Protein AF-0000000072579670 (afdb_homodimer)

Organism: Streptomyces coelicolor (strain ATCC BAA-471 / A3(2) / M145) (NCBI:txid100226)

Nearest PDB structures (foldseek):
  3tb4-assembly1_A-2  TM=8.511E-01  e=5.184E-12  Vibrio cholerae
  3tg2-assembly1_A-2  TM=8.383E-01  e=1.125E-11  Vibrio cholerae
  5gle-assembly1_A  TM=8.289E-01  e=2.166E-11  Vibrio anguillarum 775
  5gle-assembly1_B  TM=8.262E-01  e=2.590E-11  Vibrio anguillarum 775
  5wxv-assembly4_E  TM=8.223E-01  e=2.085E-10  Vibrio anguillarum 775

Structure (mmCIF, N/CA/C/O backbone):
data_AF-0000000072579670-model_v1
#
loop_
_entity.id
_entity.type
_entity.pdbx_description
1 polymer Hydrolase
#
loop_
_atom_site.group_PDB
_atom_site.id
_atom_site.type_symbol
_atom_site.label_atom_id
_atom_site.label_alt_id
_atom_site.label_comp_id
_atom_site.label_asym_id
_atom_site.label_entity_id
_atom_site.label_seq_id
_atom_site.pdbx_PDB_ins_code
_atom_site.Cartn_x
_atom_site.Cartn_y
_atom_site.Cartn_z
_atom_site.occupancy
_atom_site.B_iso_or_equiv
_atom_site.auth_seq_id
_atom_site.auth_comp_id
_atom_site.auth_asym_id
_atom_site.auth_atom_id
_atom_site.pdbx_PDB_model_num
ATOM 1 N N . MET A 1 1 ? 22.938 14.039 17.688 1 27.39 1 MET A N 1
ATOM 2 C CA . MET A 1 1 ? 21.5 14 17.438 1 27.39 1 MET A CA 1
ATOM 3 C C . MET A 1 1 ? 21.156 14.594 16.078 1 27.39 1 MET A C 1
ATOM 5 O O . MET A 1 1 ? 21.484 15.75 15.797 1 27.39 1 MET A O 1
ATOM 9 N N . TRP A 1 2 ? 21.266 13.82 15.094 1 33.72 2 TRP A N 1
ATOM 10 C CA . TRP A 1 2 ? 21.078 14.273 13.719 1 33.72 2 TRP A CA 1
ATOM 11 C C . TRP A 1 2 ? 19.891 15.227 13.617 1 33.72 2 TRP A C 1
ATOM 13 O O . TRP A 1 2 ? 18.797 14.914 14.086 1 33.72 2 TRP A O 1
ATOM 23 N N . LYS A 1 3 ? 20.078 16.438 13.93 1 44.62 3 LYS A N 1
ATOM 24 C CA . LYS A 1 3 ? 19.031 17.422 13.656 1 44.62 3 LYS A CA 1
ATOM 25 C C . LYS A 1 3 ? 18.297 17.109 12.359 1 44.62 3 LYS A C 1
ATOM 27 O O . LYS A 1 3 ? 18.938 16.922 11.312 1 44.62 3 LYS A O 1
ATOM 32 N N . ALA A 1 4 ? 17.25 16.359 12.273 1 48.5 4 ALA A N 1
ATOM 33 C CA . ALA A 1 4 ? 16.375 16.062 11.141 1 48.5 4 ALA A CA 1
ATOM 34 C C . ALA A 1 4 ? 16.172 17.312 10.281 1 48.5 4 ALA A C 1
ATOM 36 O O . ALA A 1 4 ? 15.273 18.109 10.547 1 48.5 4 ALA A O 1
ATOM 37 N N . ASP A 1 5 ? 17.234 18 9.914 1 63.25 5 ASP A N 1
ATOM 38 C CA . ASP A 1 5 ? 17.297 19.156 9.016 1 63.25 5 ASP A CA 1
ATOM 39 C C . ASP A 1 5 ? 16.453 18.922 7.77 1 63.25 5 ASP A C 1
ATOM 41 O O . ASP A 1 5 ? 16.625 19.609 6.762 1 63.25 5 ASP A O 1
ATOM 45 N N . TRP A 1 6 ? 15.438 18.109 7.918 1 73.25 6 TRP A N 1
ATOM 46 C CA . TRP A 1 6 ? 14.789 17.688 6.68 1 73.25 6 TRP A CA 1
ATOM 47 C C . TRP A 1 6 ? 13.477 18.438 6.473 1 73.25 6 TRP A C 1
ATOM 49 O O . TRP A 1 6 ? 12.922 18.438 5.371 1 73.25 6 TRP A O 1
ATOM 59 N N . VAL A 1 7 ? 13.023 19.156 7.59 1 86.75 7 VAL A N 1
ATOM 60 C CA . VAL A 1 7 ? 11.758 19.859 7.402 1 86.75 7 VAL A CA 1
ATOM 61 C C . VAL A 1 7 ? 12.031 21.297 6.965 1 86.75 7 VAL A C 1
ATOM 63 O O . VAL A 1 7 ? 12.344 22.156 7.789 1 86.75 7 VAL A O 1
ATOM 66 N N . ASP A 1 8 ? 11.984 21.578 5.758 1 89.94 8 ASP A N 1
ATOM 67 C CA . ASP A 1 8 ? 12.086 22.891 5.121 1 89.94 8 ASP A CA 1
ATOM 68 C C . ASP A 1 8 ? 10.711 23.391 4.676 1 89.94 8 ASP A C 1
ATOM 70 O O . ASP A 1 8 ? 10.094 22.797 3.785 1 89.94 8 ASP A O 1
ATOM 74 N N . PRO A 1 9 ? 10.242 24.469 5.312 1 92 9 PRO A N 1
ATOM 75 C CA . PRO A 1 9 ? 8.891 24.938 5.012 1 92 9 PRO A CA 1
ATOM 76 C C . PRO A 1 9 ? 8.68 25.219 3.527 1 92 9 PRO A C 1
ATOM 78 O O . PRO A 1 9 ? 7.539 25.328 3.07 1 92 9 PRO A O 1
ATOM 81 N N . ARG A 1 10 ? 9.734 25.422 2.768 1 91.56 10 ARG A N 1
ATOM 82 C CA . ARG A 1 10 ? 9.625 25.75 1.349 1 91.56 10 ARG A CA 1
ATOM 83 C C . ARG A 1 10 ? 9.438 24.484 0.513 1 91.56 10 ARG A C 1
ATOM 85 O O . ARG A 1 10 ? 8.891 24.547 -0.588 1 91.56 10 ARG A O 1
ATOM 92 N N . SER A 1 11 ? 9.867 23.344 1.11 1 95 11 SER A N 1
ATOM 93 C CA . SER A 1 11 ? 9.875 22.141 0.279 1 95 11 SER A CA 1
ATOM 94 C C . SER A 1 11 ? 9.203 20.969 0.989 1 95 11 SER A C 1
ATOM 96 O O . SER A 1 11 ? 9.203 19.844 0.479 1 95 11 SER A O 1
ATOM 98 N N . THR A 1 12 ? 8.617 21.234 2.162 1 97.44 12 THR A N 1
ATOM 99 C CA . THR A 1 12 ? 7.949 20.188 2.924 1 97.44 12 THR A CA 1
ATOM 100 C C . THR A 1 12 ? 6.465 20.5 3.098 1 97.44 12 THR A C 1
ATOM 102 O O . THR A 1 12 ? 6.105 21.562 3.607 1 97.44 12 THR A O 1
ATOM 105 N N . ALA A 1 13 ? 5.605 19.609 2.639 1 98.38 13 ALA A N 1
ATOM 106 C CA . ALA A 1 13 ? 4.164 19.781 2.809 1 98.38 13 ALA A CA 1
ATOM 107 C C . ALA A 1 13 ? 3.623 18.844 3.883 1 98.38 13 ALA A C 1
ATOM 109 O O . ALA A 1 13 ? 4.059 17.688 3.99 1 98.38 13 ALA A O 1
ATOM 110 N N . LEU A 1 14 ? 2.697 19.344 4.664 1 98.81 14 LEU A N 1
ATOM 111 C CA . LEU A 1 14 ? 1.907 18.5 5.559 1 98.81 14 LEU A CA 1
ATOM 112 C C . LEU A 1 14 ? 0.659 17.984 4.855 1 98.81 14 LEU A C 1
ATOM 114 O O . LEU A 1 14 ? -0.159 18.766 4.371 1 98.81 14 LEU A O 1
ATOM 118 N N . LEU A 1 15 ? 0.558 16.688 4.676 1 98.94 15 LEU A N 1
ATOM 119 C CA . LEU A 1 15 ? -0.628 16.047 4.129 1 98.94 15 LEU A CA 1
ATOM 120 C C . LEU A 1 15 ? -1.521 15.516 5.246 1 98.94 15 LEU A C 1
ATOM 122 O O . LEU A 1 15 ? -1.119 14.617 5.996 1 98.94 15 LEU A O 1
ATOM 126 N N . VAL A 1 16 ? -2.686 16.078 5.406 1 99 16 VAL A N 1
ATOM 127 C CA . VAL A 1 16 ? -3.695 15.625 6.359 1 99 16 VAL A CA 1
ATOM 128 C C . VAL A 1 16 ? -4.68 14.688 5.66 1 99 16 VAL A C 1
ATOM 130 O O . VAL A 1 16 ? -5.574 15.141 4.945 1 99 16 VAL A O 1
ATOM 133 N N . ILE A 1 17 ? -4.547 13.43 5.914 1 98.94 17 ILE A N 1
ATOM 134 C CA . ILE A 1 17 ? -5.176 12.383 5.113 1 98.94 17 ILE A CA 1
ATOM 135 C C . ILE A 1 17 ? -6.539 12.031 5.703 1 98.94 17 ILE A C 1
ATOM 137 O O . ILE A 1 17 ? -6.617 11.43 6.777 1 98.94 17 ILE A O 1
ATOM 141 N N . ASP A 1 18 ? -7.543 12.383 5.082 1 98.88 18 ASP A N 1
ATOM 142 C CA . ASP A 1 18 ? -8.906 11.891 5.227 1 98.88 18 ASP A CA 1
ATOM 143 C C . ASP A 1 18 ? -9.383 12.008 6.672 1 98.88 18 ASP A C 1
ATOM 145 O O . ASP A 1 18 ? -9.938 11.055 7.23 1 98.88 18 ASP A O 1
ATOM 149 N N . VAL A 1 19 ? -9.078 13.148 7.297 1 98.94 19 VAL A N 1
ATOM 150 C CA . VAL A 1 19 ? -9.617 13.391 8.633 1 98.94 19 VAL A CA 1
ATOM 151 C C . VAL A 1 19 ? -11.07 13.859 8.523 1 98.94 19 VAL A C 1
ATOM 153 O O . VAL A 1 19 ? -11.359 15.047 8.727 1 98.94 19 VAL A O 1
ATOM 156 N N . GLN A 1 20 ? -11.883 12.938 8.203 1 98.94 20 GLN A N 1
ATOM 157 C CA . GLN A 1 20 ? -13.297 13.117 7.902 1 98.94 20 GLN A CA 1
ATOM 158 C C . GLN A 1 20 ? -14.172 12.555 9.016 1 98.94 20 GLN A C 1
ATOM 160 O O . GLN A 1 20 ? -13.773 11.617 9.711 1 98.94 20 GLN A O 1
ATOM 165 N N . GLN A 1 21 ? -15.391 13.078 9.109 1 98.81 21 GLN A N 1
ATOM 166 C CA . GLN A 1 21 ? -16.312 12.672 10.164 1 98.81 21 GLN A CA 1
ATOM 167 C C . GLN A 1 21 ? -16.625 11.18 10.078 1 98.81 21 GLN A C 1
ATOM 169 O O . GLN A 1 21 ? -16.719 10.5 11.102 1 98.81 21 GLN A O 1
ATOM 174 N N . GLY A 1 22 ? -16.719 10.617 8.898 1 98.75 22 GLY A N 1
ATOM 175 C CA . GLY A 1 22 ? -17.062 9.219 8.703 1 98.75 22 GLY A CA 1
ATOM 176 C C . GLY A 1 22 ? -15.961 8.266 9.133 1 98.75 22 GLY A C 1
ATOM 177 O O . GLY A 1 22 ? -16.188 7.062 9.273 1 98.75 22 GLY A O 1
ATOM 178 N N . PHE A 1 23 ? -14.766 8.758 9.352 1 98.88 23 PHE A N 1
ATOM 179 C CA . PHE A 1 23 ? -13.641 7.922 9.758 1 98.88 23 PHE A CA 1
ATOM 180 C C . PHE A 1 23 ? -13.344 8.094 11.242 1 98.88 23 PHE A C 1
ATOM 182 O O . PHE A 1 23 ? -12.461 7.426 11.789 1 98.88 23 PHE A O 1
ATOM 189 N N . VAL A 1 24 ? -14.047 9.008 11.945 1 98.88 24 VAL A N 1
ATOM 190 C CA . VAL A 1 24 ? -13.82 9.266 13.359 1 98.88 24 VAL A CA 1
ATOM 191 C C . VAL A 1 24 ? -14.719 8.359 14.203 1 98.88 24 VAL A C 1
ATOM 193 O O . VAL A 1 24 ? -15.93 8.305 13.984 1 98.88 24 VAL A O 1
ATOM 196 N N . ASN A 1 25 ? -14.172 7.582 15.023 1 98.75 25 ASN A N 1
ATOM 197 C CA . ASN A 1 25 ? -14.859 6.746 16 1 98.75 25 ASN A CA 1
ATOM 198 C C . ASN A 1 25 ? -14.062 6.621 17.297 1 98.75 25 ASN A C 1
ATOM 200 O O . ASN A 1 25 ? -13.188 7.438 17.562 1 98.75 25 ASN A O 1
ATOM 204 N N . ARG A 1 26 ? -14.352 5.707 18.141 1 98.62 26 ARG A N 1
ATOM 205 C CA . ARG A 1 26 ? -13.719 5.598 19.453 1 98.62 26 ARG A CA 1
ATOM 206 C C . ARG A 1 26 ? -12.227 5.32 19.312 1 98.62 26 ARG A C 1
ATOM 208 O O . ARG A 1 26 ? -11.445 5.656 20.203 1 98.62 26 ARG A O 1
ATOM 215 N N . HIS A 1 27 ? -11.852 4.719 18.203 1 98.75 27 HIS A N 1
ATOM 216 C CA . HIS A 1 27 ? -10.453 4.348 18.016 1 98.75 27 HIS A CA 1
ATOM 217 C C . HIS A 1 27 ? -9.656 5.508 17.422 1 98.75 27 HIS A C 1
ATOM 219 O O . HIS A 1 27 ? -8.445 5.59 17.625 1 98.75 27 HIS A O 1
ATOM 225 N N . SER A 1 28 ? -10.367 6.441 16.703 1 98.81 28 SER A N 1
ATOM 226 C CA . SER A 1 28 ? -9.609 7.402 15.906 1 98.81 28 SER A CA 1
ATOM 227 C C . SER A 1 28 ? -9.812 8.82 16.422 1 98.81 28 SER A C 1
ATOM 229 O O . SER A 1 28 ? -9.039 9.727 16.094 1 98.81 28 SER A O 1
ATOM 231 N N . ARG A 1 29 ? -10.758 9.086 17.281 1 98.69 29 ARG A N 1
ATOM 232 C CA . ARG A 1 29 ? -11.102 10.438 17.734 1 98.69 29 ARG A CA 1
ATOM 233 C C . ARG A 1 29 ? -9.945 11.062 18.516 1 98.69 29 ARG A C 1
ATOM 235 O O . ARG A 1 29 ? -9.727 12.273 18.438 1 98.69 29 ARG A O 1
ATOM 242 N N . GLY A 1 30 ? -9.148 10.266 19.172 1 98.44 30 GLY A N 1
ATOM 243 C CA . GLY A 1 30 ? -8.094 10.734 20.062 1 98.44 30 GLY A CA 1
ATOM 244 C C . GLY A 1 30 ? -6.945 11.398 19.344 1 98.44 30 GLY A C 1
ATOM 245 O O . GLY A 1 30 ? -6.125 12.086 19.953 1 98.44 30 GLY A O 1
ATOM 246 N N . VAL A 1 31 ? -6.902 11.273 18.016 1 98.5 31 VAL A N 1
ATOM 247 C CA . VAL A 1 31 ? -5.746 11.773 17.266 1 98.5 31 VAL A CA 1
ATOM 248 C C . VAL A 1 31 ? -5.977 13.227 16.859 1 98.5 31 VAL A C 1
ATOM 250 O O . VAL A 1 31 ? -5.039 13.922 16.469 1 98.5 31 VAL A O 1
ATOM 253 N N . LEU A 1 32 ? -7.227 13.734 16.969 1 98.81 32 LEU A N 1
ATOM 254 C CA . LEU A 1 32 ? -7.648 15 16.375 1 98.81 32 LEU A CA 1
ATOM 255 C C . LEU A 1 32 ? -6.844 16.156 16.969 1 98.81 32 LEU A C 1
ATOM 257 O O . LEU A 1 32 ? -6.379 17.031 16.219 1 98.81 32 LEU A O 1
ATOM 261 N N . PRO A 1 33 ? -6.559 16.172 18.281 1 98.62 33 PRO A N 1
ATOM 262 C CA . PRO A 1 33 ? -5.781 17.297 18.812 1 98.62 33 PRO A CA 1
ATOM 263 C C . PRO A 1 33 ? -4.379 17.375 18.219 1 98.62 33 PRO A C 1
ATOM 265 O O . PRO A 1 33 ? -3.891 18.469 17.922 1 98.62 33 PRO A O 1
ATOM 268 N N . ALA A 1 34 ? -3.746 16.234 18.047 1 98.81 34 ALA A N 1
ATOM 269 C CA . ALA A 1 34 ? -2.404 16.219 17.469 1 98.81 34 ALA A CA 1
ATOM 270 C C . ALA A 1 34 ? -2.428 16.672 16.016 1 98.81 34 ALA A C 1
ATOM 272 O O . ALA A 1 34 ? -1.53 17.406 15.57 1 98.81 34 ALA A O 1
ATOM 273 N N . VAL A 1 35 ? -3.449 16.281 15.258 1 98.88 35 VAL A N 1
ATOM 274 C CA . VAL A 1 35 ? -3.594 16.688 13.867 1 98.88 35 VAL A CA 1
ATOM 275 C C . VAL A 1 35 ? -3.762 18.203 13.789 1 98.88 35 VAL A C 1
ATOM 277 O O . VAL A 1 35 ? -3.082 18.875 13 1 98.88 35 VAL A O 1
ATOM 280 N N . VAL A 1 36 ? -4.641 18.719 14.641 1 98.81 36 VAL A N 1
ATOM 281 C CA . VAL A 1 36 ? -4.906 20.156 14.641 1 98.81 36 VAL A CA 1
ATOM 282 C C . VAL A 1 36 ? -3.639 20.922 15.023 1 98.81 36 VAL A C 1
ATOM 284 O O . VAL A 1 36 ? -3.305 21.922 14.406 1 98.81 36 VAL A O 1
ATOM 287 N N . ARG A 1 37 ? -2.916 20.422 15.977 1 98.56 37 ARG A N 1
ATOM 288 C CA . ARG A 1 37 ? -1.668 21.047 16.406 1 98.56 37 ARG A CA 1
ATOM 289 C C . ARG A 1 37 ? -0.662 21.094 15.266 1 98.56 37 ARG A C 1
ATOM 291 O O . ARG A 1 37 ? 0.044 22.094 15.102 1 98.56 37 ARG A O 1
ATOM 298 N N . LEU A 1 38 ? -0.545 20.062 14.492 1 98.5 38 LEU A N 1
ATOM 299 C CA . LEU A 1 38 ? 0.35 20.031 13.344 1 98.5 38 LEU A CA 1
ATOM 300 C C . LEU A 1 38 ? -0.061 21.078 12.305 1 98.5 38 LEU A C 1
ATOM 302 O O . LEU A 1 38 ? 0.783 21.812 11.781 1 98.5 38 LEU A O 1
ATOM 306 N N . VAL A 1 39 ? -1.352 21.094 12.008 1 98.69 39 VAL A N 1
ATOM 307 C CA . VAL A 1 39 ? -1.868 22.047 11.023 1 98.69 39 VAL A CA 1
ATOM 308 C C . VAL A 1 39 ? -1.548 23.469 11.469 1 98.69 39 VAL A C 1
ATOM 310 O O . VAL A 1 39 ? -1.057 24.281 10.672 1 98.69 39 VAL A O 1
ATOM 313 N N . GLU A 1 40 ? -1.752 23.75 12.727 1 98 40 GLU A N 1
ATOM 314 C CA . GLU A 1 40 ? -1.468 25.062 13.273 1 98 40 GLU A CA 1
ATOM 315 C C . GLU A 1 40 ? 0.019 25.391 13.18 1 98 40 GLU A C 1
ATOM 317 O O . GLU A 1 40 ? 0.389 26.5 12.789 1 98 40 GLU A O 1
ATOM 322 N N . GLY A 1 41 ? 0.855 24.453 13.539 1 96.81 41 GLY A N 1
ATOM 323 C CA . GLY A 1 41 ? 2.293 24.656 13.445 1 96.81 41 GLY A CA 1
ATOM 324 C C . GLY A 1 41 ? 2.773 24.906 12.031 1 96.81 41 GLY A C 1
ATOM 325 O O . GLY A 1 41 ? 3.621 25.781 11.805 1 96.81 41 GLY A O 1
ATOM 326 N N . TRP A 1 42 ? 2.238 24.172 11.102 1 97.31 42 TRP A N 1
ATOM 327 C CA . TRP A 1 42 ? 2.617 24.328 9.703 1 97.31 42 TRP A CA 1
ATOM 328 C C . TRP A 1 42 ? 2.195 25.703 9.18 1 97.31 42 TRP A C 1
ATOM 330 O O . TRP A 1 42 ? 2.967 26.375 8.5 1 97.31 42 TRP A O 1
ATOM 340 N N . ARG A 1 43 ? 0.997 26.141 9.508 1 96.38 43 ARG A N 1
ATOM 341 C CA . ARG A 1 43 ? 0.489 27.438 9.102 1 96.38 43 ARG A CA 1
ATOM 342 C C . ARG A 1 43 ? 1.328 28.562 9.688 1 96.38 43 ARG A C 1
ATOM 344 O O . ARG A 1 43 ? 1.664 29.531 8.992 1 96.38 43 ARG A O 1
ATOM 351 N N . ALA A 1 44 ? 1.654 28.375 10.906 1 94.81 44 ALA A N 1
ATOM 352 C CA . ALA A 1 44 ? 2.449 29.391 11.586 1 94.81 44 ALA A CA 1
ATOM 353 C C . ALA A 1 44 ? 3.814 29.547 10.93 1 94.81 44 ALA A C 1
ATOM 355 O O . ALA A 1 44 ? 4.371 30.656 10.898 1 94.81 44 ALA A O 1
ATOM 356 N N . ALA A 1 45 ? 4.312 28.516 10.375 1 94.62 45 ALA A N 1
ATOM 357 C CA . ALA A 1 45 ? 5.625 28.531 9.734 1 94.62 45 ALA A CA 1
ATOM 358 C C . ALA A 1 45 ? 5.527 28.984 8.289 1 94.62 45 ALA A C 1
ATOM 360 O O . ALA A 1 45 ? 6.535 29.078 7.586 1 94.62 45 ALA A O 1
ATOM 361 N N . GLY A 1 46 ? 4.289 29.234 7.828 1 94.69 46 GLY A N 1
ATOM 362 C CA . GLY A 1 46 ? 4.09 29.609 6.438 1 94.69 46 GLY A CA 1
ATOM 363 C C . GLY A 1 46 ? 4.27 28.438 5.48 1 94.69 46 GLY A C 1
ATOM 364 O O . GLY A 1 46 ? 4.559 28.641 4.297 1 94.69 46 GLY A O 1
ATOM 365 N N . ALA A 1 47 ? 4.246 27.25 5.988 1 96.88 47 ALA A N 1
ATOM 366 C CA . ALA A 1 47 ? 4.438 26.031 5.195 1 96.88 47 ALA A CA 1
ATOM 367 C C . ALA A 1 47 ? 3.104 25.5 4.68 1 96.88 47 ALA A C 1
ATOM 369 O O . ALA A 1 47 ? 2.051 25.781 5.254 1 96.88 47 ALA A O 1
ATOM 370 N N . PRO A 1 48 ? 3.111 24.766 3.619 1 98 48 PRO A N 1
ATOM 371 C CA . PRO A 1 48 ? 1.862 24.344 2.982 1 98 48 PRO A CA 1
ATOM 372 C C . PRO A 1 48 ? 1.199 23.172 3.705 1 98 48 PRO A C 1
ATOM 374 O O . PRO A 1 48 ? 1.884 22.25 4.141 1 98 48 PRO A O 1
ATOM 377 N N . VAL A 1 49 ? -0.103 23.25 3.811 1 98.69 49 VAL A N 1
ATOM 378 C CA . VAL A 1 49 ? -0.959 22.172 4.301 1 98.69 49 VAL A CA 1
ATOM 379 C C . VAL A 1 49 ? -1.864 21.688 3.176 1 98.69 49 VAL A C 1
ATOM 381 O O . VAL A 1 49 ? -2.506 22.484 2.49 1 98.69 49 VAL A O 1
ATOM 384 N N . VAL A 1 50 ? -1.876 20.406 2.957 1 98.94 50 VAL A N 1
ATOM 385 C CA . VAL A 1 50 ? -2.789 19.766 2.014 1 98.94 50 VAL A CA 1
ATOM 386 C C . VAL A 1 50 ? -3.783 18.891 2.773 1 98.94 50 VAL A C 1
ATOM 388 O O . VAL A 1 50 ? -3.393 18.109 3.645 1 98.94 50 VAL A O 1
ATOM 391 N N . LEU A 1 51 ? -5.016 19.078 2.531 1 98.88 51 LEU A N 1
ATOM 392 C CA . LEU A 1 51 ? -6.066 18.219 3.062 1 98.88 51 LEU A CA 1
ATOM 393 C C . LEU A 1 51 ? -6.582 17.266 1.99 1 98.88 51 LEU A C 1
ATOM 395 O O . LEU A 1 51 ? -6.531 17.578 0.799 1 98.88 51 LEU A O 1
ATOM 399 N N . SER A 1 52 ? -7.051 16.125 2.387 1 98.88 52 SER A N 1
ATOM 400 C CA . SER A 1 52 ? -7.707 15.234 1.439 1 98.88 52 SER A CA 1
ATOM 401 C C . SER A 1 52 ? -9.047 14.734 1.979 1 98.88 52 SER A C 1
ATOM 403 O O . SER A 1 52 ? -9.258 14.719 3.191 1 98.88 52 SER A O 1
ATOM 405 N N . ARG A 1 53 ? -9.898 14.438 1.113 1 98.75 53 ARG A N 1
ATOM 406 C CA . ARG A 1 53 ? -11.188 13.812 1.404 1 98.75 53 ARG A CA 1
ATOM 407 C C . ARG A 1 53 ? -11.43 12.609 0.497 1 98.75 53 ARG A C 1
ATOM 409 O O . ARG A 1 53 ? -11.266 12.703 -0.721 1 98.75 53 ARG A O 1
ATOM 416 N N . PHE A 1 54 ? -11.789 11.547 1.083 1 98.88 54 PHE A N 1
ATOM 417 C CA . PHE A 1 54 ? -12.141 10.312 0.392 1 98.88 54 PHE A CA 1
ATOM 418 C C . PHE A 1 54 ? -13.641 10.25 0.141 1 98.88 54 PHE A C 1
ATOM 420 O O . PHE A 1 54 ? -14.438 10.594 1.016 1 98.88 54 PHE A O 1
ATOM 427 N N . HIS A 1 55 ? -13.961 9.812 -1.029 1 98.62 55 HIS A N 1
ATOM 428 C CA . HIS A 1 55 ? -15.336 9.594 -1.447 1 98.62 55 HIS A CA 1
ATOM 429 C C . HIS A 1 55 ? -15.531 8.18 -1.979 1 98.62 55 HIS A C 1
ATOM 431 O O . HIS A 1 55 ? -14.938 7.805 -2.994 1 98.62 55 HIS A O 1
ATOM 437 N N . ASN A 1 56 ? -16.391 7.41 -1.334 1 98.44 56 ASN A N 1
ATOM 438 C CA . ASN A 1 56 ? -16.734 6.078 -1.816 1 98.44 56 ASN A CA 1
ATOM 439 C C . ASN A 1 56 ? -17.844 6.129 -2.854 1 98.44 56 ASN A C 1
ATOM 441 O O . ASN A 1 56 ? -19.031 6.172 -2.5 1 98.44 56 ASN A O 1
ATOM 445 N N . GLU A 1 57 ? -17.5 6.027 -4.039 1 96.69 57 GLU A N 1
ATOM 446 C CA . GLU A 1 57 ? -18.484 6.145 -5.109 1 96.69 57 GLU A CA 1
ATOM 447 C C . GLU A 1 57 ? -19.25 4.84 -5.293 1 96.69 57 GLU A C 1
ATOM 449 O O . GLU A 1 57 ? -18.703 3.754 -5.113 1 96.69 57 GLU A O 1
ATOM 454 N N . PRO A 1 58 ? -20.562 4.996 -5.719 1 96.56 58 PRO A N 1
ATOM 455 C CA . PRO A 1 58 ? -21.25 3.756 -6.082 1 96.56 58 PRO A CA 1
ATOM 456 C C . PRO A 1 58 ? -20.531 2.973 -7.172 1 96.56 58 PRO A C 1
ATOM 458 O O . PRO A 1 58 ? -20 3.564 -8.109 1 96.56 58 PRO A O 1
ATOM 461 N N . GLY A 1 59 ? -20.484 1.716 -6.973 1 97.12 59 GLY A N 1
ATOM 462 C CA . GLY A 1 59 ? -19.828 0.879 -7.965 1 97.12 59 GLY A CA 1
ATOM 463 C C . GLY A 1 59 ? -18.344 0.762 -7.754 1 97.12 59 GLY A C 1
ATOM 464 O O . GLY A 1 59 ? -17.641 0.1 -8.531 1 97.12 59 GLY A O 1
ATOM 465 N N . SER A 1 60 ? -17.844 1.396 -6.66 1 97.75 60 SER A N 1
ATOM 466 C CA . SER A 1 60 ? -16.422 1.311 -6.352 1 97.75 60 SER A CA 1
ATOM 467 C C . SER A 1 60 ? -16.031 -0.101 -5.926 1 97.75 60 SER A C 1
ATOM 469 O O . SER A 1 60 ? -16.906 -0.912 -5.582 1 97.75 60 SER A O 1
ATOM 471 N N . PRO A 1 61 ? -14.773 -0.415 -5.969 1 97.19 61 PRO A N 1
ATOM 472 C CA . PRO A 1 61 ? -14.328 -1.71 -5.445 1 97.19 61 PRO A CA 1
ATOM 473 C C . PRO A 1 61 ? -14.672 -1.896 -3.967 1 97.19 61 PRO A C 1
ATOM 475 O O . PRO A 1 61 ? -14.883 -3.025 -3.52 1 97.19 61 PRO A O 1
ATOM 478 N N . TYR A 1 62 ? -14.734 -0.836 -3.18 1 97.94 62 TYR A N 1
ATOM 479 C CA . TYR A 1 62 ? -15.109 -0.911 -1.771 1 97.94 62 TYR A CA 1
ATOM 480 C C . TYR A 1 62 ? -16.5 -1.51 -1.606 1 97.94 62 TYR A C 1
ATOM 482 O O . TYR A 1 62 ? -16.734 -2.301 -0.691 1 97.94 62 TYR A O 1
ATOM 490 N N . GLU A 1 63 ? -17.344 -1.117 -2.539 1 97.38 63 GLU A N 1
ATOM 491 C CA . GLU A 1 63 ? -18.688 -1.684 -2.533 1 97.38 63 GLU A CA 1
ATOM 492 C C . GLU A 1 63 ? -18.703 -3.064 -3.184 1 97.38 63 GLU A C 1
ATOM 494 O O . GLU A 1 63 ? -19.156 -4.035 -2.576 1 97.38 63 GLU A O 1
ATOM 499 N N . THR A 1 64 ? -18.156 -3.227 -4.379 1 96.5 64 THR A N 1
ATOM 500 C CA . THR A 1 64 ? -18.391 -4.391 -5.223 1 96.5 64 THR A CA 1
ATOM 501 C C . THR A 1 64 ? -17.578 -5.586 -4.738 1 96.5 64 THR A C 1
ATOM 503 O O . THR A 1 64 ? -17.969 -6.734 -4.934 1 96.5 64 THR A O 1
ATOM 506 N N . ILE A 1 65 ? -16.453 -5.309 -4.074 1 96.12 65 ILE A N 1
ATOM 507 C CA . ILE A 1 65 ? -15.594 -6.406 -3.664 1 96.12 65 ILE A CA 1
ATOM 508 C C . ILE A 1 65 ? -15.766 -6.672 -2.17 1 96.12 65 ILE A C 1
ATOM 510 O O . ILE A 1 65 ? -15.938 -7.82 -1.754 1 96.12 65 ILE A O 1
ATOM 514 N N . THR A 1 66 ? -15.82 -5.586 -1.383 1 96.31 66 THR A N 1
ATOM 515 C CA . THR A 1 66 ? -15.812 -5.797 0.061 1 96.31 66 THR A CA 1
ATOM 516 C C . THR A 1 66 ? -17.172 -5.469 0.667 1 96.31 66 THR A C 1
ATOM 518 O O . THR A 1 66 ? -17.406 -5.703 1.855 1 96.31 66 THR A O 1
ATOM 521 N N . GLY A 1 67 ? -18.078 -4.887 -0.069 1 96.56 67 GLY A N 1
ATOM 522 C CA . GLY A 1 67 ? -19.422 -4.598 0.386 1 96.56 67 GLY A CA 1
ATOM 523 C C . GLY A 1 67 ? -19.5 -3.371 1.277 1 96.56 67 GLY A C 1
ATOM 524 O O . GLY A 1 67 ? -20.5 -3.174 1.984 1 96.56 67 GLY A O 1
ATOM 525 N N . TRP A 1 68 ? -18.453 -2.594 1.332 1 97 68 TRP A N 1
ATOM 526 C CA . TRP A 1 68 ? -18.406 -1.402 2.172 1 97 68 TRP A CA 1
ATOM 527 C C . TRP 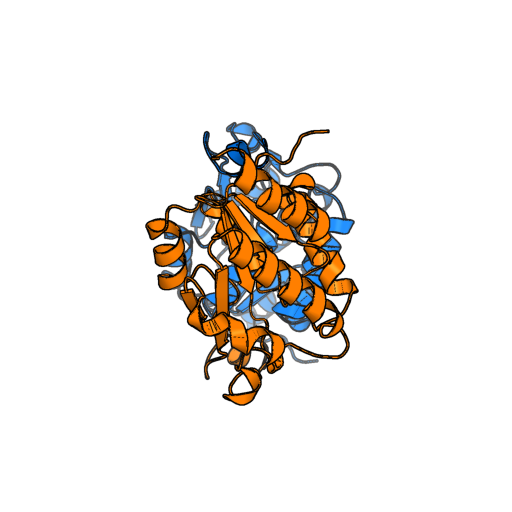A 1 68 ? -19.078 -0.219 1.49 1 97 68 TRP A C 1
ATOM 529 O O . TRP A 1 68 ? -18.703 0.163 0.379 1 97 68 TRP A O 1
ATOM 539 N N . THR A 1 69 ? -20.094 0.394 2.139 1 97.44 69 THR A N 1
ATOM 540 C CA . THR A 1 69 ? -20.875 1.416 1.464 1 97.44 69 THR A CA 1
ATOM 541 C C . THR A 1 69 ? -20.891 2.713 2.27 1 97.44 69 THR A C 1
ATOM 543 O O . THR A 1 69 ? -21.797 3.541 2.113 1 97.44 69 THR A O 1
ATOM 546 N N . ARG A 1 70 ? -19.953 2.867 3.203 1 97.5 70 ARG A N 1
ATOM 547 C CA . ARG A 1 70 ? -19.875 4.117 3.951 1 97.5 70 ARG A CA 1
ATOM 548 C C . ARG A 1 70 ? -19.094 5.172 3.164 1 97.5 70 ARG A C 1
ATOM 550 O O . ARG A 1 70 ? -18.594 4.895 2.07 1 97.5 70 ARG A O 1
ATOM 557 N N . LEU A 1 71 ? -19.062 6.395 3.787 1 98.31 71 LEU A N 1
ATOM 558 C CA . LEU A 1 71 ? -18.375 7.535 3.188 1 98.31 71 LEU A CA 1
ATOM 559 C C . LEU A 1 71 ? -19.016 7.91 1.854 1 98.31 71 LEU A C 1
ATOM 561 O O . LEU A 1 71 ? -18.312 8.18 0.878 1 98.31 71 LEU A O 1
ATOM 565 N N . ARG A 1 72 ? -20.312 7.949 1.829 1 97.5 72 ARG A N 1
ATOM 566 C CA . ARG A 1 72 ? -21.078 8.281 0.633 1 97.5 72 ARG A CA 1
ATOM 567 C C . ARG A 1 72 ? -21.875 9.578 0.831 1 97.5 72 ARG A C 1
ATOM 569 O O . ARG A 1 72 ? -22.125 10.305 -0.128 1 97.5 72 ARG A O 1
ATOM 576 N N . THR A 1 73 ? -22.219 9.906 2.064 1 97.94 73 THR A N 1
ATOM 577 C CA . THR A 1 73 ? -23.031 11.078 2.357 1 97.94 73 THR A CA 1
ATOM 578 C C . THR A 1 73 ? -22.156 12.297 2.611 1 97.94 73 THR A C 1
ATOM 580 O O . THR A 1 73 ? -21.016 12.164 3.043 1 97.94 73 THR A O 1
ATOM 583 N N . PRO A 1 74 ? -22.719 13.438 2.383 1 97.81 74 PRO A N 1
ATOM 584 C CA . PRO A 1 74 ? -21.969 14.656 2.688 1 97.81 74 PRO A CA 1
ATOM 585 C C . PRO A 1 74 ? -21.516 14.719 4.145 1 97.81 74 PRO A C 1
ATOM 587 O O . PRO A 1 74 ? -20.422 15.203 4.43 1 97.81 74 PRO A O 1
ATOM 590 N N . GLU A 1 75 ? -22.312 14.227 5.02 1 98.19 75 GLU A N 1
ATOM 591 C CA . GLU A 1 75 ? -21.984 14.25 6.441 1 98.19 75 GLU A CA 1
ATOM 592 C C . GLU A 1 75 ? -20.75 13.383 6.734 1 98.19 75 GLU A C 1
ATOM 594 O O . GLU A 1 75 ? -19.828 13.82 7.43 1 98.19 75 GLU A O 1
ATOM 599 N N . GLU A 1 76 ? -20.75 12.188 6.191 1 98.62 76 GLU A N 1
ATOM 600 C CA . GLU A 1 76 ? -19.609 11.289 6.383 1 98.62 76 GLU A CA 1
ATOM 601 C C . GLU A 1 76 ? -18.344 11.844 5.727 1 98.62 76 GLU A C 1
ATOM 603 O O . GLU A 1 76 ? -17.25 11.656 6.234 1 98.62 76 GLU A O 1
ATOM 608 N N . GLN A 1 77 ? -18.516 12.516 4.617 1 98.56 77 GLN A N 1
ATOM 609 C CA . GLN A 1 77 ? -17.406 12.938 3.781 1 98.56 77 GLN A CA 1
ATOM 610 C C . GLN A 1 77 ? -16.828 14.273 4.266 1 98.56 77 GLN A C 1
ATOM 612 O O . GLN A 1 77 ? -15.734 14.664 3.863 1 98.56 77 GLN A O 1
ATOM 617 N N . ALA A 1 78 ? -17.578 14.984 5.152 1 98.69 78 ALA A N 1
ATOM 618 C CA . ALA A 1 78 ? -17.109 16.266 5.668 1 98.69 78 ALA A CA 1
ATOM 619 C C . ALA A 1 78 ? -15.859 16.094 6.527 1 98.69 78 ALA A C 1
ATOM 621 O O . ALA A 1 78 ? -15.75 15.141 7.293 1 98.69 78 ALA A O 1
ATOM 622 N N . LEU A 1 79 ? -14.898 17.031 6.316 1 98.81 79 LEU A N 1
ATOM 623 C CA . LEU A 1 79 ? -13.82 17.109 7.293 1 98.81 79 LEU A CA 1
ATOM 624 C C . LEU A 1 79 ? -14.367 17.328 8.695 1 98.81 79 LEU A C 1
ATOM 626 O O . LEU A 1 79 ? -15.461 17.875 8.859 1 98.81 79 LEU A O 1
ATOM 630 N N . VAL A 1 80 ? -13.633 16.969 9.727 1 98.88 80 VAL A N 1
ATOM 631 C CA . VAL A 1 80 ? -14.062 17.219 11.102 1 98.88 80 VAL A CA 1
ATOM 632 C C . VAL A 1 80 ? -14.148 18.719 11.359 1 98.88 80 VAL A C 1
ATOM 634 O O . VAL A 1 80 ? -13.383 19.5 10.781 1 98.88 80 VAL A O 1
ATOM 637 N N . PRO A 1 81 ? -14.984 19.125 12.234 1 98.5 81 PRO A N 1
ATOM 638 C CA . PRO A 1 81 ? -15.141 20.562 12.516 1 98.5 81 PRO A CA 1
ATOM 639 C C . PRO A 1 81 ? -13.844 21.203 12.992 1 98.5 81 PRO A C 1
ATOM 641 O O . PRO A 1 81 ? -13.609 22.391 12.719 1 98.5 81 PRO A O 1
ATOM 644 N N . GLU A 1 82 ? -12.984 20.469 13.648 1 98.38 82 GLU A N 1
ATOM 645 C CA . GLU A 1 82 ? -11.719 20.969 14.188 1 98.38 82 GLU A CA 1
ATOM 646 C C . GLU A 1 82 ? -10.812 21.484 13.07 1 98.38 82 GLU A C 1
ATOM 648 O O . GLU A 1 82 ? -9.938 22.328 13.312 1 98.38 82 GLU A O 1
ATOM 653 N N . LEU A 1 83 ? -11.07 21.031 11.836 1 98.62 83 LEU A N 1
ATOM 654 C CA . LEU A 1 83 ? -10.219 21.422 10.719 1 98.62 83 LEU A CA 1
ATOM 655 C C . LEU A 1 83 ? -10.859 22.531 9.898 1 98.62 83 LEU A C 1
ATOM 657 O O . LEU A 1 83 ? -10.227 23.109 9.016 1 98.62 83 LEU A O 1
ATOM 661 N N . ALA A 1 84 ? -12.109 22.875 10.156 1 96.94 84 ALA A N 1
ATOM 662 C CA . ALA A 1 84 ? -12.898 23.844 9.391 1 96.94 84 ALA A CA 1
ATOM 663 C C . ALA A 1 84 ? -12.172 25.188 9.289 1 96.94 84 ALA A C 1
ATOM 665 O O . ALA A 1 84 ? -12.102 25.781 8.211 1 96.94 84 ALA A O 1
ATOM 666 N N . PRO A 1 85 ? -11.57 25.656 10.336 1 96.5 85 PRO A N 1
ATOM 667 C CA . PRO A 1 85 ? -10.93 26.969 10.281 1 96.5 85 PRO A CA 1
ATOM 668 C C . PRO A 1 85 ? -9.75 27.016 9.32 1 96.5 85 PRO A C 1
ATOM 670 O O . PRO A 1 85 ? -9.266 28.094 8.977 1 96.5 85 PRO A O 1
ATOM 673 N N . TYR A 1 86 ? -9.305 25.859 8.898 1 96.88 86 TYR A N 1
ATOM 674 C CA . TYR A 1 86 ? -8.047 25.828 8.172 1 96.88 86 TYR A CA 1
ATOM 675 C C . TYR A 1 86 ? -8.273 25.469 6.707 1 96.88 86 TYR A C 1
ATOM 677 O O . TYR A 1 86 ? -7.332 25.453 5.91 1 96.88 86 TYR A O 1
ATOM 685 N N . THR A 1 87 ? -9.484 25.188 6.297 1 97.5 87 THR A N 1
ATOM 686 C CA . THR A 1 87 ? -9.797 24.734 4.945 1 97.5 87 THR A CA 1
ATOM 687 C C . THR A 1 87 ? -9.492 25.812 3.92 1 97.5 87 THR A C 1
ATOM 689 O O . THR A 1 87 ? -8.969 25.531 2.84 1 97.5 87 THR A O 1
ATOM 692 N N . ASP A 1 88 ? -9.664 27.078 4.297 1 95.94 88 ASP A N 1
ATOM 693 C CA . ASP A 1 88 ? -9.5 28.172 3.35 1 95.94 88 ASP A CA 1
ATOM 694 C C . ASP A 1 88 ? -8.016 28.469 3.104 1 95.94 88 ASP A C 1
ATOM 696 O O . ASP A 1 88 ? -7.645 28.953 2.033 1 95.94 88 ASP A O 1
ATOM 700 N N . SER A 1 89 ? -7.207 28.203 4.043 1 96.12 89 SER A N 1
ATOM 701 C CA . SER A 1 89 ? -5.785 28.516 3.924 1 96.12 89 SER A CA 1
ATOM 702 C C . SER A 1 89 ? -4.992 27.312 3.443 1 96.12 89 SER A C 1
ATOM 704 O O . SER A 1 89 ? -3.775 27.391 3.271 1 96.12 89 SER A O 1
ATOM 706 N N . ALA A 1 90 ? -5.664 26.172 3.207 1 98.25 90 ALA A N 1
ATOM 707 C CA . ALA A 1 90 ? -4.977 24.984 2.715 1 98.25 90 ALA A CA 1
ATOM 708 C C . ALA A 1 90 ? -4.418 25.219 1.312 1 98.25 90 ALA A C 1
ATOM 710 O O . ALA A 1 90 ? -5.062 25.859 0.48 1 98.25 90 ALA A O 1
ATOM 711 N N . ALA A 1 91 ? -3.232 24.672 1.098 1 98.25 91 ALA A N 1
ATOM 712 C CA . ALA A 1 91 ? -2.629 24.766 -0.229 1 98.25 91 ALA A CA 1
ATOM 713 C C . ALA A 1 91 ? -3.479 24.031 -1.266 1 98.25 91 ALA A C 1
ATOM 715 O O . ALA A 1 91 ? -3.51 24.422 -2.436 1 98.25 91 ALA A O 1
ATOM 716 N N . ALA A 1 92 ? -4.121 22.984 -0.857 1 98.38 92 ALA A N 1
ATOM 717 C CA . ALA A 1 92 ? -5.043 22.219 -1.687 1 98.38 92 ALA A CA 1
ATOM 718 C C . ALA A 1 92 ? -5.949 21.344 -0.827 1 98.38 92 ALA A C 1
ATOM 720 O O . ALA A 1 92 ? -5.598 20.984 0.3 1 98.38 92 ALA A O 1
ATOM 721 N N . ILE A 1 93 ? -7.062 21.094 -1.326 1 98.62 93 ILE A N 1
ATOM 722 C CA . ILE A 1 93 ? -7.934 20.031 -0.853 1 98.62 93 ILE A CA 1
ATOM 723 C C . ILE A 1 93 ? -8.141 19 -1.966 1 98.62 93 ILE A C 1
ATOM 725 O O . ILE A 1 93 ? -8.781 19.297 -2.977 1 98.62 93 ILE A O 1
ATOM 729 N N . ILE A 1 94 ? -7.613 17.859 -1.823 1 98.56 94 ILE A N 1
ATOM 730 C CA . ILE A 1 94 ? -7.645 16.828 -2.863 1 98.56 94 ILE A CA 1
ATOM 731 C C . ILE A 1 94 ? -8.82 15.891 -2.627 1 98.56 94 ILE A C 1
ATOM 733 O O . ILE A 1 94 ? -8.914 15.242 -1.58 1 98.56 94 ILE A O 1
ATOM 737 N N . GLU A 1 95 ? -9.703 15.844 -3.576 1 98.38 95 GLU A N 1
ATOM 738 C CA . GLU A 1 95 ? -10.805 14.891 -3.584 1 98.38 95 GLU A CA 1
ATOM 739 C C . GLU A 1 95 ? -10.398 13.578 -4.254 1 98.38 95 GLU A C 1
ATOM 741 O O . GLU A 1 95 ? -9.844 13.586 -5.355 1 98.38 95 GLU A O 1
ATOM 746 N N . LYS A 1 96 ? -10.68 12.469 -3.557 1 98.62 96 LYS A N 1
ATOM 747 C CA . LYS A 1 96 ? -10.203 11.211 -4.121 1 98.62 96 LYS A CA 1
ATOM 748 C C . LYS A 1 96 ? -11.203 10.086 -3.891 1 98.62 96 LYS A C 1
ATOM 750 O O . LYS A 1 96 ? -11.922 10.086 -2.889 1 98.62 96 LYS A O 1
ATOM 755 N N . ALA A 1 97 ? -11.156 9.086 -4.777 1 98.19 97 ALA A N 1
ATOM 756 C CA . ALA A 1 97 ? -12.008 7.898 -4.684 1 98.19 97 ALA A CA 1
ATOM 757 C C . ALA A 1 97 ? -11.18 6.645 -4.426 1 98.19 97 ALA A C 1
ATOM 759 O O . ALA A 1 97 ? -11.648 5.523 -4.637 1 98.19 97 ALA A O 1
ATOM 760 N N . GLN A 1 98 ? -9.938 6.805 -4.055 1 98.19 98 GLN A N 1
ATOM 761 C CA . GLN A 1 98 ? -9 5.73 -3.738 1 98.19 98 GLN A CA 1
ATOM 762 C C . GLN A 1 98 ? -8.273 6.004 -2.428 1 98.19 98 GLN A C 1
ATOM 764 O O . GLN A 1 98 ? -8.367 7.105 -1.877 1 98.19 98 GLN A O 1
ATOM 769 N N . ALA A 1 99 ? -7.582 5.043 -1.96 1 98.31 99 ALA A N 1
ATOM 770 C CA . ALA A 1 99 ? -6.914 5.152 -0.666 1 98.31 99 ALA A CA 1
ATOM 771 C C . ALA A 1 99 ? -5.793 6.188 -0.713 1 98.31 99 ALA A C 1
ATOM 773 O O . ALA A 1 99 ? -5.727 7.082 0.133 1 98.31 99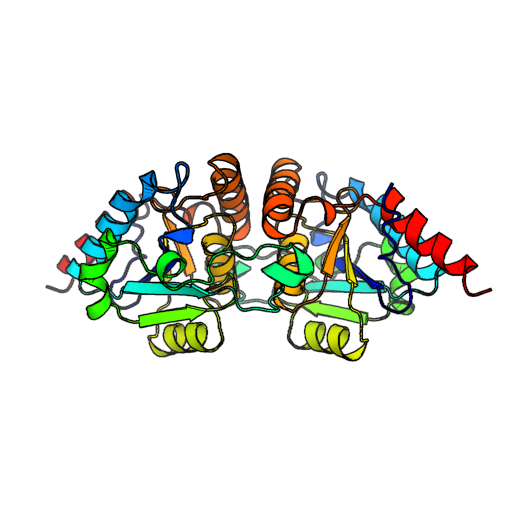 ALA A O 1
ATOM 774 N N . SER A 1 100 ? -4.93 6.094 -1.723 1 98.81 100 SER A N 1
ATOM 775 C CA . SER A 1 100 ? -3.768 6.973 -1.827 1 98.81 100 SER A CA 1
ATOM 776 C C . SER A 1 100 ? -4.168 8.367 -2.303 1 98.81 100 SER A C 1
ATOM 778 O O . SER A 1 100 ? -5.016 8.508 -3.188 1 98.81 100 SER A O 1
ATOM 780 N N . ILE A 1 101 ? -3.465 9.391 -1.756 1 98.81 101 ILE A N 1
ATOM 781 C CA . ILE A 1 101 ? -3.699 10.766 -2.178 1 98.81 101 ILE A CA 1
ATOM 782 C C . ILE A 1 101 ? -3.086 10.992 -3.557 1 98.81 101 ILE A C 1
ATOM 784 O O . ILE A 1 101 ? -3.336 12.023 -4.191 1 98.81 101 ILE A O 1
ATOM 788 N N . PHE A 1 102 ? -2.316 10.031 -4.082 1 98.5 102 PHE A N 1
ATOM 789 C CA . PHE A 1 102 ? -1.649 10.164 -5.375 1 98.5 102 PHE A CA 1
ATOM 790 C C . PHE A 1 102 ? -2.574 9.734 -6.508 1 98.5 102 PHE A C 1
ATOM 792 O O . PHE A 1 102 ? -2.248 8.82 -7.27 1 98.5 102 PHE A O 1
ATOM 799 N N . THR A 1 103 ? -3.691 10.383 -6.582 1 97.81 103 THR A N 1
ATOM 800 C CA . THR A 1 103 ? -4.488 10.414 -7.801 1 97.81 103 THR A CA 1
ATOM 801 C C . THR A 1 103 ? -3.773 11.211 -8.891 1 97.81 103 THR A C 1
ATOM 803 O O . THR A 1 103 ? -2.76 11.859 -8.633 1 97.81 103 THR A O 1
ATOM 806 N N . PRO A 1 104 ? -4.277 11.062 -10.102 1 97.12 104 PRO A N 1
ATOM 807 C CA . PRO A 1 104 ? -3.654 11.914 -11.117 1 97.12 104 PRO A CA 1
ATOM 808 C C . PRO A 1 104 ? -3.615 13.391 -10.703 1 97.12 104 PRO A C 1
ATOM 810 O O . PRO A 1 104 ? -2.588 14.047 -10.867 1 97.12 104 PRO A O 1
ATOM 813 N N . GLU A 1 105 ? -4.664 13.906 -10.078 1 97.5 105 GLU A N 1
ATOM 814 C CA . GLU A 1 105 ? -4.723 15.289 -9.625 1 97.5 105 GLU A CA 1
ATOM 815 C C . GLU A 1 105 ? -3.787 15.523 -8.438 1 97.5 105 GLU A C 1
ATOM 817 O O . GLU A 1 105 ? -3.043 16.5 -8.414 1 97.5 105 GLU A O 1
ATOM 822 N N . GLY A 1 106 ? -3.822 14.633 -7.461 1 98.44 106 GLY A N 1
ATOM 823 C CA . GLY A 1 106 ? -2.945 14.773 -6.309 1 98.44 106 GLY A CA 1
ATOM 824 C C . GLY A 1 106 ? -1.473 14.766 -6.676 1 98.44 106 GLY A C 1
ATOM 825 O O . GLY A 1 106 ? -0.706 15.602 -6.199 1 98.44 106 GLY A O 1
ATOM 826 N N . ALA A 1 107 ? -1.14 13.859 -7.555 1 98.44 107 ALA A N 1
ATOM 827 C CA . ALA A 1 107 ? 0.243 13.75 -8.016 1 98.44 107 ALA A CA 1
ATOM 828 C C . ALA A 1 107 ? 0.679 15.023 -8.734 1 98.44 107 ALA A C 1
ATOM 830 O O . ALA A 1 107 ? 1.802 15.5 -8.547 1 98.44 107 ALA A O 1
ATOM 831 N N . ARG A 1 108 ? -0.205 15.531 -9.547 1 98.44 108 ARG A N 1
ATOM 832 C CA . ARG A 1 108 ? 0.097 16.766 -10.281 1 98.44 108 ARG A CA 1
ATOM 833 C C . ARG A 1 108 ? 0.323 17.922 -9.336 1 98.44 108 ARG A C 1
ATOM 835 O O . ARG A 1 108 ? 1.281 18.688 -9.492 1 98.44 108 ARG A O 1
ATOM 842 N N . ILE A 1 109 ? -0.53 18.094 -8.336 1 98.31 109 ILE A N 1
ATOM 843 C CA . ILE A 1 109 ? -0.441 19.188 -7.375 1 98.31 109 ILE A CA 1
ATOM 844 C C . ILE A 1 109 ? 0.892 19.125 -6.633 1 98.31 109 ILE A C 1
ATOM 846 O O . ILE A 1 109 ? 1.592 20.125 -6.5 1 98.31 109 ILE A O 1
ATOM 850 N N . ILE A 1 110 ? 1.269 17.938 -6.191 1 98.38 110 ILE A N 1
ATOM 851 C CA . ILE A 1 110 ? 2.484 17.719 -5.414 1 98.38 110 ILE A CA 1
ATOM 852 C C . ILE A 1 110 ? 3.709 18 -6.281 1 98.38 110 ILE A C 1
ATOM 854 O O . ILE A 1 110 ? 4.637 18.703 -5.855 1 98.38 110 ILE A O 1
ATOM 858 N N . ARG A 1 111 ? 3.648 17.5 -7.512 1 98.25 111 ARG A N 1
ATOM 859 C CA . ARG A 1 111 ? 4.742 17.703 -8.453 1 98.25 111 ARG A CA 1
ATOM 860 C C . ARG A 1 111 ? 4.918 19.188 -8.773 1 98.25 111 ARG A C 1
ATOM 862 O O . ARG A 1 111 ? 6.027 19.719 -8.711 1 98.25 111 ARG A O 1
ATOM 869 N N . ASP A 1 112 ? 3.824 19.859 -9.07 1 98.44 112 ASP A N 1
ATOM 870 C CA . ASP A 1 112 ? 3.869 21.25 -9.516 1 98.44 112 ASP A CA 1
ATOM 871 C C . ASP A 1 112 ? 4.297 22.188 -8.383 1 98.44 112 ASP A C 1
ATOM 873 O O . ASP A 1 112 ? 4.871 23.25 -8.633 1 98.44 112 ASP A O 1
ATOM 877 N N . ALA A 1 113 ? 4.035 21.812 -7.141 1 98 113 ALA A N 1
ATOM 878 C CA . ALA A 1 113 ? 4.406 22.625 -5.98 1 98 113 ALA A CA 1
ATOM 879 C C . ALA A 1 113 ? 5.906 22.547 -5.711 1 98 113 ALA A C 1
ATOM 881 O O . ALA A 1 113 ? 6.465 23.375 -5.004 1 98 113 ALA A O 1
ATOM 882 N N . GLY A 1 114 ? 6.496 21.438 -6.227 1 97.81 114 GLY A N 1
ATOM 883 C CA . GLY A 1 114 ? 7.934 21.266 -6.059 1 97.81 114 GLY A CA 1
ATOM 884 C C . GLY A 1 114 ? 8.32 20.719 -4.699 1 97.81 114 GLY A C 1
ATOM 885 O O . GLY A 1 114 ? 9.453 20.891 -4.254 1 97.81 114 GLY A O 1
ATOM 886 N N . TRP A 1 115 ? 7.375 20.156 -3.947 1 97.69 115 TRP A N 1
ATOM 887 C CA . TRP A 1 115 ? 7.684 19.578 -2.646 1 97.69 115 TRP A CA 1
ATOM 888 C C . TRP A 1 115 ? 8.539 18.328 -2.803 1 97.69 115 TRP A C 1
ATOM 890 O O . TRP A 1 115 ? 8.359 17.547 -3.744 1 97.69 115 TRP A O 1
ATOM 900 N N . THR A 1 116 ? 9.477 18.094 -1.902 1 96.88 116 THR A N 1
ATOM 901 C CA . THR A 1 116 ? 10.344 16.922 -1.913 1 96.88 116 THR A CA 1
ATOM 902 C C . THR A 1 116 ? 10.023 16.016 -0.732 1 96.88 116 THR A C 1
ATOM 904 O O . THR A 1 116 ? 10.227 14.797 -0.811 1 96.88 116 THR A O 1
ATOM 907 N N . ASP A 1 117 ? 9.594 16.656 0.368 1 97.75 117 ASP A N 1
ATOM 908 C CA . ASP A 1 117 ? 9.25 15.938 1.595 1 97.75 117 ASP A CA 1
ATOM 909 C C . ASP A 1 117 ? 7.762 16.062 1.906 1 97.75 117 ASP A C 1
ATOM 911 O O . ASP A 1 117 ? 7.195 17.156 1.812 1 97.75 117 ASP A O 1
ATOM 915 N N . LEU A 1 118 ? 7.18 14.961 2.213 1 98.69 118 LEU A N 1
ATOM 916 C CA . LEU A 1 118 ? 5.758 14.93 2.527 1 98.69 118 LEU A CA 1
ATOM 917 C C . LEU A 1 118 ? 5.52 14.352 3.918 1 98.69 118 LEU A C 1
ATOM 919 O O . LEU A 1 118 ? 5.836 13.188 4.176 1 98.69 118 LEU A O 1
ATOM 923 N N . VAL A 1 119 ? 5.02 15.148 4.82 1 98.81 119 VAL A N 1
ATOM 924 C CA . VAL A 1 119 ? 4.684 14.734 6.18 1 98.81 119 VAL A CA 1
ATOM 925 C C . VAL A 1 119 ? 3.211 14.336 6.246 1 98.81 119 VAL A C 1
ATOM 927 O O . VAL A 1 119 ? 2.328 15.133 5.918 1 98.81 119 VAL A O 1
ATOM 930 N N . LEU A 1 120 ? 2.99 13.094 6.645 1 98.94 120 LEU A N 1
ATOM 931 C CA . LEU A 1 120 ? 1.632 12.562 6.59 1 98.94 120 LEU A CA 1
ATOM 932 C C . LEU A 1 120 ? 1.075 12.352 7.992 1 98.94 120 LEU A C 1
ATOM 934 O O . LEU A 1 120 ? 1.761 11.805 8.859 1 98.94 120 LEU A O 1
ATOM 938 N N . CYS A 1 121 ? -0.119 12.75 8.227 1 98.94 121 CYS A N 1
ATOM 939 C CA . CYS A 1 121 ? -0.938 12.445 9.398 1 98.94 121 CYS A CA 1
ATOM 940 C C . CYS A 1 121 ? -2.381 12.172 8.992 1 98.94 121 CYS A C 1
ATOM 942 O O . CYS A 1 121 ? -2.762 12.391 7.844 1 98.94 121 CYS A O 1
ATOM 944 N N . GLY A 1 122 ? -3.102 11.586 9.922 1 98.94 122 GLY A N 1
ATOM 945 C CA . GLY A 1 122 ? -4.52 11.43 9.641 1 98.94 122 GLY A CA 1
ATOM 946 C C . GLY A 1 122 ? -5.004 10 9.805 1 98.94 122 GLY A C 1
ATOM 947 O O . GLY A 1 122 ? -4.547 9.281 10.703 1 98.94 122 GLY A O 1
ATOM 948 N N . ILE A 1 123 ? -6.109 9.68 9 1 98.94 123 ILE A N 1
ATOM 949 C CA . ILE A 1 123 ? -6.879 8.461 9.211 1 98.94 123 ILE A CA 1
ATOM 950 C C . ILE A 1 123 ? -7.25 7.84 7.867 1 98.94 123 ILE A C 1
ATOM 952 O O . ILE A 1 123 ? -7.754 8.531 6.977 1 98.94 123 ILE A O 1
ATOM 956 N N . ASP A 1 124 ? -7.102 6.539 7.773 1 98.81 124 ASP A N 1
ATOM 957 C CA . ASP A 1 124 ? -6.582 5.52 8.688 1 98.81 124 ASP A CA 1
ATOM 958 C C . ASP A 1 124 ? -5.098 5.273 8.438 1 98.81 124 ASP A C 1
ATOM 960 O O . ASP A 1 124 ? -4.656 5.203 7.289 1 98.81 124 ASP A O 1
ATOM 964 N N . THR A 1 125 ? -4.355 4.945 9.484 1 98.94 125 THR A N 1
ATOM 965 C CA . THR A 1 125 ? -2.941 4.617 9.352 1 98.94 125 THR A CA 1
ATOM 966 C C . THR A 1 125 ? -2.75 3.426 8.422 1 98.94 125 THR A C 1
ATOM 968 O O . THR A 1 125 ? -1.889 3.457 7.535 1 98.94 125 THR A O 1
ATOM 971 N N . ASP A 1 126 ? -3.586 2.385 8.539 1 98.94 126 ASP A N 1
ATOM 972 C CA . ASP A 1 126 ? -3.406 1.08 7.914 1 98.94 126 ASP A CA 1
ATOM 973 C C . ASP A 1 126 ? -3.998 1.062 6.504 1 98.94 126 ASP A C 1
ATOM 975 O O . ASP A 1 126 ? -4.039 0.015 5.855 1 98.94 126 ASP A O 1
ATOM 979 N N . ALA A 1 127 ? -4.508 2.162 6.012 1 98.75 127 ALA A N 1
ATOM 980 C CA . ALA A 1 127 ? -5.102 2.268 4.684 1 98.75 127 ALA A CA 1
ATOM 981 C C . ALA A 1 127 ? -4.59 3.506 3.951 1 98.75 127 ALA A C 1
ATOM 983 O O . ALA A 1 127 ? -3.477 3.51 3.424 1 98.75 127 ALA A O 1
ATOM 984 N N . CYS A 1 128 ? -5.34 4.582 4.039 1 98.88 128 CYS A N 1
ATOM 985 C CA . CYS A 1 128 ? -5.074 5.754 3.215 1 98.88 128 CYS A CA 1
ATOM 986 C C . CYS A 1 128 ? -3.734 6.383 3.574 1 98.88 128 CYS A C 1
ATOM 988 O O . CYS A 1 128 ? -3.02 6.871 2.697 1 98.88 128 CYS A O 1
ATOM 990 N N . VAL A 1 129 ? -3.371 6.449 4.883 1 99 129 VAL A N 1
ATOM 991 C CA . VAL A 1 129 ? -2.107 7.059 5.285 1 99 129 VAL A CA 1
ATOM 992 C C . VAL A 1 129 ? -0.941 6.219 4.766 1 99 129 VAL A C 1
ATOM 994 O O . VAL A 1 129 ? -0.054 6.738 4.086 1 99 129 VAL A O 1
ATOM 997 N N . TYR A 1 130 ? -0.97 4.941 5.066 1 98.94 130 TYR A N 1
ATOM 998 C CA . TYR A 1 130 ? 0.099 4.051 4.629 1 98.94 130 TYR A CA 1
ATOM 999 C C . TYR A 1 130 ? 0.187 4.004 3.109 1 98.94 130 TYR A C 1
ATOM 1001 O O . TYR A 1 130 ? 1.275 4.113 2.541 1 98.94 130 TYR A O 1
ATOM 1009 N N . ASP A 1 131 ? -0.972 3.84 2.432 1 98.88 131 ASP A N 1
ATOM 1010 C CA . ASP A 1 131 ? -0.99 3.758 0.975 1 98.88 131 ASP A CA 1
ATOM 1011 C C . ASP A 1 131 ? -0.45 5.043 0.347 1 98.88 131 ASP A C 1
ATOM 1013 O O . ASP A 1 131 ? 0.243 4.996 -0.671 1 98.88 131 ASP A O 1
ATOM 1017 N N . SER A 1 132 ? -0.778 6.184 0.934 1 98.94 132 SER A N 1
ATOM 1018 C CA . SER A 1 132 ? -0.268 7.457 0.438 1 98.94 132 SER A CA 1
ATOM 1019 C C . SER A 1 132 ? 1.236 7.574 0.659 1 98.94 132 SER A C 1
ATOM 1021 O O . SER A 1 132 ? 1.958 8.078 -0.203 1 98.94 132 SER A O 1
ATOM 1023 N N . ALA A 1 133 ? 1.712 7.121 1.81 1 98.94 133 ALA A N 1
ATOM 1024 C CA . ALA A 1 133 ? 3.143 7.156 2.098 1 98.94 133 ALA A CA 1
ATOM 1025 C C . ALA A 1 133 ? 3.922 6.281 1.122 1 98.94 133 ALA A C 1
ATOM 1027 O O . ALA A 1 133 ? 4.977 6.68 0.624 1 98.94 133 ALA A O 1
ATOM 1028 N N . MET A 1 134 ? 3.375 5.117 0.859 1 98.81 134 MET A N 1
ATOM 1029 C CA . MET A 1 134 ? 4.031 4.199 -0.067 1 98.81 134 MET A CA 1
ATOM 1030 C C . MET A 1 134 ? 4.047 4.773 -1.48 1 98.81 134 MET A C 1
ATOM 1032 O O . MET A 1 134 ? 5.047 4.656 -2.189 1 98.81 134 MET A O 1
ATOM 1036 N N . ALA A 1 135 ? 2.945 5.402 -1.862 1 98.75 135 ALA A N 1
ATOM 1037 C CA . ALA A 1 135 ? 2.891 6.035 -3.178 1 98.75 135 ALA A CA 1
ATOM 1038 C C . ALA A 1 135 ? 3.893 7.184 -3.275 1 98.75 135 ALA A C 1
ATOM 1040 O O . ALA A 1 135 ? 4.543 7.359 -4.309 1 98.75 135 ALA A O 1
ATOM 1041 N N . ALA A 1 136 ? 3.988 7.977 -2.227 1 98.81 136 ALA A N 1
ATOM 1042 C CA . ALA A 1 136 ? 5.004 9.023 -2.178 1 98.81 136 ALA A CA 1
ATOM 1043 C C . ALA A 1 136 ? 6.402 8.445 -2.387 1 98.81 136 ALA A C 1
ATOM 1045 O O . ALA A 1 136 ? 7.133 8.883 -3.275 1 98.81 136 ALA A O 1
ATOM 1046 N N . TYR A 1 137 ? 6.699 7.395 -1.628 1 98.75 137 TYR A N 1
ATOM 1047 C CA . TYR A 1 137 ? 7.992 6.719 -1.653 1 98.75 137 TYR A CA 1
ATOM 1048 C C . TYR A 1 137 ? 8.32 6.223 -3.057 1 98.75 137 TYR A C 1
ATOM 1050 O O . TYR A 1 137 ? 9.398 6.52 -3.588 1 98.75 137 TYR A O 1
ATOM 1058 N N . GLN A 1 138 ? 7.363 5.602 -3.684 1 97.88 138 GLN A N 1
ATOM 1059 C CA . GLN A 1 138 ? 7.562 5.023 -5.008 1 97.88 138 GLN A CA 1
ATOM 1060 C C . GLN A 1 138 ? 7.676 6.113 -6.07 1 97.88 138 GLN A C 1
ATOM 1062 O O . GLN A 1 138 ? 8.219 5.875 -7.156 1 97.88 138 GLN A O 1
ATOM 1067 N N . SER A 1 139 ? 7.156 7.281 -5.746 1 97.75 139 SER A N 1
ATOM 1068 C CA . SER A 1 139 ? 7.188 8.398 -6.688 1 97.75 139 SER A CA 1
ATOM 1069 C C . SER A 1 139 ? 8.43 9.25 -6.488 1 97.75 139 SER A C 1
ATOM 1071 O O . SER A 1 139 ? 8.617 10.258 -7.172 1 97.75 139 SER A O 1
ATOM 1073 N N . GLY A 1 140 ? 9.234 8.922 -5.492 1 97.38 140 GLY A N 1
ATOM 1074 C CA . GLY A 1 140 ? 10.508 9.594 -5.305 1 97.38 140 GLY A CA 1
ATOM 1075 C C . GLY A 1 140 ? 10.453 10.695 -4.262 1 97.38 140 GLY A C 1
ATOM 1076 O O . GLY A 1 140 ? 11.43 11.422 -4.074 1 97.38 140 GLY A O 1
ATOM 1077 N N . TYR A 1 141 ? 9.312 10.914 -3.594 1 98.19 141 TYR A N 1
ATOM 1078 C CA . TYR A 1 141 ? 9.195 11.844 -2.471 1 98.19 141 TYR A CA 1
ATOM 1079 C C . TYR A 1 141 ? 9.57 11.156 -1.161 1 98.19 141 TYR A C 1
ATOM 1081 O O . TYR A 1 141 ? 9.391 9.945 -1.009 1 98.19 141 TYR A O 1
ATOM 1089 N N . ARG A 1 142 ? 10.094 11.922 -0.295 1 97.62 142 ARG A N 1
ATOM 1090 C CA . ARG A 1 142 ? 10.391 11.359 1.02 1 97.62 142 ARG A CA 1
ATOM 1091 C C . ARG A 1 142 ? 9.188 11.469 1.946 1 97.62 142 ARG A C 1
ATOM 1093 O O . ARG A 1 142 ? 8.789 12.562 2.334 1 97.62 142 ARG A O 1
ATOM 1100 N N . PRO A 1 143 ? 8.617 10.344 2.297 1 98.5 143 PRO A N 1
ATOM 1101 C CA . PRO A 1 143 ? 7.473 10.383 3.207 1 98.5 143 PRO A CA 1
ATOM 1102 C C . PRO A 1 143 ? 7.883 10.328 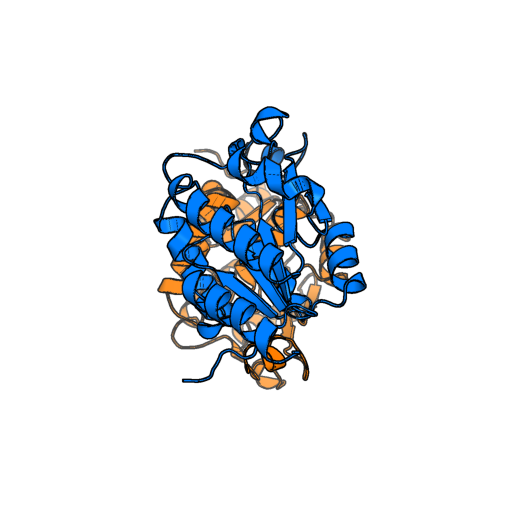4.676 1 98.5 143 PRO A C 1
ATOM 1104 O O . PRO A 1 143 ? 8.836 9.633 5.031 1 98.5 143 PRO A O 1
ATOM 1107 N N . TRP A 1 144 ? 7.176 11.07 5.461 1 98.44 144 TRP A N 1
ATOM 1108 C CA . TRP A 1 144 ? 7.281 11.031 6.918 1 98.44 144 TRP A CA 1
ATOM 1109 C C . TRP A 1 144 ? 5.918 10.789 7.555 1 98.44 144 TRP A C 1
ATOM 1111 O O . TRP A 1 144 ? 4.965 11.523 7.297 1 98.44 144 TRP A O 1
ATOM 1121 N N . ILE A 1 145 ? 5.82 9.75 8.344 1 98.94 145 ILE A N 1
ATOM 1122 C CA . ILE A 1 145 ? 4.559 9.461 9.023 1 98.94 145 ILE A CA 1
ATOM 1123 C C . ILE A 1 145 ? 4.629 9.945 10.469 1 98.94 145 ILE A C 1
ATOM 1125 O O . ILE A 1 145 ? 5.516 9.539 11.219 1 98.94 145 ILE A O 1
ATOM 1129 N N . VAL A 1 146 ? 3.734 10.812 10.805 1 98.88 146 VAL A N 1
ATOM 1130 C CA . VAL A 1 146 ? 3.668 11.305 12.18 1 98.88 146 VAL A CA 1
ATOM 1131 C C . VAL A 1 146 ? 2.865 10.32 13.031 1 98.88 146 VAL A C 1
ATOM 1133 O O . VAL A 1 146 ? 1.641 10.43 13.125 1 98.88 146 VAL A O 1
ATOM 1136 N N . VAL A 1 147 ? 3.523 9.469 13.758 1 98.88 147 VAL A N 1
ATOM 1137 C CA . VAL A 1 147 ? 2.951 8.242 14.312 1 98.88 147 VAL A CA 1
ATOM 1138 C C . VAL A 1 147 ? 1.891 8.602 15.352 1 98.88 147 VAL A C 1
ATOM 1140 O O . VAL A 1 147 ? 0.889 7.895 15.492 1 98.88 147 VAL A O 1
ATOM 1143 N N . ASP A 1 148 ? 2.066 9.695 16.125 1 98.88 148 ASP A N 1
ATOM 1144 C CA . ASP A 1 148 ? 1.138 10.055 17.188 1 98.88 148 ASP A CA 1
ATOM 1145 C C . ASP A 1 148 ? 0.042 10.984 16.672 1 98.88 148 ASP A C 1
ATOM 1147 O O . ASP A 1 148 ? -0.774 11.484 17.438 1 98.88 148 ASP A O 1
ATOM 1151 N N . ALA A 1 149 ? 0.004 11.258 15.32 1 98.94 149 ALA A N 1
ATOM 1152 C CA . ALA A 1 149 ? -1.062 12.016 14.672 1 98.94 149 ALA A CA 1
ATOM 1153 C C . ALA A 1 149 ? -1.741 11.188 13.578 1 98.94 149 ALA A C 1
ATOM 1155 O O . ALA A 1 149 ? -2.318 11.742 12.641 1 98.94 149 ALA A O 1
ATOM 1156 N N . CYS A 1 150 ? -1.58 9.914 13.648 1 98.94 150 CYS A N 1
ATOM 1157 C CA . CYS A 1 150 ? -2.285 8.938 12.82 1 98.94 150 CYS A CA 1
ATOM 1158 C C . CYS A 1 150 ? -3.041 7.938 13.688 1 98.94 150 CYS A C 1
ATOM 1160 O O . CYS A 1 150 ? -2.615 7.629 14.805 1 98.94 150 CYS A O 1
ATOM 1162 N N . ALA A 1 151 ? -4.094 7.496 13.18 1 98.94 151 ALA A N 1
ATOM 1163 C CA . ALA A 1 151 ? -4.875 6.453 13.844 1 98.94 151 ALA A CA 1
ATOM 1164 C C . ALA A 1 151 ? -5.586 5.566 12.828 1 98.94 151 ALA A C 1
ATOM 1166 O O . ALA A 1 151 ? -5.691 5.922 11.648 1 98.94 151 ALA A O 1
ATOM 1167 N N . SER A 1 152 ? -5.93 4.441 13.25 1 98.88 152 SER A N 1
ATOM 1168 C CA . SER A 1 152 ? -6.82 3.564 12.5 1 98.88 152 SER A CA 1
ATOM 1169 C C . SER A 1 152 ? -8.195 3.484 13.148 1 98.88 152 SER A C 1
ATOM 1171 O O . SER A 1 152 ? -8.305 3.227 14.352 1 98.88 152 SER A O 1
ATOM 1173 N N . SER A 1 153 ? -9.219 3.68 12.383 1 98.69 153 SER A N 1
ATOM 1174 C CA . SER A 1 153 ? -10.578 3.531 12.891 1 98.69 153 SER A CA 1
ATOM 1175 C C . SER A 1 153 ? -10.891 2.074 13.219 1 98.69 153 SER A C 1
ATOM 1177 O O . SER A 1 153 ? -11.891 1.781 13.883 1 98.69 153 SER A O 1
ATOM 1179 N N . GLY A 1 154 ? -10.031 1.147 12.797 1 98.38 154 GLY A N 1
ATOM 1180 C CA . GLY A 1 154 ? -10.211 -0.264 13.102 1 98.38 154 GLY A CA 1
ATOM 1181 C C . GLY A 1 154 ? -9.625 -0.665 14.445 1 98.38 154 GLY A C 1
ATOM 1182 O O . GLY A 1 154 ? -9.883 -1.766 14.93 1 98.38 154 GLY A O 1
ATOM 1183 N N . GLY A 1 155 ? -8.781 0.213 15.008 1 98.62 155 GLY A N 1
ATOM 1184 C CA . GLY A 1 155 ? -8.18 -0.085 16.297 1 98.62 155 GLY A CA 1
ATOM 1185 C C . GLY A 1 155 ? -6.66 -0.017 16.266 1 98.62 155 GLY A C 1
ATOM 1186 O O . GLY A 1 155 ? -6.059 0.083 15.195 1 98.62 155 GLY A O 1
ATOM 1187 N N . SER A 1 156 ? -6.113 -0.043 17.516 1 98.69 156 SER A N 1
ATOM 1188 C CA . SER A 1 156 ? -4.68 0.167 17.672 1 98.69 156 SER A CA 1
ATOM 1189 C C . SER A 1 156 ? -3.879 -0.953 17.016 1 98.69 156 SER A C 1
ATOM 1191 O O . SER A 1 156 ? -2.746 -0.738 16.578 1 98.69 156 SER A O 1
ATOM 1193 N N . GLU A 1 157 ? -4.477 -2.166 16.891 1 98.75 157 GLU A N 1
ATOM 1194 C CA . GLU A 1 157 ? -3.746 -3.271 16.281 1 98.75 157 GLU A CA 1
ATOM 1195 C C . GLU A 1 157 ? -3.469 -3.002 14.812 1 98.75 157 GLU A C 1
ATOM 1197 O O . GLU A 1 157 ? -2.41 -3.369 14.297 1 98.75 157 GLU A O 1
ATOM 1202 N N . TYR A 1 158 ? -4.414 -2.369 14.125 1 98.88 158 TYR A N 1
ATOM 1203 C CA . TYR A 1 158 ? -4.242 -2.047 12.719 1 98.88 158 TYR A CA 1
ATOM 1204 C C . TYR A 1 158 ? -3.287 -0.874 12.539 1 98.88 158 TYR A C 1
ATOM 1206 O O . TYR A 1 158 ? -2.482 -0.856 11.602 1 98.88 158 TYR A O 1
ATOM 1214 N N . HIS A 1 159 ? -3.391 0.128 13.445 1 98.94 159 HIS A N 1
ATOM 1215 C CA . HIS A 1 159 ? -2.426 1.221 13.5 1 98.94 159 HIS A CA 1
ATOM 1216 C C . HIS A 1 159 ? -1.005 0.693 13.664 1 98.94 159 HIS A C 1
ATOM 1218 O O . HIS A 1 159 ? -0.117 1.025 12.875 1 98.94 159 HIS A O 1
ATOM 1224 N N . ASP A 1 160 ? -0.829 -0.173 14.586 1 98.88 160 ASP A N 1
ATOM 1225 C CA . ASP A 1 160 ? 0.492 -0.701 14.914 1 98.88 160 ASP A CA 1
ATOM 1226 C C . ASP A 1 160 ? 1.027 -1.577 13.781 1 98.88 160 ASP A C 1
ATOM 1228 O O . ASP A 1 160 ? 2.221 -1.538 13.469 1 98.88 160 ASP A O 1
ATOM 1232 N N . ALA A 1 161 ? 0.174 -2.383 13.18 1 98.94 161 ALA A N 1
ATOM 1233 C CA . ALA A 1 161 ? 0.585 -3.232 12.062 1 98.94 161 ALA A CA 1
ATOM 1234 C C . ALA A 1 161 ? 1.05 -2.391 10.883 1 98.94 161 ALA A C 1
ATOM 1236 O O . ALA A 1 161 ? 2.047 -2.719 10.234 1 98.94 161 ALA A O 1
ATOM 1237 N N . ALA A 1 162 ? 0.339 -1.346 10.617 1 98.94 162 ALA A N 1
ATOM 1238 C CA . ALA A 1 162 ? 0.72 -0.456 9.523 1 98.94 162 ALA A CA 1
ATOM 1239 C C . ALA A 1 162 ? 2.078 0.189 9.789 1 98.94 162 ALA A C 1
ATOM 1241 O O . ALA A 1 162 ? 2.9 0.314 8.883 1 98.94 162 ALA A O 1
ATOM 1242 N N . LEU A 1 163 ? 2.301 0.591 11 1 98.94 163 LEU A N 1
ATOM 1243 C CA . LEU A 1 163 ? 3.572 1.219 11.344 1 98.94 163 LEU A CA 1
ATOM 1244 C C . LEU A 1 163 ? 4.715 0.212 11.266 1 98.94 163 LEU A C 1
ATOM 1246 O O . LEU A 1 163 ? 5.84 0.572 10.906 1 98.94 163 LEU A O 1
ATOM 1250 N N . LEU A 1 164 ? 4.441 -1.021 11.586 1 98.88 164 LEU A N 1
ATOM 1251 C CA . LEU A 1 164 ? 5.453 -2.062 11.438 1 98.88 164 LEU A CA 1
ATOM 1252 C C . LEU A 1 164 ? 5.84 -2.236 9.969 1 98.88 164 LEU A C 1
ATOM 1254 O O . LEU A 1 164 ? 7.023 -2.307 9.641 1 98.88 164 LEU A O 1
ATOM 1258 N N . LEU A 1 165 ? 4.867 -2.225 9.062 1 98.88 165 LEU A N 1
ATOM 1259 C CA . LEU A 1 165 ? 5.16 -2.287 7.633 1 98.88 165 LEU A CA 1
ATOM 1260 C C . LEU A 1 165 ? 5.941 -1.057 7.184 1 98.88 165 LEU A C 1
ATOM 1262 O O . LEU A 1 165 ? 6.898 -1.17 6.414 1 98.88 165 LEU A O 1
ATOM 1266 N N . ALA A 1 166 ? 5.5 0.05 7.691 1 98.88 166 ALA A N 1
ATOM 1267 C CA . ALA A 1 166 ? 6.156 1.299 7.316 1 98.88 166 ALA A CA 1
ATOM 1268 C C . ALA A 1 166 ? 7.621 1.302 7.758 1 98.88 166 ALA A C 1
ATOM 1270 O O . ALA A 1 166 ? 8.492 1.769 7.023 1 98.88 166 ALA A O 1
ATOM 1271 N N . THR A 1 167 ? 7.867 0.82 8.977 1 98.44 167 THR A N 1
ATOM 1272 C CA . THR A 1 167 ? 9.234 0.753 9.477 1 98.44 167 THR A CA 1
ATOM 1273 C C . THR A 1 167 ? 10.117 -0.046 8.523 1 98.44 167 THR A C 1
ATOM 1275 O O . THR A 1 167 ? 11.242 0.363 8.219 1 98.44 167 THR A O 1
ATOM 1278 N N . ARG A 1 168 ? 9.617 -1.048 8.031 1 97.88 168 ARG A N 1
ATOM 1279 C CA . ARG A 1 168 ? 10.391 -1.938 7.172 1 97.88 168 ARG A CA 1
ATOM 1280 C C . ARG A 1 168 ? 10.523 -1.36 5.766 1 97.88 168 ARG A C 1
ATOM 1282 O O . ARG A 1 168 ? 11.602 -1.396 5.176 1 97.88 168 ARG A O 1
ATOM 1289 N N . ASN A 1 169 ? 9.461 -0.777 5.254 1 98.56 169 ASN A N 1
ATOM 1290 C CA . ASN A 1 169 ? 9.398 -0.432 3.836 1 98.56 169 ASN A CA 1
ATOM 1291 C C . ASN A 1 169 ? 9.852 1.003 3.59 1 98.56 169 ASN A C 1
ATOM 1293 O O . ASN A 1 169 ? 10.367 1.319 2.514 1 98.56 169 ASN A O 1
ATOM 1297 N N . LEU A 1 170 ? 9.688 1.843 4.578 1 98.31 170 LEU A N 1
ATOM 1298 C CA . LEU A 1 170 ? 10.039 3.25 4.418 1 98.31 170 LEU A CA 1
ATOM 1299 C C . LEU A 1 170 ? 11.273 3.602 5.238 1 98.31 170 LEU A C 1
ATOM 1301 O O . LEU A 1 170 ? 11.93 4.609 4.973 1 98.31 170 LEU A O 1
ATOM 1305 N N . GLY A 1 171 ? 11.562 2.795 6.254 1 96.81 171 GLY A N 1
ATOM 1306 C CA . GLY A 1 171 ? 12.633 3.088 7.195 1 96.81 171 GLY A CA 1
ATOM 1307 C C . GLY A 1 171 ? 12.125 3.619 8.523 1 96.81 171 GLY A C 1
ATOM 1308 O O . GLY A 1 171 ? 11.227 4.465 8.555 1 96.81 171 GLY A O 1
ATOM 1309 N N . ALA A 1 172 ? 12.742 3.158 9.578 1 96.12 172 ALA A N 1
ATOM 1310 C CA . ALA A 1 172 ? 12.336 3.547 10.93 1 96.12 172 ALA A CA 1
ATOM 1311 C C . ALA A 1 172 ? 12.453 5.055 11.125 1 96.12 172 ALA A C 1
ATOM 1313 O O . ALA A 1 172 ? 11.656 5.66 11.844 1 96.12 172 ALA A O 1
ATOM 1314 N N . GLU A 1 173 ? 13.391 5.633 10.477 1 95.06 173 GLU A N 1
ATOM 1315 C CA . GLU A 1 173 ? 13.641 7.062 10.641 1 95.06 173 GLU A CA 1
ATOM 1316 C C . GLU A 1 173 ? 12.516 7.895 10.031 1 95.06 173 GLU A C 1
ATOM 1318 O O . GLU A 1 173 ? 12.383 9.078 10.336 1 95.06 173 G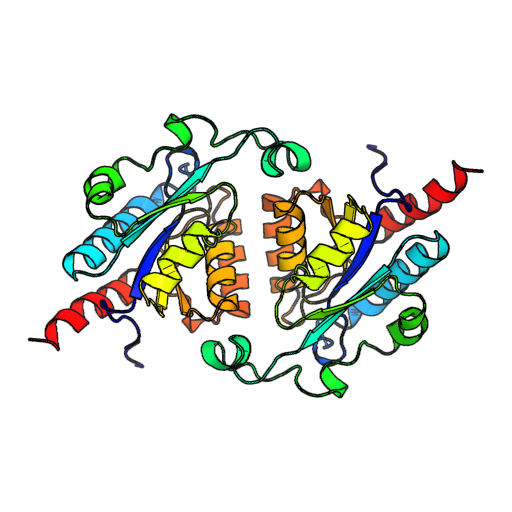LU A O 1
ATOM 1323 N N . GLN A 1 174 ? 11.742 7.266 9.18 1 97.44 174 GLN A N 1
ATOM 1324 C CA . GLN A 1 174 ? 10.656 7.98 8.516 1 97.44 174 GLN A CA 1
ATOM 1325 C C . GLN A 1 174 ? 9.422 8.055 9.406 1 97.44 174 GLN A C 1
ATOM 1327 O O . GLN A 1 174 ? 8.43 8.703 9.055 1 97.44 174 GLN A O 1
ATOM 1332 N N . LEU A 1 175 ? 9.461 7.355 10.547 1 98.5 175 LEU A N 1
ATOM 1333 C CA . LEU A 1 175 ? 8.422 7.473 11.562 1 98.5 175 LEU A CA 1
ATOM 1334 C C . LEU A 1 175 ? 8.812 8.508 12.617 1 98.5 175 LEU A C 1
ATOM 1336 O O . LEU A 1 175 ? 9.82 8.352 13.305 1 98.5 175 LEU A O 1
ATOM 1340 N N . VAL A 1 176 ? 7.996 9.539 12.68 1 98.19 176 VAL A N 1
ATOM 1341 C CA . VAL A 1 176 ? 8.336 10.672 13.531 1 98.19 176 VAL A CA 1
ATOM 1342 C C . VAL A 1 176 ? 7.164 11 14.453 1 98.19 176 VAL A C 1
ATOM 1344 O O . VAL A 1 176 ? 6.07 10.461 14.289 1 98.19 176 VAL A O 1
ATOM 1347 N N . THR A 1 177 ? 7.418 11.828 15.453 1 98.19 177 THR A N 1
ATOM 1348 C CA . THR A 1 177 ? 6.355 12.305 16.328 1 98.19 177 THR A CA 1
ATOM 1349 C C . THR A 1 177 ? 5.992 13.75 16 1 98.19 177 THR A C 1
ATOM 1351 O O . THR A 1 177 ? 6.766 14.461 15.352 1 98.19 177 THR A O 1
ATOM 1354 N N . SER A 1 178 ? 4.805 14.148 16.406 1 97.81 178 SER A N 1
ATOM 1355 C CA . SER A 1 178 ? 4.367 15.531 16.219 1 97.81 178 SER A CA 1
ATOM 1356 C C . SER A 1 178 ? 5.34 16.516 16.859 1 97.81 178 SER A C 1
ATOM 1358 O O . SER A 1 178 ? 5.66 17.547 16.266 1 97.81 178 SER A O 1
ATOM 1360 N N . ASP A 1 179 ? 5.883 16.156 18 1 96.44 179 ASP A N 1
ATOM 1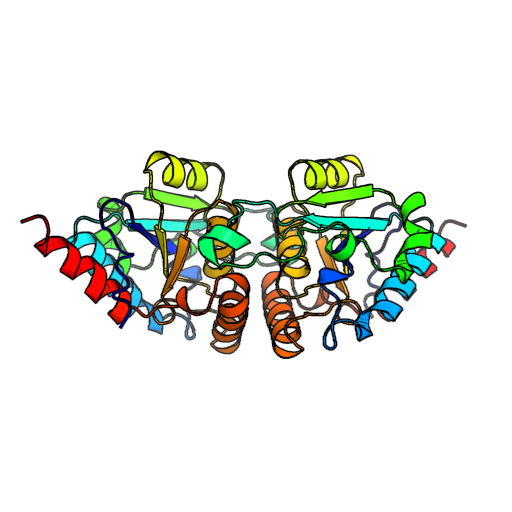361 C CA . ASP A 1 179 ? 6.844 17.031 18.672 1 96.44 179 ASP A CA 1
ATOM 1362 C C . ASP A 1 179 ? 8.109 17.203 17.844 1 96.44 179 ASP A C 1
ATOM 1364 O O . ASP A 1 179 ? 8.625 18.312 17.719 1 96.44 179 ASP A O 1
ATOM 1368 N N . ASN A 1 180 ? 8.547 16.078 17.281 1 94.75 180 ASN A N 1
ATOM 1369 C CA . ASN A 1 180 ? 9.75 16.094 16.469 1 94.75 180 ASN A CA 1
ATOM 1370 C C . ASN A 1 180 ? 9.578 17.016 15.25 1 94.75 180 ASN A C 1
ATOM 1372 O O . ASN A 1 180 ? 10.43 17.875 14.984 1 94.75 180 ASN A O 1
ATOM 1376 N N . VAL A 1 181 ? 8.516 16.906 14.578 1 95.94 181 VAL A N 1
ATOM 1377 C CA . VAL A 1 181 ? 8.328 17.625 13.32 1 95.94 181 VAL A CA 1
ATOM 1378 C C . VAL A 1 181 ? 8.055 19.094 13.602 1 95.94 181 VAL A C 1
ATOM 1380 O O . VAL A 1 181 ? 8.531 19.969 12.883 1 95.94 181 VAL A O 1
ATOM 1383 N N . LEU A 1 182 ? 7.312 19.406 14.672 1 96.06 182 LEU A N 1
ATOM 1384 C CA . LEU A 1 182 ? 6.977 20.797 15.008 1 96.06 182 LEU A CA 1
ATOM 1385 C C . LEU A 1 182 ? 8.211 21.547 15.477 1 96.06 182 LEU A C 1
ATOM 1387 O O . LEU A 1 182 ? 8.359 22.734 15.195 1 96.06 182 LEU A O 1
ATOM 1391 N N . SER A 1 183 ? 9.086 20.844 16.172 1 93.81 183 SER A N 1
ATOM 1392 C CA . SER A 1 183 ? 10.32 21.484 16.609 1 93.81 183 SER A CA 1
ATOM 1393 C C . SER A 1 183 ? 11.203 21.859 15.43 1 93.81 183 SER A C 1
ATOM 1395 O O . SER A 1 183 ? 11.945 22.828 15.477 1 93.81 183 SER A O 1
ATOM 1397 N N . GLN A 1 184 ? 11.117 21.094 14.398 1 92 184 GLN A N 1
ATOM 1398 C CA . GLN A 1 184 ? 11.953 21.312 13.219 1 92 184 GLN A CA 1
ATOM 1399 C C . GLN A 1 184 ? 11.383 22.422 12.344 1 92 184 GLN A C 1
ATOM 1401 O O . GLN A 1 184 ? 12.125 23.266 11.828 1 92 184 GLN A O 1
ATOM 1406 N N . ILE A 1 185 ? 10.086 22.438 12.148 1 91.38 185 ILE A N 1
ATOM 1407 C CA . ILE A 1 185 ? 9.492 23.391 11.219 1 91.38 185 ILE A CA 1
ATOM 1408 C C . ILE A 1 185 ? 9.516 24.781 11.828 1 91.38 185 ILE A C 1
ATOM 1410 O O . ILE A 1 185 ? 9.57 25.781 11.109 1 91.38 185 ILE A O 1
ATOM 1414 N N . SER A 1 186 ? 9.422 24.938 13.164 1 82 186 SER A N 1
ATOM 1415 C CA . SER A 1 186 ? 9.469 26.203 13.875 1 82 186 SER A CA 1
ATOM 1416 C C . SER A 1 186 ? 10.875 26.781 13.883 1 82 186 SER A C 1
ATOM 1418 O O . SER A 1 186 ? 11.055 28 13.891 1 82 186 SER A O 1
ATOM 1420 N N . GLY A 1 187 ? 11.828 25.891 14.039 1 70.69 187 GLY A N 1
ATOM 1421 C CA . GLY A 1 187 ? 13.211 26.344 14.078 1 70.69 187 GLY A CA 1
ATOM 1422 C C . GLY A 1 187 ? 13.703 26.875 12.742 1 70.69 187 GLY A C 1
ATOM 1423 O O . GLY A 1 187 ? 14.68 27.625 12.695 1 70.69 187 GLY A O 1
ATOM 1424 N N . THR A 1 188 ? 13.25 26.391 11.703 1 59.69 188 THR A N 1
ATOM 1425 C CA . THR A 1 188 ? 13.656 26.828 10.375 1 59.69 188 THR A CA 1
ATOM 1426 C C . THR A 1 188 ? 13.227 28.281 10.141 1 59.69 188 THR A C 1
ATOM 1428 O O . THR A 1 188 ? 13.789 28.969 9.281 1 59.69 188 THR A O 1
ATOM 1431 N N . GLN A 1 189 ? 12.18 28.781 10.805 1 53.72 189 GLN A N 1
ATOM 1432 C CA . GLN A 1 189 ? 11.773 30.172 10.641 1 53.72 189 GLN A CA 1
ATOM 1433 C C . GLN A 1 189 ? 12.875 31.125 11.086 1 53.72 189 GLN A C 1
ATOM 1435 O O . GLN A 1 189 ? 12.992 32.219 10.555 1 53.72 189 GLN A O 1
ATOM 1440 N N . GLY A 1 190 ? 13.688 30.672 12.055 1 46.88 190 GLY A N 1
ATOM 1441 C CA . GLY A 1 190 ? 14.695 31.594 12.539 1 46.88 190 GLY A CA 1
ATOM 1442 C C . GLY A 1 190 ? 15.891 31.703 11.617 1 46.88 190 GLY A C 1
ATOM 1443 O O . GLY A 1 190 ? 16.781 32.531 11.844 1 46.88 190 GLY A O 1
ATOM 1444 N N . ALA A 1 191 ? 16.234 30.703 10.883 1 45.31 191 ALA A N 1
ATOM 1445 C CA . ALA A 1 191 ? 17.484 30.891 10.148 1 45.31 191 ALA A CA 1
ATOM 1446 C C . ALA A 1 191 ? 17.312 31.891 9.016 1 45.31 191 ALA A C 1
ATOM 1448 O O . ALA A 1 191 ? 18.297 32.281 8.391 1 45.31 191 ALA A O 1
ATOM 1449 N N . HIS A 1 192 ? 16.156 32.094 8.414 1 38.84 192 HIS A N 1
ATOM 1450 C CA . HIS A 1 192 ? 16.078 33.094 7.352 1 38.84 192 HIS A CA 1
ATOM 1451 C C . HIS A 1 192 ? 15.797 34.5 7.922 1 38.84 192 HIS A C 1
ATOM 1453 O O . HIS A 1 192 ? 15.586 35.438 7.168 1 38.84 192 HIS A O 1
ATOM 1459 N N . ALA A 1 193 ? 15.883 34.75 9.242 1 35.28 193 ALA A N 1
ATOM 1460 C CA . ALA A 1 193 ? 15.906 36.188 9.547 1 35.28 193 ALA A CA 1
ATOM 1461 C C . ALA A 1 193 ? 17.312 36.75 9.414 1 35.28 193 ALA A C 1
ATOM 1463 O O . ALA A 1 193 ? 18.297 36.094 9.789 1 35.28 193 ALA A O 1
ATOM 1464 N N . MET B 1 1 ? -21.312 -24.094 2.879 1 26.95 1 MET B N 1
ATOM 1465 C CA . MET B 1 1 ? -19.906 -23.828 2.615 1 26.95 1 MET B CA 1
ATOM 1466 C C . MET B 1 1 ? -19.719 -23.109 1.283 1 26.95 1 MET B C 1
ATOM 1468 O O . MET B 1 1 ? -20.172 -23.594 0.243 1 26.95 1 MET B O 1
ATOM 1472 N N . TRP B 1 2 ? -19.781 -21.859 1.323 1 34 2 TRP B N 1
ATOM 1473 C CA . TRP B 1 2 ? -19.719 -21.047 0.11 1 34 2 TRP B CA 1
ATOM 1474 C C . TRP B 1 2 ? -18.641 -21.562 -0.842 1 34 2 TRP B C 1
ATOM 1476 O O . TRP B 1 2 ? -17.5 -21.75 -0.445 1 34 2 TRP B O 1
ATOM 1486 N N . LYS B 1 3 ? -18.953 -22.594 -1.558 1 43.81 3 LYS B N 1
ATOM 1487 C CA . LYS B 1 3 ? -18.031 -23.016 -2.617 1 43.81 3 LYS B CA 1
ATOM 1488 C C . LYS B 1 3 ? -17.375 -21.812 -3.281 1 43.81 3 LYS B C 1
ATOM 1490 O O . LYS B 1 3 ? -18.047 -20.844 -3.654 1 43.81 3 LYS B O 1
ATOM 1495 N N . ALA B 1 4 ? -16.219 -21.344 -2.957 1 48.09 4 ALA B N 1
ATOM 1496 C CA . ALA B 1 4 ? -15.391 -20.328 -3.617 1 48.09 4 ALA B CA 1
ATOM 1497 C C . ALA B 1 4 ? -15.508 -20.438 -5.133 1 48.09 4 ALA B C 1
ATOM 1499 O O . ALA B 1 4 ? -14.719 -21.141 -5.777 1 48.09 4 ALA B O 1
ATOM 1500 N N . ASP B 1 5 ? -16.703 -20.578 -5.656 1 62.44 5 ASP B N 1
ATOM 1501 C CA . ASP B 1 5 ? -16.984 -20.609 -7.09 1 62.44 5 ASP B CA 1
ATOM 1502 C C . ASP B 1 5 ? -16.266 -19.469 -7.816 1 62.44 5 ASP B C 1
ATOM 1504 O O . ASP B 1 5 ? -16.594 -19.141 -8.953 1 62.44 5 ASP B O 1
ATOM 1508 N N . TRP B 1 6 ? -15.164 -19.031 -7.223 1 71.88 6 TRP B N 1
ATOM 1509 C CA . TRP B 1 6 ? -14.625 -17.781 -7.738 1 71.88 6 TRP B CA 1
ATOM 1510 C C . TRP B 1 6 ? -13.367 -18.016 -8.57 1 71.88 6 TRP B C 1
ATOM 1512 O O . TRP B 1 6 ? -12.891 -17.125 -9.258 1 71.88 6 TRP B O 1
ATOM 1522 N N . VAL B 1 7 ? -12.875 -19.328 -8.531 1 85.94 7 VAL B N 1
ATOM 1523 C CA . VAL B 1 7 ? -11.672 -19.562 -9.32 1 85.94 7 VAL B CA 1
ATOM 1524 C C . VAL B 1 7 ? -12.047 -20.172 -10.664 1 85.94 7 VAL B C 1
ATOM 1526 O O . VAL B 1 7 ? -12.211 -21.375 -10.781 1 85.94 7 VAL B O 1
ATOM 1529 N N . ASP B 1 8 ? -12.242 -19.422 -11.633 1 89.31 8 ASP B N 1
ATOM 1530 C CA . ASP B 1 8 ? -12.469 -19.797 -13.023 1 89.31 8 ASP B CA 1
ATOM 1531 C C . ASP B 1 8 ? -11.18 -19.703 -13.836 1 89.31 8 ASP B C 1
ATOM 1533 O O . ASP B 1 8 ? -10.633 -18.609 -14.031 1 89.31 8 ASP B O 1
ATOM 1537 N N . PRO B 1 9 ? -10.688 -20.875 -14.305 1 91.56 9 PRO B N 1
ATOM 1538 C CA . PRO B 1 9 ? -9.406 -20.891 -15.008 1 91.56 9 PRO B CA 1
ATOM 1539 C C . PRO B 1 9 ? -9.375 -19.938 -16.203 1 91.56 9 PRO B C 1
ATOM 1541 O O . PRO B 1 9 ? -8.297 -19.594 -16.703 1 91.56 9 PRO B O 1
ATOM 1544 N N . ARG B 1 10 ? -10.508 -19.531 -16.719 1 91.38 10 ARG B N 1
ATOM 1545 C CA . ARG B 1 10 ? -10.57 -18.656 -17.891 1 91.38 10 ARG B CA 1
ATOM 1546 C C . ARG B 1 10 ? -10.414 -17.203 -17.484 1 91.38 10 ARG B C 1
ATOM 1548 O O . ARG B 1 10 ? -9.992 -16.359 -18.297 1 91.38 10 ARG B O 1
ATOM 1555 N N . SER B 1 11 ? -10.703 -16.938 -16.188 1 94.81 11 SER B N 1
ATOM 1556 C CA . SER B 1 11 ? -10.742 -15.531 -15.805 1 94.81 11 SER B CA 1
ATOM 1557 C C . SER B 1 11 ? -9.93 -15.273 -14.539 1 94.81 11 SER B C 1
ATOM 1559 O O . SER B 1 11 ? -9.938 -14.164 -14.008 1 94.81 11 SER B O 1
ATOM 1561 N N . THR B 1 12 ? -9.227 -16.312 -14.062 1 97.38 12 THR B N 1
ATOM 1562 C CA . THR B 1 12 ? -8.43 -16.172 -12.852 1 97.38 12 THR B CA 1
ATOM 1563 C C . THR B 1 12 ? -6.953 -16.438 -13.148 1 97.38 12 THR B C 1
ATOM 1565 O O . THR B 1 12 ? -6.598 -17.484 -13.672 1 97.38 12 THR B O 1
ATOM 1568 N N . ALA B 1 13 ? -6.102 -15.469 -12.859 1 98.38 13 ALA B N 1
ATOM 1569 C CA . ALA B 1 13 ? -4.664 -15.633 -13.047 1 98.38 13 ALA B CA 1
ATOM 1570 C C . ALA B 1 13 ? -3.953 -15.82 -11.711 1 98.38 13 ALA B C 1
ATOM 1572 O O . ALA B 1 13 ? -4.312 -15.18 -10.719 1 98.38 13 ALA B O 1
ATOM 1573 N N . LEU B 1 14 ? -2.977 -16.672 -11.703 1 98.81 14 LEU B N 1
ATOM 1574 C CA . LEU B 1 14 ? -2.047 -16.781 -10.578 1 98.81 14 LEU B CA 1
ATOM 1575 C C . LEU B 1 14 ? -0.861 -15.836 -10.773 1 98.81 14 LEU B C 1
ATOM 1577 O O . LEU B 1 14 ? -0.148 -15.93 -11.781 1 98.81 14 LEU B O 1
ATOM 1581 N N . LEU B 1 15 ? -0.707 -14.875 -9.914 1 98.94 15 LEU B N 1
ATOM 1582 C CA . LEU B 1 15 ? 0.443 -13.977 -9.906 1 98.94 15 LEU B CA 1
ATOM 1583 C C . LEU B 1 15 ? 1.484 -14.438 -8.891 1 98.94 15 LEU B C 1
ATOM 1585 O O . LEU B 1 15 ? 1.219 -14.453 -7.688 1 98.94 15 LEU B O 1
ATOM 1589 N N . VAL B 1 16 ? 2.625 -14.859 -9.352 1 99 16 VAL B N 1
ATOM 1590 C CA . VAL B 1 16 ? 3.76 -15.234 -8.516 1 99 16 VAL B CA 1
ATOM 1591 C C . VAL B 1 16 ? 4.707 -14.047 -8.359 1 99 16 VAL B C 1
ATOM 1593 O O . VAL B 1 16 ? 5.488 -13.75 -9.266 1 99 16 VAL B O 1
ATOM 1596 N N . ILE B 1 17 ? 4.676 -13.438 -7.227 1 98.94 17 ILE B N 1
ATOM 1597 C CA . ILE B 1 17 ? 5.266 -12.125 -7.016 1 98.94 17 ILE B CA 1
ATOM 1598 C C . ILE B 1 17 ? 6.703 -12.273 -6.527 1 98.94 17 ILE B C 1
ATOM 1600 O O . ILE B 1 17 ? 6.941 -12.703 -5.398 1 98.94 17 ILE B O 1
ATOM 1604 N N . ASP B 1 18 ? 7.605 -11.977 -7.305 1 98.88 18 ASP B N 1
ATOM 1605 C CA . ASP B 1 18 ? 9.008 -11.695 -6.992 1 98.88 18 ASP B CA 1
ATOM 1606 C C . ASP B 1 18 ? 9.641 -12.844 -6.219 1 98.88 18 ASP B C 1
ATOM 1608 O O . ASP B 1 18 ? 10.305 -12.625 -5.203 1 98.88 18 ASP B O 1
ATOM 1612 N N . VAL B 1 19 ? 9.336 -14.07 -6.652 1 98.94 19 VAL B N 1
ATOM 1613 C CA . VAL B 1 19 ? 10.016 -15.211 -6.051 1 98.94 19 VAL B CA 1
ATOM 1614 C C . VAL B 1 19 ? 11.414 -15.352 -6.648 1 98.94 19 VAL B C 1
ATOM 1616 O O . VAL B 1 19 ? 11.664 -16.25 -7.461 1 98.94 19 VAL B O 1
ATOM 1619 N N . GLN B 1 20 ? 12.242 -14.461 -6.25 1 98.94 20 GLN B N 1
ATOM 1620 C CA . GLN B 1 20 ? 13.602 -14.273 -6.742 1 98.94 20 GLN B CA 1
ATOM 1621 C C . GLN B 1 20 ? 14.633 -14.711 -5.703 1 98.94 20 GLN B C 1
ATOM 1623 O O . GLN B 1 20 ? 14.359 -14.656 -4.5 1 98.94 20 GLN B O 1
ATOM 1628 N N . GLN B 1 21 ? 15.812 -15.062 -6.176 1 98.81 21 GLN B N 1
ATOM 1629 C CA . GLN B 1 21 ? 16.875 -15.547 -5.301 1 98.81 21 GLN B CA 1
ATOM 1630 C C . GLN B 1 21 ? 17.25 -14.5 -4.254 1 98.81 21 GLN B C 1
ATOM 1632 O O . GLN B 1 21 ? 17.5 -14.836 -3.096 1 98.81 21 GLN B O 1
ATOM 1637 N N . GLY B 1 22 ? 17.25 -13.234 -4.586 1 98.81 22 GLY B N 1
ATOM 1638 C CA . GLY B 1 22 ? 17.625 -12.156 -3.688 1 98.81 22 GLY B CA 1
ATOM 1639 C C . GLY B 1 22 ? 16.641 -11.93 -2.564 1 98.81 22 GLY B C 1
ATOM 1640 O O . GLY B 1 22 ? 16.938 -11.25 -1.586 1 98.81 22 GLY B O 1
ATOM 1641 N N . PHE B 1 23 ? 15.438 -12.492 -2.668 1 98.88 23 PHE B N 1
ATOM 1642 C CA . PHE B 1 23 ? 14.414 -12.32 -1.648 1 98.88 23 PHE B CA 1
ATOM 1643 C C . PHE B 1 23 ? 14.281 -13.578 -0.799 1 98.88 23 PHE B C 1
ATOM 1645 O O . PHE B 1 23 ? 13.5 -13.609 0.155 1 98.88 23 PHE B O 1
ATOM 1652 N N . VAL B 1 24 ? 15.016 -14.656 -1.122 1 98.88 24 VAL B N 1
ATOM 1653 C CA . VAL B 1 24 ? 14.93 -15.914 -0.388 1 98.88 24 VAL B CA 1
ATOM 1654 C C . VAL B 1 24 ? 15.969 -15.93 0.732 1 98.88 24 VAL B C 1
ATOM 1656 O O . VAL B 1 24 ? 17.141 -15.664 0.497 1 98.88 24 VAL B O 1
ATOM 1659 N N . ASN B 1 25 ? 15.57 -16.078 1.919 1 98.75 25 ASN B N 1
ATOM 1660 C CA . ASN B 1 25 ? 16.406 -16.25 3.1 1 98.75 25 ASN B CA 1
ATOM 1661 C C . ASN B 1 25 ? 15.773 -17.188 4.113 1 98.75 25 ASN B C 1
ATOM 1663 O O . ASN B 1 25 ? 14.883 -17.969 3.766 1 98.75 25 ASN B O 1
ATOM 1667 N N . ARG B 1 26 ? 16.219 -17.234 5.309 1 98.62 26 ARG B N 1
ATOM 1668 C CA . ARG B 1 26 ? 15.742 -18.188 6.301 1 98.62 26 ARG B CA 1
ATOM 1669 C C . ARG B 1 26 ? 14.266 -17.984 6.598 1 98.62 26 ARG B C 1
ATOM 1671 O O . ARG B 1 26 ? 13.57 -18.938 6.992 1 98.62 26 ARG B O 1
ATOM 1678 N N . HIS B 1 27 ? 13.797 -16.781 6.395 1 98.75 27 HIS B N 1
ATOM 1679 C CA . HIS B 1 27 ? 12.406 -16.469 6.711 1 98.75 27 HIS B CA 1
ATOM 1680 C C . HIS B 1 27 ? 11.484 -16.812 5.551 1 98.75 27 HIS B C 1
ATOM 1682 O O . HIS B 1 27 ? 10.297 -17.078 5.754 1 98.75 27 HIS B O 1
ATOM 1688 N N . SER B 1 28 ? 12.055 -16.828 4.289 1 98.81 28 SER B N 1
ATOM 1689 C CA . SER B 1 28 ? 11.156 -16.891 3.141 1 98.81 28 SER B CA 1
ATOM 1690 C C . SER B 1 28 ? 11.344 -18.188 2.359 1 98.81 28 SER B C 1
ATOM 1692 O O . SER B 1 28 ? 10.484 -18.562 1.556 1 98.81 28 SER B O 1
ATOM 1694 N N . ARG B 1 29 ? 12.367 -18.953 2.594 1 98.69 29 ARG B N 1
ATOM 1695 C CA . ARG B 1 29 ? 12.68 -20.156 1.816 1 98.69 29 ARG B CA 1
ATOM 1696 C C . ARG B 1 29 ? 11.594 -21.203 1.967 1 98.69 29 ARG B C 1
ATOM 1698 O O . ARG B 1 29 ? 11.305 -21.938 1.021 1 98.69 29 ARG B O 1
ATOM 1705 N N . GLY B 1 30 ? 10.922 -21.234 3.092 1 98.44 30 GLY B N 1
ATOM 1706 C CA . GLY B 1 30 ? 9.961 -22.281 3.424 1 98.44 30 GLY B CA 1
ATOM 1707 C C . GLY B 1 30 ? 8.703 -22.219 2.584 1 98.44 30 GLY B C 1
ATOM 1708 O O . GLY B 1 30 ? 7.922 -23.172 2.553 1 98.44 30 GLY B O 1
ATOM 1709 N N . VAL B 1 31 ? 8.508 -21.125 1.835 1 98.56 31 VAL B N 1
ATOM 1710 C CA . VAL B 1 31 ? 7.25 -20.953 1.12 1 98.56 31 VAL B CA 1
ATOM 1711 C C . VAL B 1 31 ? 7.352 -21.562 -0.272 1 98.56 31 VAL B C 1
ATOM 1713 O O . VAL B 1 31 ? 6.34 -21.766 -0.949 1 98.56 31 VAL B O 1
ATOM 1716 N N . LEU B 1 32 ? 8.57 -21.906 -0.74 1 98.81 32 LEU B N 1
ATOM 1717 C CA . LEU B 1 32 ? 8.852 -22.266 -2.127 1 98.81 32 LEU B CA 1
ATOM 1718 C C . LEU B 1 32 ? 8.055 -23.5 -2.543 1 98.81 32 LEU B C 1
ATOM 1720 O O . LEU B 1 32 ? 7.457 -23.516 -3.621 1 98.81 32 LEU B O 1
ATOM 1724 N N . PRO B 1 33 ? 7.926 -24.516 -1.678 1 98.62 33 PRO B N 1
ATOM 1725 C CA . PRO B 1 33 ? 7.152 -25.688 -2.102 1 98.62 33 PRO B CA 1
ATOM 1726 C C . PRO B 1 33 ? 5.688 -25.359 -2.375 1 98.62 33 PRO B C 1
ATOM 1728 O O . PRO B 1 33 ? 5.109 -25.859 -3.342 1 98.62 33 PRO B O 1
ATOM 1731 N N . ALA B 1 34 ? 5.105 -24.531 -1.547 1 98.81 34 ALA B N 1
ATOM 1732 C CA . ALA B 1 34 ? 3.709 -24.141 -1.744 1 98.81 34 ALA B CA 1
ATOM 1733 C C . ALA B 1 34 ? 3.539 -23.344 -3.027 1 98.81 34 ALA B C 1
ATOM 1735 O O . ALA B 1 34 ? 2.559 -23.516 -3.754 1 98.81 34 ALA B O 1
ATOM 1736 N N . VAL B 1 35 ? 4.484 -22.453 -3.328 1 98.88 35 VAL B N 1
ATOM 1737 C CA . VAL B 1 35 ? 4.449 -21.641 -4.547 1 98.88 35 VAL B CA 1
ATOM 1738 C C . VAL B 1 35 ? 4.523 -22.562 -5.77 1 98.88 35 VAL B C 1
ATOM 1740 O O . VAL B 1 35 ? 3.725 -22.422 -6.699 1 98.88 35 VAL B O 1
ATOM 1743 N N . VAL B 1 36 ? 5.469 -23.5 -5.715 1 98.81 36 VAL B N 1
ATOM 1744 C CA . VAL B 1 36 ? 5.656 -24.406 -6.836 1 98.81 36 VAL B CA 1
ATOM 1745 C C . VAL B 1 36 ? 4.402 -25.25 -7.023 1 98.81 36 VAL B C 1
ATOM 1747 O O . VAL B 1 36 ? 3.945 -25.453 -8.156 1 98.81 36 VAL B O 1
ATOM 1750 N N . ARG B 1 37 ? 3.816 -25.703 -5.953 1 98.56 37 ARG B N 1
ATOM 1751 C CA . ARG B 1 37 ? 2.594 -26.484 -6.008 1 98.56 37 ARG B CA 1
ATOM 1752 C C . ARG B 1 37 ? 1.463 -25.703 -6.668 1 98.56 37 ARG B C 1
ATOM 1754 O O . ARG B 1 37 ? 0.69 -26.266 -7.453 1 98.56 37 ARG B O 1
ATOM 1761 N N . LEU B 1 38 ? 1.314 -24.469 -6.359 1 98.5 38 LEU B N 1
ATOM 1762 C CA . LEU B 1 38 ? 0.298 -23.609 -6.969 1 98.5 38 LEU B CA 1
ATOM 1763 C C . LEU B 1 38 ? 0.532 -23.469 -8.469 1 98.5 38 LEU B C 1
ATOM 1765 O O . LEU B 1 38 ? -0.405 -23.594 -9.258 1 98.5 38 LEU B O 1
ATOM 1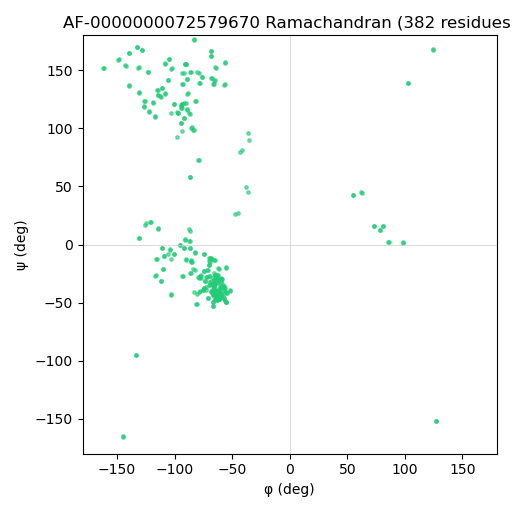769 N N . VAL B 1 39 ? 1.777 -23.203 -8.828 1 98.69 39 VAL B N 1
ATOM 1770 C CA . VAL B 1 39 ? 2.127 -23.031 -10.234 1 98.69 39 VAL B CA 1
ATOM 1771 C C . VAL B 1 39 ? 1.781 -24.312 -11 1 98.69 39 VAL B C 1
ATOM 1773 O O . VAL B 1 39 ? 1.161 -24.25 -12.07 1 98.69 39 VAL B O 1
ATOM 1776 N N . GLU B 1 40 ? 2.115 -25.438 -10.422 1 98 40 GLU B N 1
ATOM 1777 C CA . GLU B 1 40 ? 1.823 -26.719 -11.055 1 98 40 GLU B CA 1
ATOM 1778 C C . GLU B 1 40 ? 0.319 -26.938 -11.203 1 98 40 GLU B C 1
ATOM 1780 O O . GLU B 1 40 ? -0.153 -27.375 -12.25 1 98 40 GLU B O 1
ATOM 1785 N N . GLY B 1 41 ? -0.418 -26.641 -10.156 1 96.75 41 GLY B N 1
ATOM 1786 C CA . GLY B 1 41 ? -1.865 -26.781 -10.203 1 96.75 41 GLY B CA 1
ATOM 1787 C C . GLY B 1 41 ? -2.514 -25.891 -11.242 1 96.75 41 GLY B C 1
ATOM 1788 O O . GLY B 1 41 ? -3.428 -26.312 -11.953 1 96.75 41 GLY B O 1
ATOM 1789 N N . TRP B 1 42 ? -2.055 -24.672 -11.344 1 97.31 42 TRP B N 1
ATOM 1790 C CA . TRP B 1 42 ? -2.6 -23.734 -12.312 1 97.31 42 TRP B CA 1
ATOM 1791 C C . TRP B 1 42 ? -2.311 -24.203 -13.742 1 97.31 42 TRP B C 1
ATOM 1793 O O . TRP B 1 42 ? -3.189 -24.156 -14.602 1 97.31 42 TRP B O 1
ATOM 1803 N N . ARG B 1 43 ? -1.106 -24.672 -13.992 1 96.31 43 ARG B N 1
ATOM 1804 C CA . ARG B 1 43 ? -0.718 -25.172 -15.305 1 96.31 43 ARG B CA 1
ATOM 1805 C C . ARG B 1 43 ? -1.546 -26.391 -15.688 1 96.31 43 ARG B C 1
ATOM 1807 O O . ARG B 1 43 ? -2.01 -26.5 -16.828 1 96.31 43 ARG B O 1
ATOM 1814 N N . ALA B 1 44 ? -1.725 -27.203 -14.719 1 94.75 44 ALA B N 1
ATOM 1815 C CA . ALA B 1 44 ? -2.492 -28.422 -14.969 1 94.75 44 ALA B CA 1
ATOM 1816 C C . ALA B 1 44 ? -3.932 -28.094 -15.359 1 94.75 44 ALA B C 1
ATOM 1818 O O . ALA B 1 44 ? -4.543 -28.812 -16.156 1 94.75 44 ALA B O 1
ATOM 1819 N N . ALA B 1 45 ? -4.426 -27.031 -14.875 1 94.5 45 ALA B N 1
ATOM 1820 C CA . ALA B 1 45 ? -5.805 -26.609 -15.141 1 94.5 45 ALA B CA 1
ATOM 1821 C C . ALA B 1 45 ? -5.895 -25.797 -16.422 1 94.5 45 ALA B C 1
ATOM 1823 O O . ALA B 1 45 ? -6.98 -25.375 -16.812 1 94.5 45 ALA B O 1
ATOM 1824 N N . GLY B 1 46 ? -4.734 -25.547 -17.047 1 94.56 46 GLY B N 1
ATOM 1825 C CA . GLY B 1 46 ? -4.715 -24.719 -18.234 1 94.56 46 GLY B CA 1
ATOM 1826 C C . GLY B 1 46 ? -4.941 -23.25 -17.938 1 94.56 46 GLY B C 1
ATOM 1827 O O . GLY B 1 46 ? -5.375 -22.484 -18.812 1 94.56 46 GLY B O 1
ATOM 1828 N N . ALA B 1 47 ? -4.801 -22.859 -16.703 1 96.75 47 ALA B N 1
ATOM 1829 C CA . ALA B 1 47 ? -5.012 -21.484 -16.266 1 96.75 47 ALA B CA 1
ATOM 1830 C C . ALA B 1 47 ? -3.717 -20.672 -16.344 1 96.75 47 ALA B C 1
ATOM 1832 O O . ALA B 1 47 ? -2.621 -21.234 -16.312 1 96.75 47 ALA B O 1
ATOM 1833 N N . PRO B 1 48 ? -3.795 -19.406 -16.469 1 97.94 48 PRO B N 1
ATOM 1834 C CA . PRO B 1 48 ? -2.604 -18.578 -16.688 1 97.94 48 PRO B CA 1
ATOM 1835 C C . PRO B 1 48 ? -1.803 -18.344 -15.406 1 97.94 48 PRO B C 1
ATOM 1837 O O . PRO B 1 48 ? -2.385 -18.109 -14.344 1 97.94 48 PRO B O 1
ATOM 1840 N N . VAL B 1 49 ? -0.504 -18.406 -15.547 1 98.69 49 VAL B N 1
ATOM 1841 C CA . VAL B 1 49 ? 0.457 -18.031 -14.508 1 98.69 49 VAL B CA 1
ATOM 1842 C C . VAL B 1 49 ? 1.255 -16.812 -14.953 1 98.69 49 VAL B C 1
ATOM 1844 O O . VAL B 1 49 ? 1.771 -16.766 -16.078 1 98.69 49 VAL B O 1
ATOM 1847 N N . VAL B 1 50 ? 1.308 -15.82 -14.125 1 98.94 50 VAL B N 1
ATOM 1848 C CA . VAL B 1 50 ? 2.143 -14.641 -14.336 1 98.94 50 VAL B CA 1
ATOM 1849 C C . VAL B 1 50 ? 3.262 -14.602 -13.305 1 98.94 50 VAL B C 1
ATOM 1851 O O . VAL B 1 50 ? 3.018 -14.789 -12.109 1 98.94 50 VAL B O 1
ATOM 1854 N N . LEU B 1 51 ? 4.445 -14.477 -13.75 1 98.88 51 LEU B N 1
ATOM 1855 C CA . LEU B 1 51 ? 5.598 -14.273 -12.875 1 98.88 51 LEU B CA 1
ATOM 1856 C C . LEU B 1 51 ? 6.031 -12.812 -12.883 1 98.88 51 LEU B C 1
ATOM 1858 O O . LEU B 1 51 ? 5.816 -12.102 -13.867 1 98.88 51 LEU B O 1
ATOM 1862 N N . SER B 1 52 ? 6.617 -12.359 -11.828 1 98.88 52 SER B N 1
ATOM 1863 C CA . SER B 1 52 ? 7.203 -11.023 -11.82 1 98.88 52 SER B CA 1
ATOM 1864 C C . SER B 1 52 ? 8.617 -11.039 -11.25 1 98.88 52 SER B C 1
ATOM 1866 O O . SER B 1 52 ? 8.969 -11.938 -10.484 1 98.88 52 SER B O 1
ATOM 1868 N N . ARG B 1 53 ? 9.383 -10.148 -11.672 1 98.75 53 ARG B N 1
ATOM 1869 C CA . ARG B 1 53 ? 10.727 -9.898 -11.156 1 98.75 53 ARG B CA 1
ATOM 1870 C C . ARG B 1 53 ? 10.922 -8.414 -10.844 1 98.75 53 ARG B C 1
ATOM 1872 O O . ARG B 1 53 ? 10.609 -7.555 -11.672 1 98.75 53 ARG B O 1
ATOM 1879 N N . PHE B 1 54 ? 11.406 -8.156 -9.719 1 98.88 54 PHE B N 1
ATOM 1880 C CA . PHE B 1 54 ? 11.742 -6.816 -9.258 1 98.88 54 PHE B CA 1
ATOM 1881 C C . PHE B 1 54 ? 13.203 -6.5 -9.547 1 98.88 54 PHE B C 1
ATOM 1883 O O . PHE B 1 54 ? 14.078 -7.348 -9.352 1 98.88 54 PHE B O 1
ATOM 1890 N N . HIS B 1 55 ? 13.406 -5.301 -9.992 1 98.62 55 HIS B N 1
ATOM 1891 C CA . HIS B 1 55 ? 14.734 -4.762 -10.258 1 98.62 55 HIS B CA 1
ATOM 1892 C C . HIS B 1 55 ? 14.938 -3.434 -9.531 1 98.62 55 HIS B C 1
ATOM 1894 O O . HIS B 1 55 ? 14.25 -2.453 -9.82 1 98.62 55 HIS B O 1
ATOM 1900 N N . ASN B 1 56 ? 15.906 -3.387 -8.648 1 98.5 56 ASN B N 1
ATOM 1901 C CA . ASN B 1 56 ? 16.266 -2.143 -7.969 1 98.5 56 ASN B CA 1
ATOM 1902 C C . ASN B 1 56 ? 17.25 -1.321 -8.789 1 98.5 56 ASN B C 1
ATOM 1904 O O . ASN B 1 56 ? 18.453 -1.541 -8.719 1 98.5 56 ASN B O 1
ATOM 1908 N N . GLU B 1 57 ? 16.766 -0.378 -9.438 1 96.69 57 GLU B N 1
ATOM 1909 C CA . GLU B 1 57 ? 17.609 0.42 -10.312 1 96.69 57 GLU B CA 1
ATOM 1910 C C . GLU B 1 57 ? 18.422 1.44 -9.523 1 96.69 57 GLU B C 1
ATOM 1912 O O . GLU B 1 57 ? 17.953 1.978 -8.523 1 96.69 57 GLU B O 1
ATOM 1917 N N . PRO B 1 58 ? 19.672 1.729 -10.055 1 96.62 58 PRO B N 1
ATOM 1918 C CA . PRO B 1 58 ? 20.391 2.84 -9.414 1 96.62 58 PRO B CA 1
ATOM 1919 C C . PRO B 1 58 ? 19.578 4.137 -9.43 1 96.62 58 PRO B C 1
ATOM 1921 O O . PRO B 1 58 ? 18.922 4.445 -10.43 1 96.62 58 PRO B O 1
ATOM 1924 N N . GLY B 1 59 ? 19.625 4.805 -8.352 1 97.19 59 GLY B N 1
ATOM 1925 C CA . GLY B 1 59 ? 18.906 6.066 -8.273 1 97.19 59 GLY B CA 1
ATOM 1926 C C . GLY B 1 59 ? 17.453 5.898 -7.875 1 97.19 59 GLY B C 1
ATOM 1927 O O . GLY B 1 59 ? 16.719 6.883 -7.785 1 97.19 59 GLY B O 1
ATOM 1928 N N . SER B 1 60 ? 17.062 4.637 -7.605 1 97.81 60 SER B N 1
ATOM 1929 C CA . SER B 1 60 ? 15.695 4.379 -7.176 1 97.81 60 SER B CA 1
ATOM 1930 C C . SER B 1 60 ? 15.438 4.941 -5.785 1 97.81 60 SER B C 1
ATOM 1932 O O . SER B 1 60 ? 16.375 5.246 -5.047 1 97.81 60 SER B O 1
ATOM 1934 N N . PRO B 1 61 ? 14.188 5.098 -5.426 1 97.25 61 PRO B N 1
ATOM 1935 C CA . PRO B 1 61 ? 13.875 5.508 -4.055 1 97.25 61 PRO B CA 1
ATOM 1936 C C . PRO B 1 61 ? 14.398 4.523 -3.012 1 97.25 61 PRO B C 1
ATOM 1938 O O . PRO B 1 61 ? 14.727 4.918 -1.891 1 97.25 61 PRO B O 1
ATOM 1941 N N . TYR B 1 62 ? 14.5 3.242 -3.33 1 97.94 62 TYR B N 1
ATOM 1942 C CA . TYR B 1 62 ? 15.031 2.234 -2.42 1 97.94 62 TYR B CA 1
ATOM 1943 C C . TYR B 1 62 ? 16.469 2.57 -2.02 1 97.94 62 TYR B C 1
ATOM 1945 O O . TYR B 1 62 ? 16.844 2.391 -0.861 1 97.94 62 TYR B O 1
ATOM 1953 N N . GLU B 1 63 ? 17.156 3.08 -3.004 1 97.44 63 GLU B N 1
ATOM 1954 C CA . GLU B 1 63 ? 18.531 3.516 -2.721 1 97.44 63 GLU B CA 1
ATOM 1955 C C . GLU B 1 63 ? 18.547 4.902 -2.082 1 97.44 63 GLU B C 1
ATOM 1957 O O . GLU B 1 63 ? 19.109 5.09 -1.007 1 97.44 63 GLU B O 1
ATOM 1962 N N . THR B 1 64 ? 17.875 5.891 -2.666 1 96.69 64 THR B N 1
ATOM 1963 C CA . THR B 1 64 ? 18.078 7.297 -2.34 1 96.69 64 THR B CA 1
ATOM 1964 C C . THR B 1 64 ? 17.391 7.656 -1.03 1 96.69 64 THR B C 1
ATOM 1966 O O . THR B 1 64 ? 17.812 8.57 -0.322 1 96.69 64 THR B O 1
ATOM 1969 N N . ILE B 1 65 ? 16.328 6.902 -0.692 1 96.31 65 ILE B N 1
ATOM 1970 C CA . ILE B 1 65 ? 15.57 7.25 0.505 1 96.31 65 ILE B CA 1
ATOM 1971 C C . ILE B 1 65 ? 15.93 6.289 1.638 1 96.31 65 ILE B C 1
ATOM 1973 O O . ILE B 1 65 ? 16.219 6.719 2.758 1 96.31 65 ILE B O 1
ATOM 1977 N N . THR B 1 66 ? 16.016 5 1.308 1 96.44 66 THR B N 1
ATOM 1978 C CA . THR B 1 66 ? 16.172 4.031 2.385 1 96.44 66 THR B CA 1
ATOM 1979 C C . THR B 1 66 ? 17.578 3.434 2.365 1 96.44 66 THR B C 1
ATOM 1981 O O . THR B 1 66 ? 17.953 2.689 3.273 1 96.44 66 THR B O 1
ATOM 1984 N N . GLY B 1 67 ? 18.359 3.67 1.354 1 96.69 67 GLY B N 1
ATOM 1985 C CA . GLY B 1 67 ? 19.734 3.211 1.271 1 96.69 67 GLY B CA 1
ATOM 1986 C C . GLY B 1 67 ? 19.859 1.747 0.894 1 96.69 67 GLY B C 1
ATOM 1987 O O . GLY B 1 67 ? 20.906 1.136 1.085 1 96.69 67 GLY B O 1
ATOM 1988 N N . TRP B 1 68 ? 18.797 1.14 0.454 1 97.06 68 TRP B N 1
ATOM 1989 C CA . TRP B 1 68 ? 18.766 -0.272 0.087 1 97.06 68 TRP B CA 1
ATOM 1990 C C . TRP B 1 68 ? 19.312 -0.477 -1.326 1 97.06 68 TRP B C 1
ATOM 1992 O O . TRP B 1 68 ? 18.797 0.109 -2.281 1 97.06 68 TRP B O 1
ATOM 2002 N N . THR B 1 69 ? 20.344 -1.313 -1.495 1 97.44 69 THR B N 1
ATOM 2003 C CA . THR B 1 69 ? 21.016 -1.411 -2.791 1 97.44 69 THR B CA 1
ATOM 2004 C C . THR B 1 69 ? 21.047 -2.859 -3.271 1 97.44 69 THR B C 1
ATOM 2006 O O . THR B 1 69 ? 21.891 -3.227 -4.09 1 97.44 69 THR B O 1
ATOM 2009 N N . ARG B 1 70 ? 20.219 -3.725 -2.705 1 97.5 70 ARG B N 1
ATOM 2010 C CA . ARG B 1 70 ? 20.156 -5.105 -3.172 1 97.5 70 ARG B CA 1
ATOM 2011 C C . ARG B 1 70 ? 19.234 -5.23 -4.387 1 97.5 70 ARG B C 1
ATOM 2013 O O . ARG B 1 70 ? 18.641 -4.242 -4.828 1 97.5 70 ARG B O 1
ATOM 2020 N N . LEU B 1 71 ? 19.203 -6.496 -4.91 1 98.38 71 LEU B N 1
ATOM 2021 C CA . LEU B 1 71 ? 18.391 -6.816 -6.082 1 98.38 71 LEU B CA 1
ATOM 2022 C C . LEU B 1 71 ? 18.844 -6.012 -7.293 1 98.38 71 LEU B C 1
ATOM 2024 O O . LEU B 1 71 ? 18.016 -5.477 -8.039 1 98.38 71 LEU B O 1
ATOM 2028 N N . ARG B 1 72 ? 20.125 -5.961 -7.496 1 97.56 72 ARG B N 1
ATOM 2029 C CA . ARG B 1 72 ? 20.734 -5.227 -8.609 1 97.56 72 ARG B CA 1
ATOM 2030 C C . ARG B 1 72 ? 21.469 -6.168 -9.555 1 97.56 72 ARG B C 1
ATOM 2032 O O . ARG B 1 72 ? 21.562 -5.898 -10.75 1 97.56 72 ARG B O 1
ATOM 2039 N N . THR B 1 73 ? 21.938 -7.293 -9.055 1 97.94 73 THR B N 1
ATOM 2040 C CA . THR B 1 73 ? 22.719 -8.227 -9.852 1 97.94 73 THR B CA 1
ATOM 2041 C C . THR B 1 73 ? 21.812 -9.258 -10.523 1 97.94 73 THR B C 1
ATOM 2043 O O . THR B 1 73 ? 20.734 -9.562 -10.008 1 97.94 73 THR B O 1
ATOM 2046 N N . PRO B 1 74 ? 22.281 -9.805 -11.602 1 97.88 74 PRO B N 1
ATOM 2047 C CA . PRO B 1 74 ? 21.5 -10.859 -12.25 1 97.88 74 PRO B CA 1
ATOM 2048 C C . PRO B 1 74 ? 21.219 -12.039 -11.312 1 97.88 74 PRO B C 1
ATOM 2050 O O . PRO B 1 74 ? 20.141 -12.625 -11.375 1 97.88 74 PRO B O 1
ATOM 2053 N N . GLU B 1 75 ? 22.141 -12.344 -10.469 1 98.19 75 GLU B N 1
ATOM 2054 C CA . GLU B 1 75 ? 21.969 -13.453 -9.539 1 98.19 75 GLU B CA 1
ATOM 2055 C C . GLU B 1 75 ? 20.828 -13.18 -8.555 1 98.19 75 GLU B C 1
ATOM 2057 O O . GLU B 1 75 ? 19.984 -14.039 -8.328 1 98.19 75 GLU B O 1
ATOM 2062 N N . GLU B 1 76 ? 20.828 -11.992 -7.992 1 98.69 76 GLU B N 1
ATOM 2063 C CA . GLU B 1 76 ? 19.781 -11.609 -7.051 1 98.69 76 GLU B CA 1
ATOM 2064 C C . GLU B 1 76 ? 18.422 -11.531 -7.746 1 98.69 76 GLU B C 1
ATOM 2066 O O . GLU B 1 76 ? 17.391 -11.852 -7.148 1 98.69 76 GLU B O 1
ATOM 2071 N N . GLN B 1 77 ? 18.422 -11.109 -8.977 1 98.62 77 GLN B N 1
ATOM 2072 C CA . GLN B 1 77 ? 17.188 -10.812 -9.703 1 98.62 77 GLN B CA 1
ATOM 2073 C C . GLN B 1 77 ? 16.609 -12.07 -10.344 1 98.62 77 GLN B C 1
ATOM 2075 O O . GLN B 1 77 ? 15.453 -12.07 -10.773 1 98.62 77 GLN B O 1
ATOM 2080 N N . ALA B 1 78 ? 17.406 -13.164 -10.406 1 98.69 78 ALA B N 1
ATOM 2081 C CA . ALA B 1 78 ? 16.938 -14.406 -11.008 1 98.69 78 ALA B CA 1
ATOM 2082 C C . ALA B 1 78 ? 15.805 -15.023 -10.188 1 98.69 78 ALA B C 1
ATOM 2084 O O . ALA B 1 78 ? 15.836 -14.992 -8.953 1 98.69 78 ALA B O 1
ATOM 2085 N N . LEU B 1 79 ? 14.781 -15.516 -10.914 1 98.81 79 LEU B N 1
ATOM 2086 C CA . LEU B 1 79 ? 13.82 -16.375 -10.227 1 98.81 79 LEU B CA 1
ATOM 2087 C C . LEU B 1 79 ? 14.516 -17.562 -9.57 1 98.81 79 LEU B C 1
ATOM 2089 O O . LEU B 1 79 ? 15.586 -17.969 -10.008 1 98.81 79 LEU B O 1
ATOM 2093 N N . VAL B 1 80 ? 13.93 -18.156 -8.547 1 98.88 80 VAL B N 1
ATOM 2094 C CA . VAL B 1 80 ? 14.508 -19.328 -7.914 1 98.88 80 VAL B CA 1
ATOM 2095 C C . VAL B 1 80 ? 14.531 -20.484 -8.906 1 98.88 80 VAL B C 1
ATOM 2097 O O . VAL B 1 80 ? 13.664 -20.594 -9.773 1 98.88 80 VAL B O 1
ATOM 2100 N N . PRO B 1 81 ? 15.438 -21.375 -8.75 1 98.56 81 PRO B N 1
ATOM 2101 C CA . PRO B 1 81 ? 15.547 -22.5 -9.68 1 98.56 81 PRO B CA 1
ATOM 2102 C C . PRO B 1 81 ? 14.281 -23.359 -9.719 1 98.56 81 PRO B C 1
ATOM 2104 O O . PRO B 1 81 ? 13.945 -23.922 -10.766 1 98.56 81 PRO B O 1
ATOM 2107 N N . GLU B 1 82 ? 13.539 -23.422 -8.641 1 98.38 82 GLU B N 1
ATOM 2108 C CA . GLU B 1 82 ? 12.328 -24.219 -8.531 1 98.38 82 GLU B CA 1
ATOM 2109 C C . GLU B 1 82 ? 11.266 -23.75 -9.523 1 98.38 82 GLU B C 1
ATOM 2111 O O . GLU B 1 82 ? 10.383 -24.516 -9.906 1 98.38 82 GLU B O 1
ATOM 2116 N N . LEU B 1 83 ? 11.414 -22.5 -9.992 1 98.62 83 LEU B N 1
ATOM 2117 C CA . LEU B 1 83 ? 10.414 -21.953 -10.906 1 98.62 83 LEU B CA 1
ATOM 2118 C C . LEU B 1 83 ? 10.898 -22.016 -12.352 1 98.62 83 LEU B C 1
ATOM 2120 O O . LEU B 1 83 ? 10.133 -21.75 -13.273 1 98.62 83 LEU B O 1
ATOM 2124 N N . ALA B 1 84 ? 12.148 -22.375 -12.609 1 97 84 ALA B N 1
ATOM 2125 C CA . ALA B 1 84 ? 12.781 -22.375 -13.922 1 97 84 ALA B CA 1
ATOM 2126 C C . ALA B 1 84 ? 11.977 -23.203 -14.922 1 97 84 ALA B C 1
ATOM 2128 O O . ALA B 1 84 ? 11.758 -22.781 -16.047 1 97 84 ALA B O 1
ATOM 2129 N N . PRO B 1 85 ? 11.477 -24.328 -14.539 1 96.56 85 PRO B N 1
ATOM 2130 C CA . PRO B 1 85 ? 10.766 -25.172 -15.492 1 96.56 85 PRO B CA 1
ATOM 2131 C C . PRO B 1 85 ? 9.477 -24.531 -16 1 96.56 85 PRO B C 1
ATOM 2133 O O . PRO B 1 85 ? 8.898 -25 -17 1 96.56 85 PRO B O 1
ATOM 2136 N N . TYR B 1 86 ? 9.055 -23.484 -15.344 1 96.88 86 TYR B N 1
ATOM 2137 C CA . TYR B 1 86 ? 7.723 -22.969 -15.641 1 96.88 86 TYR B CA 1
ATOM 2138 C C . TYR B 1 86 ? 7.805 -21.625 -16.328 1 96.88 86 TYR B C 1
ATOM 2140 O O . TYR B 1 86 ? 6.777 -21.047 -16.719 1 96.88 86 TYR B O 1
ATOM 2148 N N . THR B 1 87 ? 8.969 -21.062 -16.516 1 97.56 87 THR B N 1
ATOM 2149 C CA . THR B 1 87 ? 9.148 -19.719 -17.062 1 97.56 87 THR B CA 1
ATOM 2150 C C . THR B 1 87 ? 8.672 -19.656 -18.516 1 97.56 87 THR B C 1
ATOM 2152 O O . THR B 1 87 ? 8.047 -18.672 -18.922 1 97.56 87 THR B O 1
ATOM 2155 N N . ASP B 1 88 ? 8.82 -20.734 -19.234 1 95.94 88 ASP B N 1
ATOM 2156 C CA . ASP B 1 88 ? 8.492 -20.734 -20.656 1 95.94 88 ASP B CA 1
ATOM 2157 C C . ASP B 1 88 ? 6.98 -20.812 -20.875 1 95.94 88 ASP B C 1
ATOM 2159 O O . ASP B 1 88 ? 6.465 -20.328 -21.875 1 95.94 88 ASP B O 1
ATOM 2163 N N . SER B 1 89 ? 6.297 -21.406 -19.984 1 96.19 89 SER B N 1
ATOM 2164 C CA . SER B 1 89 ? 4.859 -21.594 -20.141 1 96.19 89 SER B CA 1
ATOM 2165 C C . SER B 1 89 ? 4.082 -20.484 -19.438 1 96.19 89 SER B C 1
ATOM 2167 O O . SER B 1 89 ? 2.85 -20.469 -19.453 1 96.19 89 SER B O 1
ATOM 2169 N N . ALA B 1 90 ? 4.773 -19.531 -18.797 1 98.25 90 ALA B N 1
ATOM 2170 C CA . ALA B 1 90 ? 4.102 -18.438 -18.125 1 98.25 90 ALA B CA 1
ATOM 2171 C C . ALA B 1 90 ? 3.377 -17.531 -19.125 1 98.25 90 ALA B C 1
ATOM 2173 O O . ALA B 1 90 ? 3.881 -17.281 -20.219 1 98.25 90 ALA B O 1
ATOM 2174 N N . ALA B 1 91 ? 2.209 -17.094 -18.719 1 98.25 91 ALA B N 1
ATOM 2175 C CA . ALA B 1 91 ? 1.454 -16.156 -19.562 1 98.25 91 ALA B CA 1
ATOM 2176 C C . ALA B 1 91 ? 2.217 -14.859 -19.75 1 98.25 91 ALA B C 1
ATOM 2178 O O . ALA B 1 91 ? 2.096 -14.211 -20.797 1 98.25 91 ALA B O 1
ATOM 2179 N N . ALA B 1 92 ? 2.959 -14.453 -18.781 1 98.38 92 ALA B N 1
ATOM 2180 C CA . ALA B 1 92 ? 3.822 -13.281 -18.812 1 98.38 92 ALA B CA 1
ATOM 2181 C C . ALA B 1 92 ? 4.871 -13.32 -17.719 1 98.38 92 ALA B C 1
ATOM 2183 O O . ALA B 1 92 ? 4.668 -13.977 -16.688 1 98.38 92 ALA B O 1
ATOM 2184 N N . ILE B 1 93 ? 5.926 -12.727 -17.969 1 98.62 93 ILE B N 1
ATOM 2185 C CA . ILE B 1 93 ? 6.898 -12.352 -16.953 1 98.62 93 ILE B CA 1
ATOM 2186 C C . ILE B 1 93 ? 7.035 -10.828 -16.906 1 98.62 93 ILE B C 1
ATOM 2188 O O . ILE B 1 93 ? 7.551 -10.219 -17.828 1 98.62 93 ILE B O 1
ATOM 2192 N N . ILE B 1 94 ? 6.578 -10.227 -15.883 1 98.56 94 ILE B N 1
ATOM 2193 C CA . ILE B 1 94 ? 6.547 -8.773 -15.766 1 98.56 94 ILE B CA 1
ATOM 2194 C C . ILE B 1 94 ? 7.793 -8.289 -15.039 1 98.56 94 ILE B C 1
ATOM 2196 O O . ILE B 1 94 ? 8.047 -8.672 -13.891 1 98.56 94 ILE B O 1
ATOM 2200 N N . GLU B 1 95 ? 8.555 -7.48 -15.711 1 98.38 95 GLU B N 1
ATOM 2201 C CA . GLU B 1 95 ? 9.703 -6.805 -15.117 1 98.38 95 GLU B CA 1
ATOM 2202 C C . GLU B 1 95 ? 9.297 -5.469 -14.5 1 98.38 95 GLU B C 1
ATOM 2204 O O . GLU B 1 95 ? 8.633 -4.656 -15.141 1 98.38 95 GLU B O 1
ATOM 2209 N N . LYS B 1 96 ? 9.703 -5.273 -13.234 1 98.62 96 LYS B N 1
ATOM 2210 C CA . LYS B 1 96 ? 9.234 -4.055 -12.578 1 98.62 96 LYS B CA 1
ATOM 2211 C C . LYS B 1 96 ? 10.312 -3.451 -11.688 1 98.62 96 LYS B C 1
ATOM 2213 O O . LYS B 1 96 ? 11.141 -4.176 -11.133 1 98.62 96 LYS B O 1
ATOM 2218 N N . ALA B 1 97 ? 10.227 -2.129 -11.484 1 98.19 97 ALA B N 1
ATOM 2219 C CA . ALA B 1 97 ? 11.141 -1.393 -10.617 1 98.19 97 ALA B CA 1
ATOM 2220 C C . ALA B 1 97 ? 10.414 -0.826 -9.398 1 98.19 97 ALA B C 1
ATOM 2222 O O . ALA B 1 97 ? 10.922 0.082 -8.734 1 98.19 97 ALA B O 1
ATOM 2223 N N . GLN B 1 98 ? 9.219 -1.289 -9.156 1 98.12 98 GLN B N 1
ATOM 2224 C CA . GLN B 1 98 ? 8.391 -0.882 -8.031 1 98.12 98 GLN B CA 1
ATOM 2225 C C . GLN B 1 98 ? 7.793 -2.096 -7.316 1 98.12 98 GLN B C 1
ATOM 2227 O O . GLN B 1 98 ? 7.883 -3.219 -7.816 1 98.12 98 GLN B O 1
ATOM 2232 N N . ALA B 1 99 ? 7.223 -1.863 -6.203 1 98.31 99 ALA B N 1
ATOM 2233 C CA . ALA B 1 99 ? 6.695 -2.953 -5.383 1 98.31 99 ALA B CA 1
ATOM 2234 C C . ALA B 1 99 ? 5.52 -3.641 -6.07 1 98.31 99 ALA B C 1
ATOM 2236 O O . ALA B 1 99 ? 5.5 -4.867 -6.207 1 98.31 99 ALA B O 1
ATOM 2237 N N . SER B 1 100 ? 4.562 -2.852 -6.547 1 98.81 100 SER B N 1
ATOM 2238 C CA . SER B 1 100 ? 3.352 -3.398 -7.152 1 98.81 100 SER B CA 1
ATOM 2239 C C . SER B 1 100 ? 3.623 -3.916 -8.562 1 98.81 100 SER B C 1
ATOM 2241 O O . SER B 1 100 ? 4.355 -3.287 -9.328 1 98.81 100 SER B O 1
ATOM 2243 N N . ILE B 1 101 ? 2.932 -5.027 -8.922 1 98.81 101 ILE B N 1
ATOM 2244 C CA . ILE B 1 101 ? 3.043 -5.578 -10.273 1 98.81 101 ILE B CA 1
ATOM 2245 C C . ILE B 1 101 ? 2.264 -4.707 -11.25 1 98.81 101 ILE B C 1
ATOM 2247 O O . ILE B 1 101 ? 2.387 -4.871 -12.469 1 98.81 101 ILE B O 1
ATOM 2251 N N . PHE B 1 102 ? 1.495 -3.734 -10.766 1 98.5 102 PHE B N 1
ATOM 2252 C CA . PHE B 1 102 ? 0.68 -2.867 -11.609 1 98.5 102 PHE B CA 1
ATOM 2253 C C . PHE B 1 102 ? 1.49 -1.674 -12.102 1 98.5 102 PHE B C 1
ATOM 2255 O O . PHE B 1 102 ? 1.127 -0.523 -11.844 1 98.5 102 PHE B O 1
ATOM 2262 N N . THR B 1 103 ? 2.559 -1.971 -12.773 1 97.75 103 THR B N 1
ATOM 2263 C CA . THR B 1 103 ? 3.205 -1.011 -13.664 1 97.75 103 THR B CA 1
ATOM 2264 C C . THR B 1 103 ? 2.326 -0.724 -14.875 1 97.75 103 THR B C 1
ATOM 2266 O O . THR B 1 103 ? 1.319 -1.4 -15.094 1 97.75 103 THR B O 1
ATOM 2269 N N . PRO B 1 104 ? 2.686 0.316 -15.586 1 97.06 104 PRO B N 1
ATOM 2270 C CA . PRO B 1 104 ? 1.905 0.509 -16.812 1 97.06 104 PRO B CA 1
ATOM 2271 C C . PRO B 1 104 ? 1.838 -0.75 -17.672 1 97.06 104 PRO B C 1
ATOM 2273 O O . PRO B 1 104 ? 0.765 -1.112 -18.156 1 97.06 104 PRO B O 1
ATOM 2276 N N . GLU B 1 105 ? 2.928 -1.505 -17.781 1 97.5 105 GLU B N 1
ATOM 2277 C CA . GLU B 1 105 ? 2.965 -2.736 -18.562 1 97.5 105 GLU B CA 1
ATOM 2278 C C . GLU B 1 105 ? 2.166 -3.846 -17.891 1 97.5 105 GLU B C 1
ATOM 2280 O O . GLU B 1 105 ? 1.38 -4.539 -18.531 1 97.5 105 GLU B O 1
ATOM 2285 N N . GLY B 1 106 ? 2.361 -4.012 -16.594 1 98.44 106 GLY B N 1
ATOM 2286 C CA . GLY B 1 106 ? 1.623 -5.031 -15.859 1 98.44 106 GLY B CA 1
ATOM 2287 C C . GLY B 1 106 ? 0.12 -4.836 -15.922 1 98.44 106 GLY B C 1
ATOM 2288 O O . GLY B 1 106 ? -0.627 -5.785 -16.172 1 98.44 106 GLY B O 1
ATOM 2289 N N . ALA B 1 107 ? -0.265 -3.598 -15.742 1 98.44 107 ALA B N 1
ATOM 2290 C CA . ALA B 1 107 ? -1.686 -3.262 -15.797 1 98.44 107 ALA B CA 1
ATOM 2291 C C . ALA B 1 107 ? -2.27 -3.557 -17.172 1 98.44 107 ALA B C 1
ATOM 2293 O O . ALA B 1 107 ? -3.385 -4.07 -17.281 1 98.44 107 ALA B O 1
ATOM 2294 N N . ARG B 1 108 ? -1.52 -3.211 -18.188 1 98.44 108 ARG B N 1
ATOM 2295 C CA . ARG B 1 108 ? -1.971 -3.455 -19.547 1 98.44 108 ARG B CA 1
ATOM 2296 C C . ARG B 1 108 ? -2.143 -4.945 -19.812 1 98.44 108 ARG B C 1
ATOM 2298 O O . ARG B 1 108 ? -3.15 -5.371 -20.391 1 98.44 108 ARG B O 1
ATOM 2305 N N . ILE B 1 109 ? -1.187 -5.773 -19.406 1 98.25 109 ILE B N 1
ATOM 2306 C CA . ILE B 1 109 ? -1.219 -7.215 -19.625 1 98.25 109 ILE B CA 1
ATOM 2307 C C . ILE B 1 109 ? -2.449 -7.809 -18.938 1 98.25 109 ILE B C 1
ATOM 2309 O O . ILE B 1 109 ? -3.182 -8.594 -19.547 1 98.25 109 ILE B O 1
ATOM 2313 N N . ILE B 1 110 ? -2.711 -7.402 -17.703 1 98.38 110 ILE B N 1
ATOM 2314 C CA . ILE B 1 110 ? -3.812 -7.934 -16.906 1 98.38 110 ILE B CA 1
ATOM 2315 C C . ILE B 1 110 ? -5.145 -7.52 -17.531 1 98.38 110 ILE B C 1
ATOM 2317 O O . ILE B 1 110 ? -6.051 -8.344 -17.688 1 98.38 110 ILE B O 1
ATOM 2321 N N . ARG B 1 111 ? -5.195 -6.246 -17.938 1 98.25 111 ARG B N 1
ATOM 2322 C CA . ARG B 1 111 ? -6.406 -5.727 -18.562 1 98.25 111 ARG B CA 1
ATOM 2323 C C . ARG B 1 111 ? -6.691 -6.441 -19.891 1 98.25 111 ARG B C 1
ATOM 2325 O O . ARG B 1 111 ? -7.812 -6.895 -20.125 1 98.25 111 ARG B O 1
ATOM 2332 N N . ASP B 1 112 ? -5.676 -6.602 -20.719 1 98.44 112 ASP B N 1
ATOM 2333 C CA . ASP B 1 112 ? -5.844 -7.156 -22.062 1 98.44 112 ASP B CA 1
ATOM 2334 C C . ASP B 1 112 ? -6.188 -8.641 -22 1 98.44 112 ASP B C 1
ATOM 2336 O O . ASP B 1 112 ? -6.848 -9.172 -22.891 1 98.44 112 ASP B O 1
ATOM 2340 N N . ALA B 1 113 ? -5.773 -9.336 -20.953 1 98 113 ALA B N 1
ATOM 2341 C CA . ALA B 1 113 ? -6.051 -10.766 -20.781 1 98 113 ALA B CA 1
ATOM 2342 C C . ALA B 1 113 ? -7.504 -10.992 -20.375 1 98 113 ALA B C 1
ATOM 2344 O O . ALA B 1 113 ? -8.023 -12.102 -20.5 1 98 113 ALA B O 1
ATOM 2345 N N . GLY B 1 114 ? -8.086 -9.914 -19.797 1 97.81 114 GLY B N 1
ATOM 2346 C CA . GLY B 1 114 ? -9.484 -10.008 -19.406 1 97.81 114 GLY B CA 1
ATOM 2347 C C . GLY B 1 114 ? -9.688 -10.711 -18.078 1 97.81 114 GLY B C 1
ATOM 2348 O O . GLY B 1 114 ? -10.773 -11.219 -17.797 1 97.81 114 GLY B O 1
ATOM 2349 N N . TRP B 1 115 ? -8.641 -10.875 -17.281 1 97.62 115 TRP B N 1
ATOM 2350 C CA . TRP B 1 115 ? -8.766 -11.5 -15.969 1 97.62 115 TRP B CA 1
ATOM 2351 C C . TRP B 1 115 ? -9.57 -10.625 -15.016 1 97.62 115 TRP B C 1
ATOM 2353 O O . TRP B 1 115 ? -9.461 -9.398 -15.055 1 97.62 115 TRP B O 1
ATOM 2363 N N . THR B 1 116 ? -10.375 -11.219 -14.164 1 96.75 116 THR B N 1
ATOM 2364 C CA . THR B 1 116 ? -11.172 -10.508 -13.172 1 96.75 116 THR B CA 1
ATOM 2365 C C . THR B 1 116 ? -10.68 -10.805 -11.766 1 96.75 116 THR B C 1
ATOM 2367 O O . THR B 1 116 ? -10.828 -9.977 -10.859 1 96.75 116 THR B O 1
ATOM 2370 N N . ASP B 1 117 ? -10.156 -12.031 -11.602 1 97.62 117 ASP B N 1
ATOM 2371 C CA . ASP B 1 117 ? -9.641 -12.492 -10.312 1 97.62 117 ASP B CA 1
ATOM 2372 C C . ASP B 1 117 ? -8.133 -12.734 -10.383 1 97.62 117 ASP B C 1
ATOM 2374 O O . ASP B 1 117 ? -7.637 -13.344 -11.336 1 97.62 117 ASP B O 1
ATOM 2378 N N . LEU B 1 118 ? -7.465 -12.227 -9.414 1 98.69 118 LEU B N 1
ATOM 2379 C CA . LEU B 1 118 ? -6.012 -12.367 -9.344 1 98.69 118 LEU B CA 1
ATOM 2380 C C . LEU B 1 118 ? -5.594 -13.047 -8.047 1 98.69 118 LEU B C 1
ATOM 2382 O O . LEU B 1 118 ? -5.82 -12.508 -6.961 1 98.69 118 LEU B O 1
ATOM 2386 N N . VAL B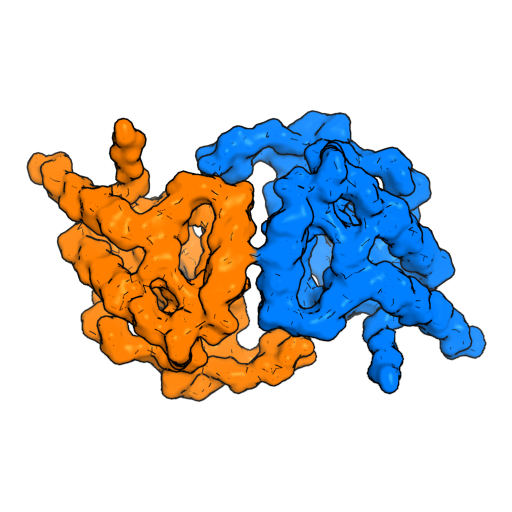 1 119 ? -5.043 -14.219 -8.141 1 98.81 119 VAL B N 1
ATOM 2387 C CA . VAL B 1 119 ? -4.531 -14.969 -6.996 1 98.81 119 VAL B CA 1
ATOM 2388 C C . VAL B 1 119 ? -3.041 -14.688 -6.816 1 98.81 119 VAL B C 1
ATOM 2390 O O . VAL B 1 119 ? -2.246 -14.898 -7.73 1 98.81 119 VAL B O 1
ATOM 2393 N N . LEU B 1 120 ? -2.711 -14.18 -5.645 1 98.94 120 LEU B N 1
ATOM 2394 C CA . LEU B 1 120 ? -1.342 -13.719 -5.434 1 98.94 120 LEU B CA 1
ATOM 2395 C C . LEU B 1 120 ? -0.617 -14.625 -4.441 1 98.94 120 LEU B C 1
ATOM 2397 O O . LEU B 1 120 ? -1.168 -14.969 -3.393 1 98.94 120 LEU B O 1
ATOM 2401 N N . CYS B 1 121 ? 0.575 -14.992 -4.734 1 98.94 121 CYS B N 1
ATOM 2402 C CA . CYS B 1 121 ? 1.535 -15.648 -3.85 1 98.94 121 CYS B CA 1
ATOM 2403 C C . CYS B 1 121 ? 2.938 -15.086 -4.062 1 98.94 121 CYS B C 1
ATOM 2405 O O . CYS B 1 121 ? 3.172 -14.328 -5.004 1 98.94 121 CYS B O 1
ATOM 2407 N N . GLY B 1 122 ? 3.791 -15.375 -3.109 1 98.94 122 GLY B N 1
ATOM 2408 C CA . GLY B 1 122 ? 5.176 -14.984 -3.328 1 98.94 122 GLY B CA 1
ATOM 2409 C C . GLY B 1 122 ? 5.75 -14.164 -2.191 1 98.94 122 GLY B C 1
ATOM 2410 O O . GLY B 1 122 ? 5.441 -14.406 -1.022 1 98.94 122 GLY B O 1
ATOM 2411 N N . ILE B 1 123 ? 6.77 -13.281 -2.598 1 98.94 123 ILE B N 1
ATOM 2412 C CA . ILE B 1 123 ? 7.621 -12.609 -1.62 1 98.94 123 ILE B CA 1
ATOM 2413 C C . ILE B 1 123 ? 7.859 -11.164 -2.049 1 98.94 123 ILE B C 1
ATOM 2415 O O . ILE B 1 123 ? 8.211 -10.906 -3.201 1 98.94 123 ILE B O 1
ATOM 2419 N N . ASP B 1 124 ? 7.785 -10.258 -1.096 1 98.81 124 ASP B N 1
ATOM 2420 C CA . ASP B 1 124 ? 7.43 -10.328 0.318 1 98.81 124 ASP B CA 1
ATOM 2421 C C . ASP B 1 124 ? 5.941 -10.062 0.522 1 98.81 124 ASP B C 1
ATOM 2423 O O . ASP B 1 124 ? 5.371 -9.164 -0.105 1 98.81 124 ASP B O 1
ATOM 2427 N N . THR B 1 125 ? 5.348 -10.688 1.523 1 98.94 125 THR B N 1
ATOM 2428 C CA . THR B 1 125 ? 3.945 -10.453 1.855 1 98.94 125 THR B CA 1
ATOM 2429 C C . THR B 1 125 ? 3.709 -8.984 2.189 1 98.94 125 THR B C 1
ATOM 2431 O O . THR B 1 125 ? 2.752 -8.375 1.705 1 98.94 125 THR B O 1
ATOM 2434 N N . ASP B 1 126 ? 4.605 -8.359 2.963 1 98.94 126 ASP B N 1
ATOM 2435 C CA . ASP B 1 126 ? 4.426 -7.047 3.578 1 98.94 126 ASP B CA 1
ATOM 2436 C C . ASP B 1 126 ? 4.848 -5.93 2.625 1 98.94 126 ASP B C 1
ATOM 2438 O O . ASP B 1 126 ? 4.863 -4.758 3.004 1 98.94 126 ASP B O 1
ATOM 2442 N N . ALA B 1 127 ? 5.242 -6.242 1.421 1 98.75 127 ALA B N 1
ATOM 2443 C CA . ALA B 1 127 ? 5.668 -5.266 0.424 1 98.75 127 ALA B CA 1
ATOM 2444 C C . ALA B 1 127 ? 5.016 -5.535 -0.927 1 98.75 127 ALA B C 1
ATOM 2446 O O . ALA B 1 127 ? 3.848 -5.195 -1.139 1 98.75 127 ALA B O 1
ATOM 2447 N N . CYS B 1 128 ? 5.711 -6.254 -1.781 1 98.88 128 CYS B N 1
ATOM 2448 C CA . CYS B 1 128 ? 5.293 -6.398 -3.17 1 98.88 128 CYS B CA 1
ATOM 2449 C C . CYS B 1 128 ? 3.971 -7.152 -3.268 1 98.88 128 CYS B C 1
ATOM 2451 O O . CYS B 1 128 ? 3.137 -6.844 -4.121 1 98.88 128 CYS B O 1
ATOM 2453 N N . VAL B 1 129 ? 3.756 -8.211 -2.434 1 99 129 VAL B N 1
ATOM 2454 C CA . VAL B 1 129 ? 2.518 -8.977 -2.496 1 99 129 VAL B CA 1
ATOM 2455 C C . VAL B 1 129 ? 1.345 -8.102 -2.055 1 99 129 VAL B C 1
ATOM 2457 O O . VAL B 1 129 ? 0.359 -7.965 -2.781 1 99 129 VAL B O 1
ATOM 2460 N N . TYR B 1 130 ? 1.472 -7.504 -0.894 1 98.94 130 TYR B N 1
ATOM 2461 C CA . TYR B 1 130 ? 0.409 -6.652 -0.369 1 98.94 130 TYR B CA 1
ATOM 2462 C C . TYR B 1 130 ? 0.151 -5.469 -1.293 1 98.94 130 TYR B C 1
ATOM 2464 O O . TYR B 1 130 ? -1 -5.16 -1.612 1 98.94 130 TYR B O 1
ATOM 2472 N N . ASP B 1 131 ? 1.234 -4.785 -1.733 1 98.88 131 ASP B N 1
ATOM 2473 C CA . ASP B 1 131 ? 1.089 -3.623 -2.604 1 98.88 131 ASP B CA 1
ATOM 2474 C C . ASP B 1 131 ? 0.414 -4 -3.918 1 98.88 131 ASP B C 1
ATOM 2476 O O . ASP B 1 131 ? -0.389 -3.234 -4.453 1 98.88 131 ASP B O 1
ATOM 2480 N N . SER B 1 132 ? 0.744 -5.168 -4.449 1 98.94 132 SER B N 1
ATOM 2481 C CA . SER B 1 132 ? 0.113 -5.641 -5.68 1 98.94 132 SER B CA 1
ATOM 2482 C C . SER B 1 132 ? -1.36 -5.961 -5.453 1 98.94 132 SER B C 1
ATOM 2484 O O . SER B 1 132 ? -2.201 -5.668 -6.305 1 98.94 132 SER B O 1
ATOM 2486 N N . ALA B 1 133 ? -1.672 -6.574 -4.32 1 98.94 133 ALA B N 1
ATOM 2487 C CA . ALA B 1 133 ? -3.061 -6.895 -4 1 98.94 133 ALA B CA 1
ATOM 2488 C C . ALA B 1 133 ? -3.896 -5.625 -3.863 1 98.94 133 ALA B C 1
ATOM 2490 O O . ALA B 1 133 ? -5.023 -5.559 -4.363 1 98.94 133 ALA B O 1
ATOM 2491 N N . MET B 1 134 ? -3.328 -4.648 -3.207 1 98.81 134 MET B N 1
ATOM 2492 C CA . MET B 1 134 ? -4.039 -3.387 -3.021 1 98.81 134 MET B CA 1
ATOM 2493 C C . MET B 1 134 ? -4.25 -2.68 -4.355 1 98.81 134 MET B C 1
ATOM 2495 O O . MET B 1 134 ? -5.32 -2.123 -4.605 1 98.81 134 MET B O 1
ATOM 2499 N N . ALA B 1 135 ? -3.225 -2.73 -5.207 1 98.75 135 ALA B N 1
ATOM 2500 C CA . ALA B 1 135 ? -3.355 -2.133 -6.535 1 98.75 135 ALA B CA 1
ATOM 2501 C C . ALA B 1 135 ? -4.422 -2.85 -7.355 1 98.75 135 ALA B C 1
ATOM 2503 O O . ALA B 1 135 ? -5.195 -2.211 -8.07 1 98.75 135 ALA B O 1
ATOM 2504 N N . ALA B 1 136 ? -4.438 -4.168 -7.281 1 98.81 136 ALA B N 1
ATOM 2505 C CA . ALA B 1 136 ? -5.496 -4.938 -7.934 1 98.81 136 ALA B CA 1
ATOM 2506 C C . ALA B 1 136 ? -6.875 -4.48 -7.465 1 98.81 136 ALA B C 1
ATOM 2508 O O . ALA B 1 136 ? -7.727 -4.121 -8.281 1 98.81 136 ALA B O 1
ATOM 2509 N N . TYR B 1 137 ? -7.027 -4.398 -6.148 1 98.69 137 TYR B N 1
ATOM 2510 C CA . TYR B 1 137 ? -8.273 -4.012 -5.5 1 98.69 137 TYR B CA 1
ATOM 2511 C C . TYR B 1 137 ? -8.734 -2.641 -5.977 1 98.69 137 TYR B C 1
ATOM 2513 O O . TYR B 1 137 ? -9.875 -2.48 -6.41 1 98.69 137 TYR B O 1
ATOM 2521 N N . GLN B 1 138 ? -7.82 -1.713 -6.008 1 97.94 138 GLN B N 1
ATOM 2522 C CA . GLN B 1 138 ? -8.141 -0.34 -6.391 1 97.94 138 GLN B CA 1
ATOM 2523 C C . GLN B 1 138 ? -8.445 -0.241 -7.883 1 97.94 138 GLN B C 1
ATOM 2525 O O . GLN B 1 138 ? -9.102 0.702 -8.328 1 97.94 138 GLN B O 1
ATOM 2530 N N . SER B 1 139 ? -7.953 -1.21 -8.625 1 97.75 139 SER B N 1
ATOM 2531 C CA . SER B 1 139 ? -8.156 -1.212 -10.07 1 97.75 139 SER B CA 1
ATOM 2532 C C . SER B 1 139 ? -9.414 -1.983 -10.445 1 97.75 139 SER B C 1
ATOM 2534 O O . SER B 1 139 ? -9.734 -2.119 -11.633 1 97.75 139 SER B O 1
ATOM 2536 N N . GLY B 1 140 ? -10.078 -2.572 -9.469 1 97.38 140 GLY B N 1
ATOM 2537 C CA . GLY B 1 140 ? -11.352 -3.219 -9.719 1 97.38 140 GLY B CA 1
ATOM 2538 C C . GLY B 1 140 ? -1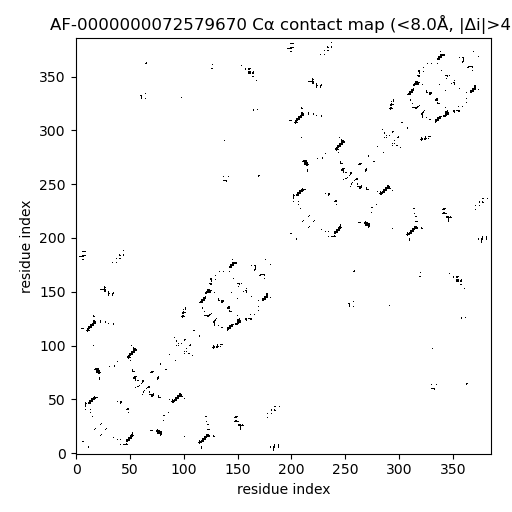1.242 -4.719 -9.898 1 97.38 140 GLY B C 1
ATOM 2539 O O . GLY B 1 140 ? -12.227 -5.387 -10.227 1 97.38 140 GLY B O 1
ATOM 2540 N N . TYR B 1 141 ? -10.031 -5.312 -9.781 1 98.12 141 TYR B N 1
ATOM 2541 C CA . TYR B 1 141 ? -9.836 -6.758 -9.789 1 98.12 141 TYR B CA 1
ATOM 2542 C C . TYR B 1 141 ? -10.023 -7.34 -8.391 1 98.12 141 TYR B C 1
ATOM 2544 O O . TYR B 1 141 ? -9.742 -6.672 -7.395 1 98.12 141 TYR B O 1
ATOM 2552 N N . ARG B 1 142 ? -10.492 -8.508 -8.359 1 97.56 142 ARG B N 1
ATOM 2553 C CA . ARG B 1 142 ? -10.609 -9.172 -7.062 1 97.56 142 ARG B CA 1
ATOM 2554 C C . ARG B 1 142 ? -9.312 -9.875 -6.688 1 97.56 142 ARG B C 1
ATOM 2556 O O . ARG B 1 142 ? -8.93 -10.859 -7.328 1 97.56 142 ARG B O 1
ATOM 2563 N N . PRO B 1 143 ? -8.648 -9.398 -5.672 1 98.44 143 PRO B N 1
ATOM 2564 C CA . PRO B 1 143 ? -7.406 -10.047 -5.254 1 98.44 143 PRO B CA 1
ATOM 2565 C C . PRO B 1 143 ? -7.641 -11.156 -4.23 1 98.44 143 PRO B C 1
ATOM 2567 O O . PRO B 1 143 ? -8.508 -11.031 -3.361 1 98.44 143 PRO B O 1
ATOM 2570 N N . TRP B 1 144 ? -6.883 -12.195 -4.371 1 98.44 144 TRP B N 1
ATOM 2571 C CA . TRP B 1 144 ? -6.816 -13.281 -3.396 1 98.44 144 TRP B CA 1
ATOM 2572 C C . TRP B 1 144 ? -5.379 -13.539 -2.963 1 98.44 144 TRP B C 1
ATOM 2574 O O . TRP B 1 144 ? -4.5 -13.758 -3.801 1 98.44 144 TRP B O 1
ATOM 2584 N N . ILE B 1 145 ? -5.137 -13.469 -1.686 1 98.94 145 ILE B N 1
ATOM 2585 C CA . ILE B 1 145 ? -3.793 -13.727 -1.183 1 98.94 145 ILE B CA 1
ATOM 2586 C C . ILE B 1 145 ? -3.719 -15.148 -0.622 1 98.94 145 ILE B C 1
ATOM 2588 O O . ILE B 1 145 ? -4.488 -15.508 0.27 1 98.94 145 ILE B O 1
ATOM 2592 N N . VAL B 1 146 ? -2.844 -15.922 -1.173 1 98.94 146 VAL B N 1
ATOM 2593 C CA . VAL B 1 146 ? -2.643 -17.281 -0.675 1 98.94 146 VAL B CA 1
ATOM 2594 C C . VAL B 1 146 ? -1.695 -17.25 0.522 1 98.94 146 VAL B C 1
ATOM 2596 O O . VAL B 1 146 ? -0.476 -17.328 0.357 1 98.94 146 VAL B O 1
ATOM 2599 N N . VAL B 1 147 ? -2.221 -17.281 1.704 1 98.88 147 VAL B N 1
ATOM 2600 C CA . VAL B 1 147 ? -1.521 -16.891 2.922 1 98.88 147 VAL B CA 1
ATOM 2601 C C . VAL B 1 147 ? -0.372 -17.859 3.195 1 98.88 147 VAL B C 1
ATOM 2603 O O . VAL B 1 147 ? 0.678 -17.469 3.705 1 98.88 147 VAL B O 1
ATOM 2606 N N . ASP B 1 148 ? -0.511 -19.156 2.877 1 98.88 148 ASP B N 1
ATOM 2607 C CA . ASP B 1 148 ? 0.512 -20.156 3.172 1 98.88 148 ASP B CA 1
ATOM 2608 C C . ASP B 1 148 ? 1.491 -20.297 2.008 1 98.88 148 ASP B C 1
ATOM 2610 O O . ASP B 1 148 ? 2.367 -21.156 2.031 1 98.88 148 ASP B O 1
ATOM 2614 N N . ALA B 1 149 ? 1.353 -19.453 0.936 1 98.94 149 ALA B N 1
ATOM 2615 C CA . ALA B 1 149 ? 2.295 -19.391 -0.178 1 98.94 149 ALA B CA 1
ATOM 2616 C C . ALA B 1 149 ? 2.893 -17.984 -0.316 1 98.94 149 ALA B C 1
ATOM 2618 O O . ALA B 1 149 ? 3.33 -17.594 -1.401 1 98.94 149 ALA B O 1
ATOM 2619 N N . CYS B 1 150 ? 2.811 -17.219 0.721 1 98.94 150 CYS B N 1
ATOM 2620 C CA . CYS B 1 150 ? 3.465 -15.93 0.855 1 98.94 150 CYS B CA 1
ATOM 2621 C C . CYS B 1 150 ? 4.371 -15.898 2.082 1 98.94 150 CYS B C 1
ATOM 2623 O O . CYS B 1 150 ? 4.098 -16.578 3.076 1 98.94 150 CYS B O 1
ATOM 2625 N N . ALA B 1 151 ? 5.383 -15.164 1.966 1 98.94 151 ALA B N 1
ATOM 2626 C CA . ALA B 1 151 ? 6.289 -14.953 3.094 1 98.94 151 ALA B CA 1
ATOM 2627 C C . ALA B 1 151 ? 6.918 -13.562 3.041 1 98.94 151 ALA B C 1
ATOM 2629 O O . ALA B 1 151 ? 6.863 -12.891 2.012 1 98.94 151 ALA B O 1
ATOM 2630 N N . SER B 1 152 ? 7.367 -13.141 4.129 1 98.88 152 SER B N 1
ATOM 2631 C CA . SER B 1 152 ? 8.211 -11.953 4.219 1 98.88 152 SER B CA 1
ATOM 2632 C C . SER B 1 152 ? 9.656 -12.328 4.535 1 98.88 152 SER B C 1
ATOM 2634 O O . SER B 1 152 ? 9.914 -13.07 5.484 1 98.88 152 SER B O 1
ATOM 2636 N N . SER B 1 153 ? 10.578 -11.82 3.791 1 98.69 153 SER B N 1
ATOM 2637 C CA . SER B 1 153 ? 12 -12.031 4.074 1 98.69 153 SER B CA 1
ATOM 2638 C C . SER B 1 153 ? 12.414 -11.336 5.363 1 98.69 153 SER B C 1
ATOM 2640 O O . SER B 1 153 ? 13.492 -11.602 5.898 1 98.69 153 SER B O 1
ATOM 2642 N N . GLY B 1 154 ? 11.562 -10.453 5.895 1 98.38 154 GLY B N 1
ATOM 2643 C CA . GLY B 1 154 ? 11.844 -9.766 7.145 1 98.38 154 GLY B CA 1
ATOM 2644 C C . GLY B 1 154 ? 11.438 -10.562 8.367 1 98.38 154 GLY B C 1
ATOM 2645 O O . GLY B 1 154 ? 11.812 -10.211 9.492 1 98.38 154 GLY B O 1
ATOM 2646 N N . GLY B 1 155 ? 10.625 -11.602 8.156 1 98.62 155 GLY B N 1
ATOM 2647 C CA . GLY B 1 155 ? 10.188 -12.422 9.273 1 98.62 155 GLY B CA 1
ATOM 2648 C C . GLY B 1 155 ? 8.672 -12.523 9.383 1 98.62 155 GLY B C 1
ATOM 2649 O O . GLY B 1 155 ? 7.945 -11.805 8.688 1 98.62 155 GLY B O 1
ATOM 2650 N N . SER B 1 156 ? 8.273 -13.484 10.242 1 98.69 156 SER B N 1
ATOM 2651 C CA . SER B 1 156 ? 6.859 -13.82 10.352 1 98.69 156 SER B CA 1
ATOM 2652 C C . SER B 1 156 ? 6.051 -12.641 10.883 1 98.69 156 SER B C 1
ATOM 2654 O O . SER B 1 156 ? 4.867 -12.508 10.562 1 98.69 156 SER B O 1
ATOM 2656 N N . GLU B 1 157 ? 6.695 -11.742 11.664 1 98.75 157 GLU B N 1
ATOM 2657 C CA . GLU B 1 157 ? 5.961 -10.602 12.203 1 98.75 157 GLU B CA 1
ATOM 2658 C C . GLU B 1 157 ? 5.5 -9.664 11.094 1 98.75 157 GLU B C 1
ATOM 2660 O O . GLU B 1 157 ? 4.41 -9.094 11.164 1 98.75 157 GLU B O 1
ATOM 2665 N N . TYR B 1 158 ? 6.324 -9.508 10.062 1 98.88 158 TYR B N 1
ATOM 2666 C CA . TYR B 1 158 ? 5.973 -8.648 8.938 1 98.88 158 TYR B CA 1
ATOM 2667 C C . TYR B 1 158 ? 4.941 -9.312 8.039 1 98.88 158 TYR B C 1
ATOM 2669 O O . TYR B 1 158 ? 4.035 -8.656 7.527 1 98.88 158 TYR B O 1
ATOM 2677 N N . HIS B 1 159 ? 5.094 -10.641 7.844 1 98.94 159 HIS B N 1
ATOM 2678 C CA . HIS B 1 159 ? 4.086 -11.438 7.152 1 98.94 159 HIS B CA 1
ATOM 2679 C C . HIS B 1 159 ? 2.725 -11.305 7.824 1 98.94 159 HIS B C 1
ATOM 2681 O O . HIS B 1 159 ? 1.735 -10.961 7.172 1 98.94 159 HIS B O 1
ATOM 2687 N N . ASP B 1 160 ? 2.705 -11.461 9.094 1 98.94 160 ASP B N 1
ATOM 2688 C CA . ASP B 1 160 ? 1.461 -11.438 9.852 1 98.94 160 ASP B CA 1
ATOM 2689 C C . ASP B 1 160 ? 0.844 -10.047 9.859 1 98.94 160 ASP B C 1
ATOM 2691 O O . ASP B 1 160 ? -0.376 -9.898 9.773 1 98.94 160 ASP B O 1
ATOM 2695 N N . ALA B 1 161 ? 1.66 -9.023 10 1 98.94 161 ALA B N 1
ATOM 2696 C CA . ALA B 1 161 ? 1.168 -7.645 9.984 1 98.94 161 ALA B CA 1
ATOM 2697 C C . ALA B 1 161 ? 0.526 -7.309 8.641 1 98.94 161 ALA B C 1
ATOM 2699 O O . ALA B 1 161 ? -0.521 -6.66 8.586 1 98.94 161 ALA B O 1
ATOM 2700 N N . ALA B 1 162 ? 1.145 -7.75 7.594 1 98.94 162 ALA B N 1
ATOM 2701 C CA . ALA B 1 162 ? 0.593 -7.512 6.262 1 98.94 162 ALA B CA 1
ATOM 2702 C C . ALA B 1 162 ? -0.756 -8.203 6.094 1 98.94 162 ALA B C 1
ATOM 2704 O O . ALA B 1 162 ? -1.685 -7.637 5.516 1 98.94 162 ALA B O 1
ATOM 2705 N N . LEU B 1 163 ? -0.86 -9.398 6.582 1 98.94 163 LEU B N 1
ATOM 2706 C CA . LEU B 1 163 ? -2.113 -10.133 6.473 1 98.94 163 LEU B CA 1
ATOM 2707 C C . LEU B 1 163 ? -3.203 -9.484 7.32 1 98.94 163 LEU B C 1
ATOM 2709 O O . LEU B 1 163 ? -4.379 -9.508 6.949 1 98.94 163 LEU B O 1
ATOM 2713 N N . LEU B 1 164 ? -2.826 -8.922 8.438 1 98.88 164 LEU B N 1
ATOM 2714 C CA . LEU B 1 164 ? -3.791 -8.188 9.25 1 98.88 164 LEU B CA 1
ATOM 2715 C C . LEU B 1 164 ? -4.336 -6.984 8.484 1 98.88 164 LEU B C 1
ATOM 2717 O O . LEU B 1 164 ? -5.547 -6.754 8.469 1 98.88 164 LEU B O 1
ATOM 2721 N N . LEU B 1 165 ? -3.479 -6.242 7.797 1 98.88 165 LEU B N 1
ATOM 2722 C CA . LEU B 1 165 ? -3.932 -5.129 6.969 1 98.88 165 LEU B CA 1
ATOM 2723 C C . LEU B 1 165 ? -4.824 -5.625 5.836 1 98.88 165 LEU B C 1
ATOM 2725 O O . LEU B 1 165 ? -5.855 -5.02 5.543 1 98.88 165 LEU B O 1
ATOM 2729 N N . ALA B 1 166 ? -4.387 -6.703 5.262 1 98.88 166 ALA B N 1
ATOM 2730 C CA . ALA B 1 166 ? -5.148 -7.258 4.145 1 98.88 166 ALA B CA 1
ATOM 2731 C C . ALA B 1 166 ? -6.547 -7.68 4.59 1 98.88 166 ALA B C 1
ATOM 2733 O O . ALA B 1 166 ? -7.523 -7.469 3.865 1 98.88 166 ALA B O 1
ATOM 2734 N N . THR B 1 167 ? -6.629 -8.305 5.758 1 98.44 167 THR B N 1
ATOM 2735 C CA . THR B 1 167 ? -7.926 -8.719 6.281 1 98.44 167 THR B CA 1
ATOM 2736 C C . THR B 1 167 ? -8.875 -7.531 6.383 1 98.44 167 THR B C 1
ATOM 2738 O O . THR B 1 167 ? -10.039 -7.629 6.004 1 98.44 167 THR B O 1
ATOM 2741 N N . ARG B 1 168 ? -8.383 -6.484 6.777 1 97.88 168 ARG B N 1
ATOM 2742 C CA . ARG B 1 168 ? -9.211 -5.297 6.988 1 97.88 168 ARG B CA 1
ATOM 2743 C C . ARG B 1 168 ? -9.523 -4.609 5.668 1 97.88 168 ARG B C 1
ATOM 2745 O O . ARG B 1 168 ? -10.664 -4.207 5.43 1 97.88 168 ARG B O 1
ATOM 2752 N N . ASN B 1 169 ? -8.555 -4.527 4.789 1 98.56 169 ASN B N 1
ATOM 2753 C CA . ASN B 1 169 ? -8.664 -3.662 3.617 1 98.56 169 ASN B CA 1
ATOM 2754 C C . ASN B 1 169 ? -9.211 -4.422 2.414 1 98.56 169 ASN B C 1
ATOM 2756 O O . ASN B 1 169 ? -9.852 -3.83 1.542 1 98.56 169 ASN B O 1
ATOM 2760 N N . LEU B 1 170 ? -8.984 -5.703 2.379 1 98.31 170 LEU B N 1
ATOM 2761 C CA . LEU B 1 170 ? -9.422 -6.508 1.241 1 98.31 170 LEU B CA 1
ATOM 2762 C C . LEU B 1 170 ? -10.57 -7.426 1.632 1 98.31 170 LEU B C 1
ATOM 2764 O O . LEU B 1 170 ? -11.305 -7.91 0.768 1 98.31 170 LEU B O 1
ATOM 2768 N N . GLY B 1 171 ? -10.703 -7.695 2.924 1 96.81 171 GLY B N 1
ATOM 2769 C CA . GLY B 1 171 ? -11.672 -8.664 3.42 1 96.81 171 GLY B CA 1
ATOM 2770 C C . GLY B 1 171 ? -11.047 -9.992 3.807 1 96.81 171 GLY B C 1
ATOM 2771 O O . GLY B 1 171 ? -10.195 -10.516 3.086 1 96.81 171 GLY B O 1
ATOM 2772 N N . ALA B 1 172 ? -11.523 -10.523 4.906 1 96.06 172 ALA B N 1
ATOM 2773 C CA . ALA B 1 172 ? -10.984 -11.781 5.426 1 96.06 172 ALA B CA 1
ATOM 2774 C C . ALA B 1 172 ? -11.156 -12.914 4.414 1 96.06 172 ALA B C 1
ATOM 2776 O O . ALA B 1 172 ? -10.312 -13.812 4.328 1 96.06 172 ALA B O 1
ATOM 2777 N N . GLU B 1 173 ? -12.188 -12.844 3.666 1 94.94 173 GLU B N 1
ATOM 2778 C CA . GLU B 1 173 ? -12.484 -13.906 2.713 1 94.94 173 GLU B CA 1
ATOM 2779 C C . GLU B 1 173 ? -11.484 -13.922 1.564 1 94.94 173 GLU B C 1
ATOM 2781 O O . GLU B 1 173 ? -11.375 -14.906 0.838 1 94.94 173 GLU B O 1
ATOM 2786 N N . GLN B 1 174 ? -10.781 -12.82 1.417 1 97.38 174 GLN B N 1
ATOM 2787 C CA . GLN B 1 174 ? -9.82 -12.719 0.327 1 97.38 174 GLN B CA 1
ATOM 2788 C C . GLN B 1 174 ? -8.5 -13.375 0.698 1 97.38 174 GLN B C 1
ATOM 2790 O O . GLN B 1 174 ? -7.59 -13.477 -0.133 1 97.38 174 GLN B O 1
ATOM 2795 N N . LEU B 1 175 ? -8.367 -13.805 1.961 1 98.5 175 LEU B N 1
ATOM 2796 C CA . LEU B 1 175 ? -7.223 -14.602 2.402 1 98.5 175 LEU B CA 1
ATOM 2797 C C . LEU B 1 175 ? -7.539 -16.094 2.33 1 98.5 175 LEU B C 1
ATOM 2799 O O . LEU B 1 175 ? -8.453 -16.562 3.002 1 98.5 175 LEU B O 1
ATOM 2803 N N . VAL B 1 176 ? -6.781 -16.75 1.491 1 98.19 176 VAL B N 1
ATOM 2804 C CA . VAL B 1 176 ? -7.086 -18.156 1.2 1 98.19 176 VAL B CA 1
ATOM 2805 C C . VAL B 1 176 ? -5.832 -19 1.398 1 98.19 176 VAL B C 1
ATOM 2807 O O . VAL B 1 176 ? -4.734 -18.469 1.59 1 98.19 176 VAL B O 1
ATOM 2810 N N . THR B 1 177 ? -6.012 -20.312 1.423 1 98.19 177 THR B N 1
ATOM 2811 C CA . THR B 1 177 ? -4.879 -21.234 1.492 1 98.19 177 THR B CA 1
ATOM 2812 C C . THR B 1 177 ? -4.641 -21.891 0.14 1 98.19 177 THR B C 1
ATOM 2814 O O . THR B 1 177 ? -5.52 -21.906 -0.721 1 98.19 177 THR B O 1
ATOM 2817 N N . SER B 1 178 ? -3.438 -22.406 -0.038 1 97.81 178 SER B N 1
ATOM 2818 C CA . SER B 1 178 ? -3.105 -23.125 -1.265 1 97.81 178 SER B CA 1
ATOM 2819 C C . SER B 1 178 ? -4.055 -24.297 -1.492 1 97.81 178 SER B C 1
ATOM 2821 O O . SER B 1 178 ? -4.496 -24.531 -2.617 1 97.81 178 SER B O 1
ATOM 2823 N N . ASP B 1 179 ? -4.441 -24.953 -0.412 1 96.44 179 ASP B N 1
ATOM 2824 C CA . ASP B 1 179 ? -5.367 -26.078 -0.529 1 96.44 179 ASP B CA 1
ATOM 2825 C C . ASP B 1 179 ? -6.73 -25.625 -1.039 1 96.44 179 ASP B C 1
ATOM 2827 O O . ASP B 1 179 ? -7.32 -26.266 -1.909 1 96.44 179 ASP B O 1
ATOM 2831 N N . ASN B 1 180 ? -7.168 -24.5 -0.485 1 94.69 180 ASN B N 1
ATOM 2832 C CA . ASN B 1 180 ? -8.453 -23.953 -0.893 1 94.69 180 ASN B CA 1
ATOM 2833 C C . ASN B 1 180 ? -8.477 -23.609 -2.379 1 94.69 180 ASN B C 1
ATOM 2835 O O . ASN B 1 180 ? -9.391 -24 -3.1 1 94.69 180 ASN B O 1
ATOM 2839 N N . VAL B 1 181 ? -7.48 -22.969 -2.848 1 95.88 181 VAL B N 1
ATOM 2840 C CA . VAL B 1 181 ? -7.469 -22.469 -4.219 1 95.88 181 VAL B CA 1
ATOM 2841 C C . VAL B 1 181 ? -7.258 -23.625 -5.191 1 95.88 181 VAL B C 1
ATOM 2843 O O . VAL B 1 181 ? -7.871 -23.672 -6.258 1 95.88 181 VAL B O 1
ATOM 2846 N N . LEU B 1 182 ? -6.422 -24.609 -4.844 1 96 182 LEU B N 1
ATOM 2847 C CA . LEU B 1 182 ? -6.129 -25.734 -5.719 1 96 182 LEU B CA 1
ATOM 2848 C C . LEU B 1 182 ? -7.344 -26.656 -5.852 1 96 182 LEU B C 1
ATOM 2850 O O . LEU B 1 182 ? -7.586 -27.219 -6.918 1 96 182 LEU B O 1
ATOM 2854 N N . SER B 1 183 ? -8.094 -26.766 -4.766 1 93.62 183 SER B N 1
ATOM 2855 C CA . SER B 1 183 ? -9.305 -27.578 -4.828 1 93.62 183 SER B CA 1
ATOM 2856 C C . SER B 1 183 ? -10.336 -26.953 -5.762 1 93.62 183 SER B C 1
ATOM 2858 O O . SER B 1 183 ? -11.133 -27.672 -6.379 1 93.62 183 SER B O 1
ATOM 2860 N N . GLN B 1 184 ? -10.305 -25.672 -5.871 1 91.88 184 GLN B N 1
ATOM 2861 C CA . GLN B 1 184 ? -11.289 -24.969 -6.688 1 91.88 184 GLN B CA 1
ATOM 2862 C C . GLN B 1 184 ? -10.891 -24.969 -8.156 1 91.88 184 GLN B C 1
ATOM 2864 O O . GLN B 1 184 ? -11.734 -25.156 -9.039 1 91.88 184 GLN B O 1
ATOM 2869 N N . ILE B 1 185 ? -9.625 -24.781 -8.438 1 91.06 185 ILE B N 1
ATOM 2870 C CA . ILE B 1 185 ? -9.195 -24.656 -9.828 1 91.06 185 ILE B CA 1
ATOM 2871 C C . ILE B 1 185 ? -9.234 -26.016 -10.5 1 91.06 185 ILE B C 1
ATOM 2873 O O . ILE B 1 185 ? -9.43 -26.125 -11.711 1 91.06 185 ILE B O 1
ATOM 2877 N N . SER B 1 186 ? -9 -27.141 -9.766 1 81.44 186 SER B N 1
ATOM 2878 C CA . SER B 1 186 ? -9.031 -28.5 -10.281 1 81.44 186 SER B CA 1
ATOM 2879 C C . SER B 1 186 ? -10.461 -28.953 -10.562 1 81.44 186 SER B C 1
ATOM 2881 O O . SER B 1 186 ? -10.703 -29.766 -11.461 1 81.44 186 SER B O 1
ATOM 2883 N N . GLY B 1 187 ? -11.352 -28.516 -9.695 1 69.62 187 GLY B N 1
ATOM 2884 C CA . GLY B 1 187 ? -12.742 -28.906 -9.852 1 69.62 187 GLY B CA 1
ATOM 2885 C C . GLY B 1 187 ? -13.406 -28.266 -11.047 1 69.62 187 GLY B C 1
ATOM 2886 O O . GLY B 1 187 ? -14.438 -28.75 -11.531 1 69.62 187 GLY B O 1
ATOM 2887 N N . THR B 1 188 ? -13.055 -27.125 -11.398 1 59.19 188 THR B N 1
ATOM 2888 C CA . THR B 1 188 ? -13.641 -26.406 -12.531 1 59.19 188 THR B CA 1
ATOM 2889 C C . THR B 1 188 ? -13.32 -27.125 -13.836 1 59.19 188 THR B C 1
ATOM 2891 O O . THR B 1 188 ? -13.992 -26.922 -14.844 1 59.19 188 THR B O 1
ATOM 2894 N N . GLN B 1 189 ? -12.234 -27.922 -13.922 1 53.47 189 GLN B N 1
ATOM 2895 C CA . GLN B 1 189 ? -11.922 -28.656 -15.148 1 53.47 189 GLN B CA 1
ATOM 2896 C C . GLN B 1 189 ? -13.023 -29.641 -15.484 1 53.47 189 GLN B C 1
ATOM 2898 O O . GLN B 1 189 ? -13.266 -29.938 -16.656 1 53.47 189 GLN B O 1
ATOM 2903 N N . GLY B 1 190 ? -13.734 -30.141 -14.438 1 46.59 190 GLY B N 1
ATOM 2904 C CA . GLY B 1 190 ? -14.727 -31.156 -14.742 1 46.59 190 GLY B CA 1
ATOM 2905 C C . GLY B 1 190 ? -16.031 -30.578 -15.281 1 46.59 190 GLY B C 1
ATOM 2906 O O . GLY B 1 190 ? -16.922 -31.328 -15.672 1 46.59 190 GLY B O 1
ATOM 2907 N N . ALA B 1 191 ? -16.391 -29.375 -14.938 1 45.12 191 ALA B N 1
ATOM 2908 C CA . ALA B 1 191 ? -17.734 -29 -15.383 1 45.12 191 ALA B CA 1
ATOM 2909 C C . ALA B 1 191 ? -17.75 -28.766 -16.891 1 45.12 191 ALA B C 1
ATOM 2911 O O . ALA B 1 191 ? -18.828 -28.578 -17.469 1 45.12 191 ALA B O 1
ATOM 2912 N N . HIS B 1 192 ? -16.688 -28.375 -17.562 1 38.72 192 HIS B N 1
ATOM 2913 C CA . HIS B 1 192 ? -16.812 -28.188 -19 1 38.72 192 HIS B CA 1
ATOM 2914 C C . HIS B 1 192 ? -16.547 -29.5 -19.75 1 38.72 192 HIS B C 1
ATOM 2916 O O . HIS B 1 192 ? -16.5 -29.5 -20.984 1 38.72 192 HIS B O 1
ATOM 2922 N N . ALA B 1 193 ? -16.516 -30.672 -19.094 1 34.91 193 ALA B N 1
ATOM 2923 C CA . ALA B 1 193 ? -16.625 -31.828 -19.969 1 34.91 193 ALA B CA 1
ATOM 2924 C C . ALA B 1 193 ? -18.078 -32.156 -20.297 1 34.91 193 ALA B C 1
ATOM 2926 O O . ALA B 1 193 ? -18.953 -32.031 -19.438 1 34.91 193 ALA B O 1
#

InterPro domains:
  IPR000868 Isochorismatase-like domain [PF00857] (12-167)
  IPR036380 Isochorismatase-like superfamily [G3DSA:3.40.50.850] (3-193)
  IPR036380 Isochorismatase-like superfamily [SSF52499] (6-185)
  IPR050272 Isochorismatase-like hydrolase [PTHR43540] (8-185)

Radius of gyration: 21.37 Å; Cα contacts (8 Å, |Δi|>4): 786; chains: 2; bounding box: 46×68×42 Å

Secondary structure (DSSP, 8-state):
----TT--TTTEEEEEE--BGGG-STTTGGGHHHHHHHHHHHHHTT--EEEEEE---TT-HHHHTT----S-SHHHHSBPGGGGGGTTT-SEEEEESSSSS-SHHHHHHHHHHT--EEEEEEE-IIIIIHHHHHHHHHTT-EEEEEEEEEE-TT-HHHHHHHHHHHHHHH-GGGEE-HHHHHHHHHHGGGTT-/----TT--TTTEEEEEE--BGGG-STTTGGGHHHHHHHHHHHHHTT--EEEEEE---TT-HHHHTT----S-SHHHHSBPGGGGGGTTT-SEEEEESSSSS-SHHHHHHHHHHT--EEEEEEE-IIIIIHHHHHHHHHTT-EEEEEEEEEE-TT-HHHHHHHHHHHHHHH-GGGEE-HHHHHHHHHHGGGTT-

pLDDT: mean 94.46, std 12.86, range [26.95, 99.0]

Foldseek 3Di:
DPLCLPDDLLAEEEEAEAQFPLQDDPFQVVLLVLSLVLLVLSVVLVHAYEYEWEAADPPDCCCPPVNDDPRHDPRRRHHDPSCVVPQVVHPYYQYYHALASPDVVSVCSSVVSNHQEYEYAYPALLTSRLNNCVVCVVVRHQYAYALSNHTYSVHVVSSVVSVVVCCVRRNPVSYHHSVSNSVSSVVNSPVVD/DPQCLPDDLLAEEEEAEAQFPLFDDPFQVVLLVLSLVLLVLSVVLVHAYEYEWEAADPPDCCCPPVNHDPRHDPRRRHHDPSCVVPQVVHPYYQYYHALASPDVVSVVSSVVSNHQEYEYAYPALLTSRLNNCVVCVVVRHQYAYALSNHTYSVHVVSSVVSVVVCCVRRNPVSYHHSVSNSVNSVVNSPVVD

Sequence (386 aa):
MWKADWVDPRSTALLVIDVQQGFVNRHSRGVLPAVVRLVEGWRAAGAPVVLSRFHNEPGSPYETITGWTRLRTPEEQALVPELAPYTDSAAAIIEKAQASIFTPEGARIIRDAGWTDLVLCGIDTDACVYDSAMAAYQSGYRPWIVVDACASSGGSEYHDAALLLATRNLGAEQLVTSDNVLSQISGTQGAHAMWKADWVDPRSTALLVIDVQQGFVNRHSRGVLPAVVRLVEGWRAAGAPVVLSRFHNEPGSPYETITGWTRLRTPEEQALVPELAPYTDSAAAIIEKAQASIFTPEGARIIRDAGWTDLVLCGIDTDACVYDSAMAAYQSGYRPWIVVDACASSGGSEYHDAALLLATRNLGAEQLVTSDNVLSQISGTQGAHA

Solvent-accessible surface area (backbone atoms only — not comparable to full-atom values): 19700 Å² total; per-residue (Å²): 126,83,71,69,81,70,49,39,50,84,32,29,33,39,38,40,31,32,54,20,42,59,53,52,43,94,53,23,52,81,25,50,66,48,42,48,50,50,53,50,50,35,53,73,51,70,20,45,36,31,39,37,35,52,41,50,52,90,85,28,42,52,36,74,72,60,63,48,76,63,36,62,47,71,69,28,37,30,64,36,74,86,51,56,88,47,60,82,74,33,73,41,72,44,80,34,76,53,60,36,63,70,39,79,66,38,42,48,54,45,58,74,65,57,48,48,31,39,37,36,30,27,37,26,27,50,43,28,39,45,45,25,38,50,50,33,33,76,70,63,31,46,44,30,40,24,60,68,18,35,23,12,56,86,22,70,68,44,26,51,28,33,49,53,40,40,32,72,76,56,29,60,82,31,55,40,41,60,67,60,53,48,56,33,38,56,53,51,60,60,71,78,106,125,84,69,68,81,69,48,40,50,83,32,28,34,39,37,39,32,30,55,20,43,58,52,52,42,93,52,23,53,82,26,51,64,47,42,47,51,49,53,52,49,35,52,73,51,70,18,45,37,32,40,36,34,51,41,50,51,90,83,30,42,52,35,74,71,59,64,47,76,63,36,63,46,71,68,28,37,32,60,35,74,86,51,55,86,48,61,84,75,33,72,40,74,44,78,36,75,55,60,36,64,70,38,78,66,38,42,48,55,45,58,74,66,57,49,48,32,38,37,36,31,28,36,27,25,50,44,28,40,44,45,26,38,50,50,34,33,77,70,63,30,46,45,29,40,24,59,68,19,34,24,12,56,87,23,68,68,45,25,51,30,32,49,54,41,39,33,72,76,59,28,59,82,29,55,39,42,59,68,60,52,50,57,31,38,58,53,53,62,60,71,79,104